Protein AF-A0A0B8Q4E0-F1 (afdb_monomer_lite)

Organism: NCBI:txid1481914

Secondary structure (DSSP, 8-state):
--SEEE-SBS-EEES-EEES---S-----TTSPPP---SEEE-SBS-EEES-EEE---SSS-SEEE---SS----EEES-EEE----TTHHHHHTS-TTTHHHHH----SEEEE-TTSTTSB---EEES-EEE-----EETTEE---EEEEEESBS-EEES-EEES-S-EEEEEE-SS-EEES-EEE-TT-TT---EEE-SBS-EEES-EEE-----SSS-SSEEE--BSS-GGGT----TT-SSS--TTS-PPPBS-EEES-EEES-SS-EEE-----BS-SS--PBPS--B--BS-EEES-EEE--STT--SEE--SSTTTS-BS-EEESEEEES-EES--SSPPTTEE-SPPPEEE-TTS-EEESSS-S--S-----TTTSS-SPPPP-

Foldseek 3Di:
DAPEEAAEEAAEDAQEEDEQPDPDDWAADPVQATDAHEHYEYHYAHYEYFQAEYEAAAAHAEPYEDADDLDAHQYEYAQAEYYNQHHPCLVVLVPIDPLCSLVRLDRSANYEYHDLVALAAAHLYEHEHYEYEAAASDQDPVGGGYQANYHRRHENYEYYQYEHELHLHEHEPFGYEHYEHEQYEYYNDPRANHAYYEDFDEDYEDEQYEAEDAHRDAQTGKHYEQHKFQFDVVVPDAADCPDPPLSHSNGTHHYENYEHFQAEAYQMLAAAEQGPDWDASDSSGRHTRPGIATHEQYEAEQAEFYNPDPNHFSHEWDDDRRTDYYNYHAAQYETEDHYYDADPVHHPNYHHDDADWDADPQRGIDGPDRGHHDDHDNDDPVRGHRPDDDDD

pLDDT: mean 93.37, std 8.08, range [49.59, 98.94]

Structure (mmCIF, N/CA/C/O backbone):
data_AF-A0A0B8Q4E0-F1
#
_entry.id   AF-A0A0B8Q4E0-F1
#
loop_
_atom_site.group_PDB
_atom_site.id
_atom_site.type_symbol
_atom_site.label_atom_id
_atom_site.label_alt_id
_atom_site.label_comp_id
_atom_site.label_asym_id
_atom_site.label_entity_id
_atom_site.label_seq_id
_atom_site.pdbx_PDB_ins_code
_atom_site.Cartn_x
_atom_site.Cartn_y
_atom_site.Cartn_z
_atom_site.occupancy
_atom_site.B_iso_or_equiv
_atom_site.auth_seq_id
_atom_site.auth_comp_id
_atom_site.auth_asym_id
_atom_site.auth_atom_id
_atom_site.pdbx_PDB_model_num
ATOM 1 N N . MET A 1 1 ? 17.052 2.375 -15.686 1.00 49.59 1 MET A N 1
ATOM 2 C CA . MET A 1 1 ? 15.977 2.076 -16.658 1.00 49.59 1 MET A CA 1
ATOM 3 C C . MET A 1 1 ? 15.504 0.656 -16.403 1.00 49.59 1 MET A C 1
ATOM 5 O O . MET A 1 1 ? 16.294 -0.124 -15.886 1.00 49.59 1 MET A O 1
ATOM 9 N N . GLY A 1 2 ? 14.228 0.352 -16.652 1.00 61.53 2 GLY A N 1
ATOM 10 C CA . GLY A 1 2 ? 13.767 -1.039 -16.661 1.00 61.53 2 GLY A CA 1
ATOM 11 C C . GLY A 1 2 ? 14.269 -1.787 -17.895 1.00 61.53 2 GLY A C 1
ATOM 12 O O . GLY A 1 2 ? 14.821 -1.162 -18.798 1.00 61.53 2 GLY A O 1
ATOM 13 N N . VAL A 1 3 ? 14.065 -3.102 -17.925 1.00 82.00 3 VAL A N 1
ATOM 14 C CA . VAL A 1 3 ? 14.322 -3.938 -19.105 1.00 82.00 3 VAL A CA 1
ATOM 15 C C . VAL A 1 3 ? 13.455 -3.467 -20.276 1.00 82.00 3 VAL A C 1
ATOM 17 O O . VAL A 1 3 ? 13.952 -3.298 -21.385 1.00 82.00 3 VAL A O 1
ATOM 20 N N . PHE A 1 4 ? 12.176 -3.191 -20.009 1.00 89.00 4 PHE A N 1
ATOM 21 C CA . PHE A 1 4 ? 11.214 -2.695 -20.988 1.00 89.00 4 PHE A CA 1
ATOM 22 C C . PHE A 1 4 ? 10.721 -1.297 -20.609 1.00 89.00 4 PHE A C 1
ATOM 24 O O . PHE A 1 4 ? 10.383 -1.030 -19.452 1.00 89.00 4 PHE A O 1
ATOM 31 N N . GLY A 1 5 ? 10.678 -0.397 -21.594 1.00 93.56 5 GLY A N 1
ATOM 32 C CA . GLY A 1 5 ? 10.243 0.988 -21.434 1.00 93.56 5 GLY A CA 1
ATOM 33 C C . GLY A 1 5 ? 9.091 1.336 -22.372 1.00 93.56 5 GLY A C 1
ATOM 34 O O . GLY A 1 5 ? 9.203 1.147 -23.579 1.00 93.56 5 GLY A O 1
ATOM 35 N N . ILE A 1 6 ? 8.006 1.878 -21.824 1.00 95.19 6 ILE A N 1
ATOM 36 C CA . ILE A 1 6 ? 6.840 2.371 -22.564 1.00 95.19 6 ILE A CA 1
ATOM 37 C C . ILE A 1 6 ? 6.717 3.855 -22.230 1.00 95.19 6 ILE A C 1
ATOM 39 O O . ILE A 1 6 ? 6.365 4.170 -21.106 1.00 95.19 6 ILE A O 1
ATOM 43 N N . PHE A 1 7 ? 7.041 4.765 -23.154 1.00 93.62 7 PHE A N 1
ATOM 44 C CA . PHE A 1 7 ? 7.129 6.210 -22.850 1.00 93.62 7 PHE A CA 1
ATOM 45 C C . PHE A 1 7 ? 6.242 7.108 -23.723 1.00 93.62 7 PHE A C 1
ATOM 47 O O . PHE A 1 7 ? 6.225 8.325 -23.549 1.00 93.62 7 PHE A O 1
ATOM 54 N N . GLY A 1 8 ? 5.533 6.528 -24.693 1.00 93.81 8 GLY A N 1
ATOM 55 C CA . GLY A 1 8 ? 4.627 7.274 -25.562 1.00 93.81 8 GLY A CA 1
ATOM 56 C C . GLY A 1 8 ? 3.260 7.512 -24.919 1.00 93.81 8 GLY A C 1
ATOM 57 O O . GLY A 1 8 ? 3.071 7.353 -23.713 1.00 93.81 8 GLY A O 1
ATOM 58 N N . LYS A 1 9 ? 2.280 7.841 -25.762 1.00 96.81 9 LYS A N 1
ATOM 59 C CA . LYS A 1 9 ? 0.875 7.952 -25.362 1.00 96.81 9 LYS A CA 1
ATOM 60 C C . LYS A 1 9 ? 0.048 6.815 -25.944 1.00 96.81 9 LYS A C 1
ATOM 62 O O . LYS A 1 9 ? 0.326 6.397 -27.066 1.00 96.81 9 LYS A O 1
ATOM 67 N N . ASN A 1 10 ? -0.990 6.383 -25.232 1.00 98.06 10 ASN A N 1
ATOM 68 C CA . ASN A 1 10 ? -1.950 5.370 -25.692 1.00 98.06 10 ASN A CA 1
ATOM 69 C C . ASN A 1 10 ? -1.312 4.022 -26.088 1.00 98.06 10 ASN A C 1
ATOM 71 O O . ASN A 1 10 ? -1.841 3.303 -26.935 1.00 98.06 10 ASN A O 1
ATOM 75 N N . ASN A 1 11 ? -0.169 3.670 -25.500 1.00 98.31 11 ASN A N 1
ATOM 76 C CA . ASN A 1 11 ? 0.443 2.361 -25.709 1.00 98.31 11 ASN A CA 1
ATOM 77 C C . ASN A 1 11 ? -0.290 1.305 -24.890 1.00 98.31 11 ASN A C 1
ATOM 79 O O . ASN A 1 11 ? -0.892 1.602 -23.859 1.00 98.31 11 ASN A O 1
ATOM 83 N N . THR A 1 12 ? -0.202 0.055 -25.328 1.00 98.25 12 THR A N 1
ATOM 84 C CA . THR A 1 12 ? -0.768 -1.078 -24.601 1.00 98.25 12 THR A CA 1
ATOM 85 C C . THR A 1 12 ? 0.237 -2.225 -24.553 1.00 98.25 12 THR A C 1
ATOM 87 O O . THR A 1 12 ? 0.723 -2.653 -25.597 1.00 98.25 12 THR A O 1
ATOM 90 N N . LEU A 1 13 ? 0.527 -2.725 -23.351 1.00 98.12 13 LEU A N 1
ATOM 91 C CA . LEU A 1 13 ? 1.136 -4.037 -23.131 1.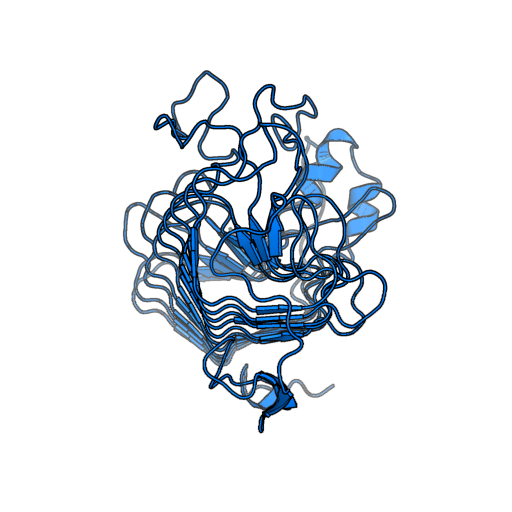00 98.12 13 LEU A CA 1
ATOM 92 C C . LEU A 1 13 ? 0.025 -4.983 -22.684 1.00 98.12 13 LEU A C 1
ATOM 94 O O . LEU A 1 13 ? -0.537 -4.798 -21.603 1.00 98.12 13 LEU A O 1
ATOM 98 N N . ASN A 1 14 ? -0.311 -5.957 -23.526 1.00 98.25 14 ASN A N 1
ATOM 99 C CA . ASN A 1 14 ? -1.437 -6.850 -23.288 1.00 98.25 14 ASN A CA 1
ATOM 100 C C . ASN A 1 14 ? -1.078 -8.316 -23.504 1.00 98.25 14 ASN A C 1
ATOM 102 O O . ASN A 1 14 ? -0.312 -8.626 -24.418 1.00 98.25 14 ASN A O 1
ATOM 106 N N . ASN A 1 15 ? -1.691 -9.203 -22.715 1.00 98.00 15 ASN A N 1
ATOM 107 C CA . ASN A 1 15 ? -1.614 -10.654 -22.893 1.00 98.00 15 ASN A CA 1
ATOM 108 C C . ASN A 1 15 ? -0.177 -11.179 -23.022 1.00 98.00 15 ASN A C 1
ATOM 110 O O . ASN A 1 15 ? 0.106 -12.010 -23.879 1.00 98.00 15 ASN A O 1
ATOM 114 N N . SER A 1 16 ? 0.739 -10.642 -22.219 1.00 97.50 16 SER A N 1
ATOM 115 C CA . SER A 1 16 ? 2.157 -11.002 -22.239 1.00 97.50 16 SER A CA 1
ATOM 116 C C . SER A 1 16 ? 2.569 -11.694 -20.944 1.00 97.50 16 SER A C 1
ATOM 118 O O . SER A 1 16 ? 1.984 -11.451 -19.889 1.00 97.50 16 SER A O 1
ATOM 120 N N . VAL A 1 17 ? 3.624 -12.509 -21.007 1.00 97.25 17 VAL A N 1
ATOM 121 C CA . VAL A 1 17 ? 4.219 -13.136 -19.820 1.00 97.25 17 VAL A CA 1
ATOM 122 C C . VAL A 1 17 ? 5.682 -12.727 -19.681 1.00 97.25 17 VAL A C 1
ATOM 124 O O . VAL A 1 17 ? 6.473 -12.906 -20.605 1.00 97.25 17 VAL A O 1
ATOM 127 N N . ILE A 1 18 ? 6.049 -12.198 -18.513 1.00 96.19 18 ILE A N 1
ATOM 128 C CA . ILE A 1 18 ? 7.442 -12.009 -18.096 1.00 96.19 18 ILE A CA 1
ATOM 129 C C . ILE A 1 18 ? 7.726 -13.032 -17.000 1.00 96.19 18 ILE A C 1
ATOM 131 O O . ILE A 1 18 ? 7.302 -12.857 -15.859 1.00 96.19 18 ILE A O 1
ATOM 135 N N . TYR A 1 19 ? 8.440 -14.098 -17.357 1.00 95.44 19 TYR A N 1
ATOM 136 C CA . TYR A 1 19 ? 8.718 -15.229 -16.473 1.00 95.44 19 TYR A CA 1
ATOM 137 C C . TYR A 1 19 ? 10.212 -15.335 -16.170 1.00 95.44 19 TYR A C 1
ATOM 139 O O . TYR A 1 19 ? 11.032 -15.454 -17.080 1.00 95.44 19 TYR A O 1
ATOM 147 N N . LYS A 1 20 ? 10.569 -15.275 -14.882 1.00 94.25 20 LYS A N 1
ATOM 148 C CA . LYS A 1 20 ? 11.933 -15.460 -14.352 1.00 94.25 20 LYS A CA 1
ATOM 149 C C . LYS A 1 20 ? 13.022 -14.661 -15.085 1.00 94.25 20 LYS A C 1
ATOM 151 O O . LYS A 1 20 ? 14.179 -15.076 -15.133 1.00 94.25 20 LYS A O 1
ATOM 156 N N . PHE A 1 21 ? 12.683 -13.469 -15.579 1.00 94.38 21 PHE A N 1
ATOM 157 C CA . PHE A 1 21 ? 13.582 -12.603 -16.345 1.00 94.38 21 PHE A CA 1
ATOM 158 C C . PHE A 1 21 ? 14.610 -11.890 -15.441 1.00 94.38 21 PHE A C 1
ATOM 160 O O . PHE A 1 21 ? 14.484 -10.707 -15.120 1.00 94.38 21 PHE A O 1
ATOM 167 N N . ASN A 1 22 ? 15.608 -12.635 -14.961 1.00 92.56 22 ASN A N 1
ATOM 168 C CA . ASN A 1 22 ? 16.588 -12.168 -13.971 1.00 92.56 22 ASN A CA 1
ATOM 169 C C . ASN A 1 22 ? 18.052 -12.353 -14.422 1.00 92.56 22 ASN A C 1
ATOM 171 O O . ASN A 1 22 ? 18.962 -12.128 -13.619 1.00 92.56 22 ASN A O 1
ATOM 175 N N . ASP A 1 23 ? 18.292 -12.781 -15.664 1.00 91.38 23 ASP A N 1
ATOM 176 C CA . ASP A 1 23 ? 19.635 -13.058 -16.185 1.00 91.38 23 ASP A CA 1
ATOM 177 C C . ASP A 1 23 ? 20.304 -11.778 -16.708 1.00 91.38 23 ASP A C 1
ATOM 179 O O . ASP A 1 23 ? 20.154 -11.374 -17.858 1.00 91.38 23 ASP A O 1
ATOM 183 N N . TYR A 1 24 ? 20.951 -11.069 -15.790 1.00 89.88 24 TYR A N 1
ATOM 184 C CA . TYR A 1 24 ? 21.713 -9.849 -16.028 1.00 89.88 24 TYR A CA 1
ATOM 185 C C . TYR A 1 24 ? 22.794 -9.708 -14.955 1.00 89.88 24 TYR A C 1
ATOM 187 O O . TYR A 1 24 ? 22.619 -10.208 -13.830 1.00 89.88 24 TYR A O 1
ATOM 195 N N . ASP A 1 25 ? 23.866 -8.985 -15.293 1.00 90.94 25 ASP A N 1
ATOM 196 C CA . ASP A 1 25 ? 24.971 -8.669 -14.384 1.00 90.94 25 ASP A CA 1
ATOM 197 C C . ASP A 1 25 ? 24.445 -8.079 -13.073 1.00 90.94 25 ASP A C 1
ATOM 199 O O . ASP A 1 25 ? 23.626 -7.152 -13.056 1.00 90.94 25 ASP A O 1
ATOM 203 N N . TYR A 1 26 ? 24.891 -8.648 -11.954 1.00 91.06 26 TYR A N 1
ATOM 204 C CA . TYR A 1 26 ? 24.340 -8.340 -10.638 1.00 91.06 26 TYR A CA 1
ATOM 205 C C . TYR A 1 26 ? 25.421 -8.208 -9.571 1.00 91.06 26 TYR A C 1
ATOM 207 O O . TYR A 1 26 ? 25.394 -8.875 -8.542 1.00 91.06 26 TYR A O 1
ATOM 215 N N . GLU A 1 27 ? 26.350 -7.298 -9.829 1.00 91.56 27 GLU A N 1
ATOM 216 C CA . GLU A 1 27 ? 27.436 -6.952 -8.918 1.00 91.56 27 GLU A CA 1
ATOM 217 C C . GLU A 1 27 ? 27.181 -5.586 -8.267 1.00 91.56 27 GLU A C 1
ATOM 219 O O . GLU A 1 27 ? 26.607 -4.697 -8.911 1.00 91.56 27 GLU A O 1
ATOM 224 N N . PRO A 1 28 ? 27.577 -5.384 -6.999 1.00 92.00 28 PRO A N 1
ATOM 225 C CA . PRO A 1 28 ? 27.441 -4.091 -6.350 1.00 92.00 28 PRO A CA 1
ATOM 226 C C . PRO A 1 28 ? 28.356 -3.044 -7.003 1.00 92.00 28 PRO A C 1
ATOM 228 O O . PRO A 1 28 ? 29.470 -3.341 -7.431 1.00 92.00 28 PRO A O 1
ATOM 231 N N . ASP A 1 29 ? 27.903 -1.790 -7.044 1.00 91.75 29 ASP A N 1
ATOM 232 C CA . ASP A 1 29 ? 28.750 -0.672 -7.463 1.00 91.75 29 ASP A CA 1
ATOM 233 C C . ASP A 1 29 ? 29.884 -0.390 -6.452 1.00 91.75 29 ASP A C 1
ATOM 235 O O . ASP A 1 29 ? 29.960 -0.984 -5.375 1.00 91.75 29 ASP A O 1
ATOM 239 N N . ALA A 1 30 ? 30.759 0.577 -6.758 1.00 91.50 30 ALA A N 1
ATOM 240 C CA . ALA A 1 30 ? 31.869 0.964 -5.877 1.00 91.50 30 ALA A CA 1
ATOM 241 C C . ALA A 1 30 ? 31.434 1.457 -4.478 1.00 91.50 30 ALA A C 1
ATOM 243 O O . ALA A 1 30 ? 32.273 1.601 -3.591 1.00 91.50 30 ALA A O 1
ATOM 244 N N . LYS A 1 31 ? 30.140 1.744 -4.274 1.00 88.44 31 LYS A N 1
ATOM 245 C CA . LYS A 1 31 ? 29.547 2.129 -2.987 1.00 88.44 31 LYS A CA 1
ATOM 246 C C . LYS A 1 31 ? 28.820 0.964 -2.309 1.00 88.44 31 LYS A C 1
ATOM 248 O O . LYS A 1 31 ? 28.167 1.196 -1.298 1.00 88.44 31 LYS A O 1
ATOM 253 N N . GLY A 1 32 ? 28.879 -0.253 -2.853 1.00 89.69 32 GLY A N 1
ATOM 254 C CA . GLY A 1 32 ? 28.194 -1.428 -2.315 1.00 89.69 32 GLY A CA 1
ATOM 255 C C . GLY A 1 32 ? 26.706 -1.520 -2.685 1.00 89.69 32 GLY A C 1
ATOM 256 O O . GLY A 1 32 ? 25.972 -2.302 -2.075 1.00 89.69 32 GLY A O 1
ATOM 257 N N . LYS A 1 33 ? 26.207 -0.713 -3.635 1.00 90.88 33 LYS A N 1
ATOM 258 C CA . LYS A 1 33 ? 24.790 -0.719 -4.033 1.00 90.88 33 LYS A CA 1
ATOM 259 C C . LYS A 1 33 ? 24.545 -1.730 -5.150 1.00 90.88 33 LYS A C 1
ATOM 261 O O . LYS A 1 33 ? 25.105 -1.594 -6.232 1.00 90.88 33 LYS A O 1
ATOM 266 N N . TYR A 1 34 ? 23.640 -2.683 -4.928 1.00 92.12 34 TYR A N 1
ATOM 267 C CA . TYR A 1 34 ? 23.235 -3.619 -5.981 1.00 92.12 34 TYR A CA 1
ATOM 268 C C . TYR A 1 34 ? 22.345 -2.944 -7.037 1.00 92.12 34 TYR A C 1
ATOM 270 O O . TYR A 1 34 ? 21.558 -2.048 -6.685 1.00 92.12 34 TYR A O 1
ATOM 278 N N . PRO A 1 35 ? 22.402 -3.389 -8.307 1.00 92.00 35 PRO A N 1
ATOM 279 C CA . PRO A 1 35 ? 21.569 -2.864 -9.380 1.00 92.00 35 PRO A CA 1
ATOM 280 C C . PRO A 1 35 ? 20.077 -2.896 -9.029 1.00 92.00 35 PRO A C 1
ATOM 282 O O . PRO A 1 35 ? 19.556 -3.876 -8.508 1.00 92.00 35 PRO A O 1
ATOM 285 N N . ASN A 1 36 ? 19.368 -1.808 -9.329 1.00 92.12 36 ASN A N 1
ATOM 286 C CA . ASN A 1 36 ? 17.909 -1.738 -9.232 1.00 92.12 36 ASN A CA 1
ATOM 287 C C . ASN A 1 36 ? 17.337 -1.870 -10.649 1.00 92.12 36 ASN A C 1
ATOM 289 O O . ASN A 1 36 ? 17.203 -0.872 -11.364 1.00 92.12 36 ASN A O 1
ATOM 293 N N . ILE A 1 37 ? 17.053 -3.110 -11.056 1.00 93.38 37 ILE A N 1
ATOM 294 C CA . ILE A 1 37 ? 16.554 -3.426 -12.396 1.00 93.38 37 ILE A CA 1
ATOM 295 C C . ILE A 1 37 ? 15.059 -3.706 -12.319 1.00 93.38 37 ILE A C 1
ATOM 297 O O . ILE A 1 37 ? 14.606 -4.639 -11.651 1.00 93.38 37 ILE A O 1
ATOM 301 N N . ARG A 1 38 ? 14.291 -2.864 -13.009 1.00 94.31 38 ARG A N 1
ATOM 302 C CA . ARG A 1 38 ? 12.832 -2.978 -13.122 1.00 94.31 38 ARG A CA 1
ATOM 303 C C . ARG A 1 38 ? 12.489 -3.850 -14.325 1.00 94.31 38 ARG A C 1
ATOM 305 O O . ARG A 1 38 ? 13.216 -3.771 -15.312 1.00 94.31 38 ARG A O 1
ATOM 312 N N . TRP A 1 39 ? 11.398 -4.612 -14.311 1.00 96.75 39 TRP A N 1
ATOM 313 C CA . TRP A 1 39 ? 10.979 -5.296 -15.545 1.00 96.75 39 TRP A CA 1
ATOM 314 C C . TRP A 1 39 ? 10.330 -4.325 -16.524 1.00 96.75 39 TRP A C 1
ATOM 316 O O . TRP A 1 39 ? 10.822 -4.177 -17.639 1.00 96.75 39 TRP A O 1
ATOM 326 N N . VAL A 1 40 ? 9.307 -3.591 -16.089 1.00 97.50 40 VAL A N 1
ATOM 327 C CA . VAL A 1 40 ? 8.588 -2.626 -16.928 1.00 97.50 40 VAL A CA 1
ATOM 328 C C . VAL A 1 40 ? 8.656 -1.235 -16.309 1.00 97.50 40 VAL A C 1
ATOM 330 O O . VAL A 1 40 ? 8.427 -1.050 -15.115 1.00 97.50 40 VAL A O 1
ATOM 333 N N . THR A 1 41 ? 8.991 -0.232 -17.115 1.00 97.38 41 THR A N 1
ATOM 334 C CA . THR A 1 41 ? 8.815 1.184 -16.776 1.00 97.38 41 THR A CA 1
ATOM 335 C C . THR A 1 41 ? 7.843 1.813 -17.764 1.00 97.38 41 THR A C 1
ATOM 337 O O . THR A 1 41 ? 8.107 1.825 -18.963 1.00 97.38 41 THR A O 1
ATOM 340 N N . VAL A 1 42 ? 6.738 2.339 -17.252 1.00 96.94 42 VAL A N 1
ATOM 341 C CA . VAL A 1 42 ? 5.718 3.061 -18.011 1.00 96.94 42 VAL A CA 1
ATOM 342 C C . VAL A 1 42 ? 5.851 4.542 -17.685 1.00 96.94 42 VAL A C 1
ATOM 344 O O . VAL A 1 42 ? 5.869 4.917 -16.523 1.00 96.94 42 VAL A O 1
ATOM 347 N N . GLY A 1 43 ? 5.966 5.384 -18.693 1.00 94.25 43 GLY A N 1
ATOM 348 C CA . GLY A 1 43 ? 5.825 6.831 -18.605 1.00 94.25 43 GLY A CA 1
ATOM 349 C C . GLY A 1 43 ? 5.003 7.322 -19.793 1.00 94.25 43 GLY A C 1
ATOM 350 O O . GLY A 1 43 ? 4.584 6.527 -20.630 1.00 94.25 43 GLY A O 1
ATOM 351 N N . GLY A 1 44 ? 4.783 8.628 -19.894 1.00 94.62 44 GLY A N 1
ATOM 352 C CA . GLY A 1 44 ? 3.845 9.167 -20.879 1.00 94.62 44 GLY A CA 1
ATOM 353 C C . GLY A 1 44 ? 2.393 9.022 -20.411 1.00 94.62 44 GLY A C 1
ATOM 354 O O . GLY A 1 44 ? 2.147 8.928 -19.216 1.00 94.62 44 GLY A O 1
ATOM 355 N N . GLU A 1 45 ? 1.432 9.045 -21.336 1.00 96.81 45 GLU A N 1
ATOM 356 C CA . GLU A 1 45 ? 0.021 9.327 -21.015 1.00 96.81 45 GLU A CA 1
ATOM 357 C C . GLU A 1 45 ? -0.943 8.250 -21.547 1.00 96.81 45 GLU A C 1
ATOM 359 O O . GLU A 1 45 ? -0.803 7.791 -22.681 1.00 96.81 45 GLU A O 1
ATOM 364 N N . ASN A 1 46 ? -1.972 7.902 -20.773 1.00 97.94 46 ASN A N 1
ATOM 365 C CA . ASN A 1 46 ? -3.070 7.000 -21.145 1.00 97.94 46 ASN A CA 1
ATOM 366 C C . ASN A 1 46 ? -2.597 5.607 -21.606 1.00 97.94 46 ASN A C 1
ATOM 368 O O . ASN A 1 46 ? -3.191 4.993 -22.496 1.00 97.94 46 ASN A O 1
ATOM 372 N N . ASN A 1 47 ? -1.494 5.114 -21.043 1.00 98.38 47 ASN A N 1
ATOM 373 C CA . ASN A 1 47 ? -0.979 3.786 -21.364 1.00 98.38 47 ASN A CA 1
ATOM 374 C C . ASN A 1 47 ? -1.746 2.698 -20.600 1.00 98.38 47 ASN A C 1
ATOM 376 O O . ASN A 1 47 ? -2.263 2.933 -19.509 1.00 98.38 47 ASN A O 1
ATOM 380 N N . LYS A 1 48 ? -1.801 1.492 -21.167 1.00 98.75 48 LYS A N 1
ATOM 381 C CA . LYS A 1 48 ? -2.529 0.349 -20.606 1.00 98.75 48 LYS A CA 1
ATOM 382 C C . LYS A 1 48 ? -1.615 -0.854 -20.435 1.00 98.75 48 LYS A C 1
ATOM 384 O O . LYS A 1 48 ? -0.904 -1.228 -21.363 1.00 98.75 48 LYS A O 1
ATOM 389 N N . ILE A 1 49 ? -1.655 -1.468 -19.263 1.00 98.69 49 ILE A N 1
ATOM 390 C CA . ILE A 1 49 ? -0.947 -2.701 -18.935 1.00 98.69 49 ILE A CA 1
ATOM 391 C C . ILE A 1 49 ? -2.009 -3.699 -18.491 1.00 98.69 49 ILE A C 1
ATOM 393 O O . ILE A 1 49 ? -2.477 -3.635 -17.354 1.00 98.69 49 ILE A O 1
ATOM 397 N N . THR A 1 50 ? -2.457 -4.551 -19.411 1.00 98.75 50 THR A N 1
ATOM 398 C CA . THR A 1 50 ? -3.658 -5.371 -19.210 1.00 98.75 50 THR A CA 1
ATOM 399 C C . THR A 1 50 ? -3.422 -6.853 -19.434 1.00 98.75 50 THR A C 1
ATOM 401 O O . THR A 1 50 ? -2.720 -7.230 -20.366 1.00 98.75 50 THR A O 1
ATOM 404 N N . ASN A 1 51 ? -4.027 -7.714 -18.615 1.00 98.56 51 ASN A N 1
ATOM 405 C CA . ASN A 1 51 ? -4.025 -9.163 -18.857 1.00 98.56 51 ASN A CA 1
ATOM 406 C C . ASN A 1 51 ? -2.618 -9.761 -19.024 1.00 98.56 51 ASN A C 1
ATOM 408 O O . ASN A 1 51 ? -2.407 -10.632 -19.858 1.00 98.56 51 ASN A O 1
ATOM 412 N N . ASN A 1 52 ? -1.625 -9.272 -18.282 1.00 98.62 52 ASN A N 1
ATOM 413 C CA . ASN A 1 52 ? -0.265 -9.811 -18.314 1.00 98.62 52 ASN A CA 1
ATOM 414 C C . ASN A 1 52 ? 0.009 -10.686 -17.090 1.00 98.62 52 ASN A C 1
ATOM 416 O O . ASN A 1 52 ? -0.629 -10.522 -16.053 1.00 98.62 52 ASN A O 1
ATOM 420 N N . THR A 1 53 ? 1.016 -11.550 -17.186 1.00 98.31 53 THR A N 1
ATOM 421 C CA . THR A 1 53 ? 1.538 -12.323 -16.053 1.00 98.31 53 THR A CA 1
ATOM 422 C C . THR A 1 53 ? 2.999 -11.945 -15.804 1.00 98.31 53 THR A C 1
ATOM 424 O O . THR A 1 53 ? 3.852 -12.095 -16.678 1.00 98.31 53 THR A O 1
ATOM 427 N N . PHE A 1 54 ? 3.296 -11.436 -14.609 1.00 98.00 54 PHE A N 1
ATOM 428 C CA . PHE A 1 54 ? 4.640 -11.105 -14.135 1.00 98.00 54 PHE A CA 1
ATOM 429 C C . PHE A 1 54 ? 5.025 -12.093 -13.034 1.00 98.00 54 PHE A C 1
ATOM 431 O O . PHE A 1 54 ? 4.511 -11.992 -11.922 1.00 98.00 54 PHE A O 1
ATOM 438 N N . GLU A 1 55 ? 5.932 -13.030 -13.316 1.00 96.81 55 GLU A N 1
ATOM 439 C CA . GLU A 1 55 ? 6.196 -14.148 -12.407 1.00 96.81 55 GLU A CA 1
ATOM 440 C C . GLU A 1 55 ? 7.683 -14.430 -12.176 1.00 96.81 55 GLU A C 1
ATOM 442 O O . GLU A 1 55 ? 8.464 -14.614 -13.113 1.00 96.81 55 GLU A O 1
ATOM 447 N N . GLY A 1 56 ? 8.080 -14.529 -10.905 1.00 94.94 56 GLY A N 1
ATOM 448 C CA . GLY A 1 56 ? 9.390 -15.062 -10.527 1.00 94.94 56 GLY A CA 1
ATOM 449 C C . GLY A 1 56 ? 10.527 -14.041 -10.575 1.00 94.94 56 GLY A C 1
ATOM 450 O O . GLY A 1 56 ? 11.664 -14.385 -10.920 1.00 94.94 56 GLY A O 1
ATOM 451 N N . LYS A 1 57 ? 10.257 -12.771 -10.258 1.00 94.44 57 LYS A N 1
ATOM 452 C CA . LYS A 1 57 ? 11.327 -11.784 -10.045 1.00 94.44 57 LYS A CA 1
ATOM 453 C C . LYS A 1 57 ? 11.959 -12.033 -8.679 1.00 94.44 57 LYS A C 1
ATOM 455 O O . LYS A 1 57 ? 11.242 -12.127 -7.692 1.00 94.44 57 LYS A O 1
ATOM 460 N N . TYR A 1 58 ? 13.286 -12.112 -8.602 1.00 91.19 58 TYR A N 1
ATOM 461 C CA . TYR A 1 58 ? 13.961 -12.387 -7.321 1.00 91.19 58 TYR A CA 1
ATOM 462 C C . TYR A 1 58 ? 15.175 -11.504 -7.019 1.00 91.19 58 TYR A C 1
ATOM 464 O O . TYR A 1 58 ? 15.716 -11.566 -5.916 1.00 91.19 58 TYR A O 1
ATOM 472 N N . LYS A 1 59 ? 15.606 -10.680 -7.982 1.00 90.88 59 LYS A N 1
ATOM 473 C CA . LYS A 1 59 ? 16.651 -9.659 -7.811 1.00 90.88 59 LYS A CA 1
ATOM 474 C C . LYS A 1 59 ? 16.034 -8.285 -7.533 1.00 90.88 59 LYS A C 1
ATOM 476 O O . LYS A 1 59 ? 14.906 -8.016 -7.956 1.00 90.88 59 LYS A O 1
ATOM 481 N N . ARG A 1 60 ? 16.787 -7.385 -6.893 1.00 91.50 60 ARG A N 1
ATOM 482 C CA . ARG A 1 60 ? 16.357 -6.011 -6.567 1.00 91.50 60 ARG A CA 1
ATOM 483 C C . ARG A 1 60 ? 15.792 -5.232 -7.769 1.00 91.50 60 ARG A C 1
ATOM 485 O O . ARG A 1 60 ? 16.283 -5.318 -8.895 1.00 91.50 60 ARG A O 1
ATOM 492 N N . GLY A 1 61 ? 14.766 -4.426 -7.499 1.00 92.81 61 GLY A N 1
ATOM 493 C CA . GLY A 1 61 ? 14.020 -3.592 -8.441 1.00 92.81 61 GLY A CA 1
ATOM 494 C C . GLY A 1 61 ? 12.559 -4.028 -8.548 1.00 92.81 61 GLY A C 1
ATOM 495 O O . GLY A 1 61 ? 12.258 -5.215 -8.431 1.00 92.81 61 GLY A O 1
ATOM 496 N N . ALA A 1 62 ? 11.651 -3.079 -8.773 1.00 94.81 62 ALA A N 1
ATOM 497 C CA . ALA A 1 62 ? 10.223 -3.377 -8.876 1.00 94.81 62 ALA A CA 1
ATOM 498 C C . ALA A 1 62 ? 9.879 -4.178 -10.147 1.00 94.81 62 ALA A C 1
ATOM 500 O O . ALA A 1 62 ? 10.583 -4.065 -11.154 1.00 94.81 62 ALA A O 1
ATOM 501 N N . MET A 1 63 ? 8.792 -4.955 -10.148 1.00 96.88 63 MET A N 1
ATOM 502 C CA . MET A 1 63 ? 8.304 -5.569 -11.396 1.00 96.88 63 MET A CA 1
ATOM 503 C C . MET A 1 63 ? 7.828 -4.478 -12.363 1.00 96.88 63 MET A C 1
ATOM 505 O O . MET A 1 63 ? 8.325 -4.392 -13.486 1.00 96.88 63 MET A O 1
ATOM 509 N N . LEU A 1 64 ? 6.956 -3.579 -11.907 1.00 97.88 64 LEU A N 1
ATOM 510 C CA . LEU A 1 64 ? 6.418 -2.491 -12.717 1.00 97.88 64 LEU A CA 1
ATOM 511 C C . LEU A 1 64 ? 6.594 -1.140 -12.022 1.00 97.88 64 LEU A C 1
ATOM 513 O O . LEU A 1 64 ? 6.321 -0.990 -10.833 1.00 97.88 64 LEU A O 1
ATOM 517 N N . VAL A 1 65 ? 7.031 -0.133 -12.778 1.00 97.69 65 VAL A N 1
ATOM 518 C CA . VAL A 1 65 ? 7.065 1.261 -12.323 1.00 97.69 65 VAL A CA 1
ATOM 519 C C . VAL A 1 65 ? 6.305 2.155 -13.289 1.00 97.69 65 VAL A C 1
ATOM 521 O O . VAL A 1 65 ? 6.642 2.182 -14.467 1.00 97.69 65 VAL A O 1
ATOM 524 N N . VAL A 1 66 ? 5.357 2.940 -12.783 1.00 97.50 66 VAL A N 1
ATOM 525 C CA . VAL A 1 66 ? 4.853 4.135 -13.471 1.00 97.50 66 VAL A CA 1
ATOM 526 C C . VAL A 1 66 ? 5.761 5.297 -13.071 1.00 97.50 66 VAL A C 1
ATOM 528 O O . VAL A 1 66 ? 5.886 5.610 -11.891 1.00 97.50 66 VAL A O 1
ATOM 531 N N . ALA A 1 67 ? 6.483 5.878 -14.020 1.00 94.12 67 ALA A N 1
ATOM 532 C CA . ALA A 1 67 ? 7.336 7.035 -13.800 1.00 94.12 67 ALA A CA 1
ATOM 533 C C . ALA A 1 67 ? 6.479 8.300 -13.875 1.00 94.12 67 ALA A C 1
ATOM 535 O O . ALA A 1 67 ? 5.934 8.588 -14.939 1.00 94.12 67 ALA A O 1
ATOM 536 N N . THR A 1 68 ? 6.376 9.027 -12.761 1.00 87.00 68 THR A N 1
ATOM 537 C CA . THR A 1 68 ? 5.599 10.267 -12.707 1.00 87.00 68 THR A CA 1
ATOM 538 C C . THR A 1 68 ? 6.400 11.475 -13.163 1.00 87.00 68 THR A C 1
ATOM 540 O O . THR A 1 68 ? 7.629 11.525 -13.026 1.00 87.00 68 THR A O 1
ATOM 543 N N . SER A 1 69 ? 5.687 12.457 -13.692 1.00 84.94 69 SER A N 1
ATOM 544 C CA . SER A 1 69 ? 6.195 13.733 -14.182 1.00 84.94 69 SER A CA 1
ATOM 545 C C . SER A 1 69 ? 5.284 14.885 -13.746 1.00 84.94 69 SER A C 1
ATOM 547 O O . SER A 1 69 ? 4.351 14.693 -12.977 1.00 84.94 69 SER A O 1
ATOM 549 N N . ASP A 1 70 ? 5.549 16.092 -14.242 1.00 85.31 70 ASP A N 1
ATOM 550 C CA . ASP A 1 70 ? 4.660 17.253 -14.111 1.00 85.31 70 ASP A CA 1
ATOM 551 C C . ASP A 1 70 ? 3.419 17.175 -15.028 1.00 85.31 70 ASP A C 1
ATOM 553 O O . ASP A 1 70 ? 2.629 18.117 -15.104 1.00 85.31 70 ASP A O 1
ATOM 557 N N . LYS A 1 71 ? 3.242 16.061 -15.749 1.00 89.69 71 LYS A N 1
ATOM 558 C CA . LYS A 1 71 ? 2.102 15.773 -16.625 1.00 89.69 71 LYS A CA 1
ATOM 559 C C . LYS A 1 71 ? 1.348 14.560 -16.098 1.00 89.69 71 LYS A C 1
ATOM 561 O O . LYS A 1 71 ? 1.970 13.627 -15.618 1.00 89.69 71 LYS A O 1
ATOM 566 N N . LEU A 1 72 ? 0.030 14.540 -16.287 1.00 93.56 72 LEU A N 1
ATOM 567 C CA . LEU A 1 72 ? -0.814 13.400 -15.917 1.00 93.56 72 LEU A CA 1
ATOM 568 C C . LEU A 1 72 ? -0.428 12.141 -16.705 1.00 93.56 72 LEU A C 1
ATOM 570 O O . LEU A 1 72 ? -0.377 12.187 -17.935 1.00 93.56 72 LEU A O 1
ATOM 574 N N . GLU A 1 73 ? -0.228 11.008 -16.026 1.00 95.75 73 GLU A N 1
ATOM 575 C CA . GLU A 1 73 ? 0.049 9.732 -16.700 1.00 95.75 73 GLU A CA 1
ATOM 576 C C . GLU A 1 73 ? -1.214 8.951 -17.065 1.00 95.75 73 GLU A C 1
ATOM 578 O O . GLU A 1 73 ? -1.268 8.373 -18.147 1.00 95.75 73 GLU A O 1
ATOM 583 N N . LYS A 1 74 ? -2.224 8.890 -16.188 1.00 97.56 74 LYS A N 1
ATOM 584 C CA . LYS A 1 74 ? -3.474 8.132 -16.404 1.00 97.56 74 LYS A CA 1
ATOM 585 C C . LYS A 1 74 ? -3.233 6.687 -16.861 1.00 97.56 74 LYS A C 1
ATOM 587 O O . LYS A 1 74 ? -3.904 6.180 -17.763 1.00 97.56 74 LYS A O 1
ATOM 592 N N . THR A 1 75 ? -2.223 6.028 -16.290 1.00 98.50 75 THR A N 1
ATOM 593 C CA . THR A 1 75 ? -1.895 4.649 -16.666 1.00 98.50 75 THR A CA 1
ATOM 594 C C . THR A 1 75 ? -2.925 3.698 -16.064 1.00 98.50 75 THR A C 1
ATOM 596 O O . THR A 1 75 ? -3.179 3.743 -14.863 1.00 98.50 75 THR A O 1
ATOM 599 N N . LEU A 1 76 ? -3.490 2.814 -16.885 1.00 98.88 76 LEU A N 1
ATOM 600 C CA . LEU A 1 76 ? -4.377 1.740 -16.441 1.00 98.88 76 LEU A CA 1
ATOM 601 C C . LEU A 1 76 ? -3.585 0.437 -16.305 1.00 98.88 76 LEU A C 1
ATOM 603 O O . LEU A 1 76 ? -3.011 -0.040 -17.282 1.00 98.88 76 LEU A O 1
ATOM 607 N N . ILE A 1 77 ? -3.578 -0.151 -15.111 1.00 98.88 77 ILE A N 1
ATOM 608 C CA . ILE A 1 77 ? -2.982 -1.456 -14.812 1.00 98.88 77 ILE A CA 1
ATOM 609 C C . ILE A 1 77 ? -4.117 -2.374 -14.362 1.00 98.88 77 ILE A C 1
ATOM 611 O O . ILE A 1 77 ? -4.583 -2.270 -13.226 1.00 98.88 77 ILE A O 1
ATOM 615 N N . GLU A 1 78 ? -4.594 -3.236 -15.261 1.00 98.88 78 GLU A N 1
ATOM 616 C CA . GLU A 1 78 ? -5.822 -4.004 -15.035 1.00 98.88 78 GLU A CA 1
ATOM 617 C C . GLU A 1 78 ? -5.723 -5.481 -15.404 1.00 98.88 78 GLU A C 1
ATOM 619 O O . GLU A 1 78 ? -5.176 -5.841 -16.443 1.00 98.88 78 GLU A O 1
ATOM 624 N N . GLY A 1 79 ? -6.298 -6.354 -14.575 1.00 98.75 79 GLY A N 1
ATOM 625 C CA . GLY A 1 79 ? -6.435 -7.765 -14.927 1.00 98.75 79 GLY A CA 1
ATOM 626 C C . GLY A 1 79 ? -5.101 -8.493 -15.049 1.00 98.75 79 GLY A C 1
ATOM 627 O O . GLY A 1 79 ? -5.024 -9.448 -15.809 1.00 98.75 79 GLY A O 1
ATOM 628 N N . ASN A 1 80 ? -4.034 -8.043 -14.385 1.00 98.88 80 ASN A N 1
ATOM 629 C CA . ASN A 1 80 ? -2.729 -8.704 -14.428 1.00 98.88 80 ASN A CA 1
ATOM 630 C C . ASN A 1 80 ? -2.551 -9.676 -13.252 1.00 98.88 80 ASN A C 1
ATOM 632 O O . ASN A 1 80 ? -3.152 -9.498 -12.192 1.00 98.88 80 ASN A O 1
ATOM 636 N N . ILE A 1 81 ? -1.653 -10.645 -13.426 1.00 98.69 81 ILE A N 1
ATOM 637 C CA . ILE A 1 81 ? -1.091 -11.468 -12.352 1.00 98.69 81 ILE A CA 1
ATOM 638 C C . ILE A 1 81 ? 0.308 -10.950 -12.013 1.00 98.69 81 ILE A C 1
ATOM 640 O O . ILE A 1 81 ? 1.151 -10.795 -12.898 1.00 98.69 81 ILE A O 1
ATOM 644 N N . PHE A 1 82 ? 0.572 -10.731 -10.727 1.00 98.44 82 PHE A N 1
ATOM 645 C CA . PHE A 1 82 ? 1.910 -10.531 -10.173 1.00 98.44 82 PHE A CA 1
ATOM 646 C C . PHE A 1 82 ? 2.184 -11.655 -9.179 1.00 98.44 82 PHE A C 1
ATOM 648 O O . PHE A 1 82 ? 1.487 -11.771 -8.171 1.00 98.44 82 PHE A O 1
ATOM 655 N N . LYS A 1 83 ? 3.189 -12.483 -9.453 1.00 95.81 83 LYS A N 1
ATOM 656 C CA . LYS A 1 83 ? 3.403 -13.724 -8.712 1.00 95.81 83 LYS A CA 1
ATOM 657 C C . LYS A 1 83 ? 4.871 -13.989 -8.416 1.00 95.81 83 LYS A C 1
ATOM 659 O O . LYS A 1 83 ? 5.754 -13.653 -9.206 1.00 95.81 83 LYS A O 1
ATOM 664 N N . ASP A 1 84 ? 5.140 -14.594 -7.265 1.00 93.94 84 ASP A N 1
ATOM 665 C CA . ASP A 1 84 ? 6.472 -15.076 -6.884 1.00 93.94 84 ASP A CA 1
ATOM 666 C C . ASP A 1 84 ? 7.561 -13.990 -6.978 1.00 93.94 84 ASP A C 1
ATOM 668 O O . ASP A 1 84 ? 8.696 -14.232 -7.407 1.00 93.94 84 ASP A O 1
ATOM 672 N N . LEU A 1 85 ? 7.218 -12.763 -6.567 1.00 92.94 85 LEU A N 1
ATOM 673 C CA . LEU A 1 85 ? 8.210 -11.723 -6.308 1.00 92.94 85 LEU A CA 1
ATOM 674 C C . LEU A 1 85 ? 8.913 -12.070 -5.000 1.00 92.94 85 LEU A C 1
ATOM 676 O O . LEU A 1 85 ? 8.370 -11.858 -3.923 1.00 92.94 85 LEU A O 1
ATOM 680 N N . THR A 1 86 ? 10.119 -12.606 -5.088 1.00 87.06 86 THR A N 1
ATOM 681 C CA . THR A 1 86 ? 10.885 -13.070 -3.928 1.00 87.06 86 THR A CA 1
ATOM 682 C C . THR A 1 86 ? 12.157 -12.240 -3.746 1.00 87.06 86 THR A C 1
ATOM 684 O O . THR A 1 86 ? 12.431 -11.285 -4.478 1.00 87.06 86 THR A O 1
ATOM 687 N N . ALA A 1 87 ? 12.969 -12.593 -2.752 1.00 82.94 87 ALA A N 1
ATOM 688 C CA . ALA A 1 87 ? 14.302 -12.031 -2.573 1.00 82.94 87 ALA A CA 1
ATOM 689 C C . ALA A 1 87 ? 15.336 -13.155 -2.440 1.00 82.94 87 ALA A C 1
ATOM 691 O O . ALA A 1 87 ? 15.929 -13.349 -1.387 1.00 82.94 87 ALA A O 1
ATOM 692 N N . LEU A 1 88 ? 15.531 -13.951 -3.494 1.00 80.69 88 LEU A N 1
ATOM 693 C CA . LEU A 1 88 ? 16.531 -15.032 -3.465 1.00 80.69 88 LEU A CA 1
ATOM 694 C C . LEU A 1 88 ? 17.973 -14.503 -3.423 1.00 80.69 88 LEU A C 1
ATOM 696 O O . LEU A 1 88 ? 18.874 -15.191 -2.964 1.00 80.69 88 LEU A O 1
ATOM 700 N N . ASP A 1 89 ? 18.195 -13.262 -3.849 1.00 80.44 89 ASP A N 1
ATOM 701 C CA . ASP A 1 89 ? 19.476 -12.556 -3.746 1.00 80.44 89 ASP A CA 1
ATOM 702 C C . ASP A 1 89 ? 19.738 -11.955 -2.351 1.00 80.44 89 ASP A C 1
ATOM 704 O O . ASP A 1 89 ? 20.684 -11.189 -2.158 1.00 80.44 89 ASP A O 1
ATOM 708 N N . ILE A 1 90 ? 18.880 -12.229 -1.371 1.00 79.69 90 ILE A N 1
ATOM 709 C CA . ILE A 1 90 ? 18.925 -11.501 -0.109 1.00 79.69 90 ILE A CA 1
ATOM 710 C C . ILE A 1 90 ? 20.086 -11.912 0.777 1.00 79.69 90 ILE A C 1
ATOM 712 O O . ILE A 1 90 ? 20.643 -11.050 1.441 1.00 79.69 90 ILE A O 1
ATOM 716 N N . GLU A 1 91 ? 20.498 -13.180 0.750 1.00 83.12 91 GLU A N 1
ATOM 717 C CA . GLU A 1 91 ? 21.677 -13.646 1.486 1.00 83.12 91 GLU A CA 1
ATOM 718 C C . GLU A 1 91 ? 22.938 -12.925 0.996 1.00 83.12 91 GLU A C 1
ATOM 720 O O . GLU A 1 91 ? 23.738 -12.442 1.797 1.00 83.12 91 GLU A O 1
ATOM 725 N N . LEU A 1 92 ? 23.056 -12.748 -0.323 1.00 85.69 92 LEU A N 1
ATOM 726 C CA . LEU A 1 92 ? 24.109 -11.949 -0.944 1.00 85.69 92 LEU A CA 1
ATOM 727 C C . LEU A 1 92 ? 24.087 -10.495 -0.435 1.00 85.69 92 LEU A C 1
ATOM 729 O O . LEU A 1 92 ? 25.133 -9.909 -0.164 1.00 85.69 92 LEU A O 1
ATOM 733 N N . ILE A 1 93 ? 22.898 -9.920 -0.249 1.00 86.06 93 ILE A N 1
ATOM 734 C CA . ILE A 1 93 ? 22.738 -8.571 0.305 1.00 86.06 93 ILE A CA 1
ATOM 735 C C . ILE A 1 93 ? 23.048 -8.520 1.802 1.00 86.06 93 ILE A C 1
ATOM 737 O O . ILE A 1 93 ? 23.691 -7.569 2.240 1.00 86.06 93 ILE A O 1
ATOM 741 N N . GLU A 1 94 ? 22.608 -9.493 2.603 1.00 82.88 94 GLU A N 1
ATOM 742 C CA . GLU A 1 94 ? 22.876 -9.524 4.048 1.00 82.88 94 GLU A CA 1
ATOM 743 C C . GLU A 1 94 ? 24.374 -9.651 4.348 1.00 82.88 94 GLU A C 1
ATOM 745 O O . GLU A 1 94 ? 24.833 -9.088 5.339 1.00 82.88 94 GLU A O 1
ATOM 750 N N . ASN A 1 95 ? 25.122 -10.321 3.468 1.00 83.75 95 ASN A N 1
ATOM 751 C CA . ASN A 1 95 ? 26.572 -10.489 3.560 1.00 83.75 95 ASN A CA 1
ATOM 752 C C . ASN A 1 95 ? 27.372 -9.374 2.848 1.00 83.75 95 ASN A C 1
ATOM 754 O O . ASN A 1 95 ? 28.598 -9.453 2.779 1.00 83.75 95 ASN A O 1
ATOM 758 N N . SER A 1 96 ? 26.701 -8.347 2.307 1.00 83.12 96 SER A N 1
ATOM 759 C CA . SER A 1 96 ? 27.342 -7.187 1.662 1.00 83.12 96 SER A CA 1
ATOM 760 C C . SER A 1 96 ? 27.713 -6.082 2.665 1.00 83.12 96 SER A C 1
ATOM 762 O O . SER A 1 96 ? 27.560 -6.263 3.872 1.00 83.12 96 SER A O 1
ATOM 764 N N . ASP A 1 97 ? 28.209 -4.931 2.182 1.00 84.38 97 ASP A N 1
ATOM 765 C CA . ASP A 1 97 ? 28.555 -3.778 3.031 1.00 84.38 97 ASP A CA 1
ATOM 766 C C . ASP A 1 97 ? 27.400 -3.446 4.005 1.00 84.38 97 ASP A C 1
ATOM 768 O O . ASP A 1 97 ? 26.311 -3.058 3.553 1.00 84.38 97 ASP A O 1
ATOM 772 N N . PRO A 1 98 ? 27.621 -3.539 5.335 1.00 84.00 98 PRO A N 1
ATOM 773 C CA . PRO A 1 98 ? 26.602 -3.270 6.347 1.00 84.00 98 PRO A CA 1
ATOM 774 C C . PRO A 1 98 ? 25.897 -1.917 6.182 1.00 84.00 98 PRO A C 1
ATOM 776 O O . PRO A 1 98 ? 24.705 -1.809 6.477 1.00 84.00 98 PRO A O 1
ATOM 779 N N . LYS A 1 99 ? 26.590 -0.892 5.663 1.00 84.19 99 LYS A N 1
ATOM 780 C CA . LYS A 1 99 ? 26.019 0.446 5.424 1.00 84.19 99 LYS A CA 1
ATOM 781 C C . LYS A 1 99 ? 24.957 0.455 4.323 1.00 84.19 99 LYS A C 1
ATOM 783 O O . LYS A 1 99 ? 24.108 1.344 4.295 1.00 84.19 99 LYS A O 1
ATOM 788 N N . MET A 1 100 ? 24.984 -0.527 3.422 1.00 86.50 100 MET A N 1
ATOM 789 C CA . MET A 1 100 ? 24.109 -0.596 2.251 1.00 86.50 100 MET A CA 1
ATOM 790 C C . MET A 1 100 ? 23.010 -1.645 2.355 1.00 86.50 100 MET A C 1
ATOM 792 O O . MET A 1 100 ? 22.069 -1.601 1.560 1.00 86.50 100 MET A O 1
ATOM 796 N N . VAL A 1 101 ? 23.049 -2.522 3.361 1.00 86.31 101 VAL A N 1
ATOM 797 C CA . VAL A 1 101 ? 22.045 -3.577 3.573 1.00 86.31 101 VAL A CA 1
ATOM 798 C C . VAL A 1 101 ? 20.618 -3.015 3.546 1.00 86.31 101 VAL A C 1
ATOM 800 O O . VAL A 1 101 ? 19.782 -3.498 2.783 1.00 86.31 101 VAL A O 1
ATOM 803 N N . ARG A 1 102 ? 20.327 -1.941 4.297 1.00 84.06 102 ARG A N 1
ATOM 804 C CA . ARG A 1 102 ? 18.986 -1.312 4.319 1.00 84.06 102 ARG A CA 1
ATOM 805 C C . ARG A 1 102 ? 18.555 -0.792 2.945 1.00 84.06 102 ARG A C 1
ATOM 807 O O . ARG A 1 102 ? 17.398 -0.942 2.561 1.00 84.06 102 ARG A O 1
ATOM 814 N N . THR A 1 103 ? 19.486 -0.207 2.199 1.00 87.44 103 THR A N 1
ATOM 815 C CA . THR A 1 103 ? 19.242 0.318 0.849 1.00 87.44 103 THR A CA 1
ATOM 816 C C . THR A 1 103 ? 19.006 -0.802 -0.166 1.00 87.44 103 THR A C 1
ATOM 818 O O . THR A 1 103 ? 18.146 -0.672 -1.037 1.00 87.44 103 THR A O 1
ATOM 821 N N . ASN A 1 104 ? 19.758 -1.897 -0.066 1.00 88.62 104 ASN A N 1
ATOM 822 C CA . ASN A 1 104 ? 19.709 -3.024 -0.998 1.00 88.62 104 ASN A CA 1
ATOM 823 C C . ASN A 1 104 ? 18.507 -3.957 -0.748 1.00 88.62 104 ASN A C 1
ATOM 825 O O . ASN A 1 104 ? 18.035 -4.618 -1.673 1.00 88.62 104 ASN A O 1
ATOM 829 N N . ARG A 1 105 ? 17.964 -3.978 0.476 1.00 86.56 105 ARG A N 1
ATOM 830 C CA . ARG A 1 105 ? 16.709 -4.680 0.808 1.00 86.56 105 ARG A CA 1
ATOM 831 C C . ARG A 1 105 ? 15.452 -3.996 0.267 1.00 86.56 105 ARG A C 1
ATOM 833 O O . ARG A 1 105 ? 14.438 -4.662 0.102 1.00 86.56 105 ARG A O 1
ATOM 840 N N . ASN A 1 106 ? 15.526 -2.692 0.009 1.00 86.50 106 ASN A N 1
ATOM 841 C CA . ASN A 1 106 ? 14.431 -1.873 -0.511 1.00 86.50 106 ASN A CA 1
ATOM 842 C C . ASN A 1 106 ? 14.388 -1.908 -2.055 1.00 86.50 106 ASN A C 1
ATOM 844 O O . ASN A 1 106 ? 15.325 -2.383 -2.706 1.00 86.50 106 ASN A O 1
ATOM 848 N N . ASP A 1 107 ? 13.342 -1.321 -2.630 1.00 89.38 107 ASP A N 1
ATOM 849 C CA . ASP A 1 107 ? 13.019 -1.270 -4.056 1.00 89.38 107 ASP A CA 1
ATOM 850 C C . ASP A 1 107 ? 12.630 -2.642 -4.630 1.00 89.38 107 ASP A C 1
ATOM 852 O O . ASP A 1 107 ? 13.141 -3.038 -5.677 1.00 89.38 107 ASP A O 1
ATOM 856 N N . ARG A 1 108 ? 11.754 -3.395 -3.954 1.00 91.75 108 ARG A N 1
ATOM 857 C CA . ARG A 1 108 ? 11.280 -4.718 -4.426 1.00 91.75 108 ARG A CA 1
ATOM 858 C C . ARG A 1 108 ? 9.759 -4.803 -4.512 1.00 91.75 108 ARG A C 1
ATOM 860 O O . ARG A 1 108 ? 9.165 -5.796 -4.113 1.00 91.75 108 ARG A O 1
ATOM 867 N N . GLN A 1 109 ? 9.127 -3.738 -4.989 1.00 94.50 109 GLN A N 1
ATOM 868 C CA . GLN A 1 109 ? 7.674 -3.679 -5.118 1.00 94.50 109 GLN A CA 1
ATOM 869 C C . GLN A 1 109 ? 7.179 -4.515 -6.307 1.00 94.50 109 GLN A C 1
ATOM 871 O O . GLN A 1 109 ? 7.855 -4.601 -7.335 1.00 94.50 109 GLN A O 1
ATOM 876 N N . ALA A 1 110 ? 5.960 -5.045 -6.232 1.00 96.75 110 ALA A N 1
ATOM 877 C CA . ALA A 1 110 ? 5.270 -5.496 -7.439 1.00 96.75 110 ALA A CA 1
ATOM 878 C C . ALA A 1 110 ? 5.004 -4.282 -8.342 1.00 96.75 110 ALA A C 1
ATOM 880 O O . ALA A 1 110 ? 5.386 -4.263 -9.512 1.00 96.75 110 ALA A O 1
ATOM 881 N N . ILE A 1 111 ? 4.448 -3.216 -7.761 1.00 98.12 111 ILE A N 1
ATOM 882 C CA . ILE A 1 111 ? 4.152 -1.972 -8.472 1.00 98.12 111 ILE A CA 1
ATOM 883 C C . ILE A 1 111 ? 4.686 -0.775 -7.688 1.00 98.12 111 ILE A C 1
ATOM 885 O O . ILE A 1 111 ? 4.489 -0.658 -6.479 1.00 98.12 111 ILE A O 1
ATOM 889 N N . ARG A 1 112 ? 5.308 0.171 -8.389 1.00 97.88 112 ARG A N 1
ATOM 890 C CA . ARG A 1 112 ? 5.545 1.519 -7.867 1.00 97.88 112 ARG A CA 1
ATOM 891 C C . ARG A 1 112 ? 4.934 2.561 -8.789 1.00 97.88 112 ARG A C 1
ATOM 893 O O . ARG A 1 112 ? 5.204 2.535 -9.985 1.00 97.88 112 ARG A O 1
ATOM 900 N N . ILE A 1 113 ? 4.173 3.500 -8.240 1.00 98.19 113 ILE A N 1
ATOM 901 C CA . ILE A 1 113 ? 3.633 4.632 -9.002 1.00 98.19 113 ILE A CA 1
ATOM 902 C C . ILE A 1 113 ? 4.315 5.896 -8.509 1.00 98.19 113 ILE A C 1
ATOM 904 O O . ILE A 1 113 ? 4.107 6.309 -7.378 1.00 98.19 113 ILE A O 1
ATOM 908 N N . GLY A 1 114 ? 5.177 6.452 -9.349 1.00 96.69 114 GLY A N 1
ATOM 909 C CA . GLY A 1 114 ? 5.973 7.637 -9.080 1.00 96.69 114 GLY A CA 1
ATOM 910 C C . GLY A 1 114 ? 7.238 7.408 -8.257 1.00 96.69 114 GLY A C 1
ATOM 911 O O . GLY A 1 114 ? 7.790 6.299 -8.151 1.00 96.69 114 GLY A O 1
ATOM 912 N N . ASP A 1 115 ? 7.737 8.510 -7.708 1.00 95.31 115 ASP A N 1
ATOM 913 C CA . ASP A 1 115 ? 8.845 8.568 -6.767 1.00 95.31 115 ASP A CA 1
ATOM 914 C C . ASP A 1 115 ? 8.719 9.791 -5.847 1.00 95.31 115 ASP A C 1
ATOM 916 O O . ASP A 1 115 ? 7.835 10.623 -5.998 1.00 95.31 115 ASP A O 1
ATOM 920 N N . SER A 1 116 ? 9.600 9.886 -4.855 1.00 92.44 116 SER A N 1
ATOM 921 C CA . SER A 1 116 ? 9.533 10.934 -3.836 1.00 92.44 116 SER A CA 1
ATOM 922 C C . SER A 1 116 ? 9.727 12.361 -4.357 1.00 92.44 116 SER A C 1
ATOM 924 O O . SER A 1 116 ? 9.340 13.287 -3.667 1.00 92.44 116 SER A O 1
ATOM 926 N N . HIS A 1 117 ? 10.380 12.587 -5.502 1.00 91.94 117 HIS A N 1
ATOM 927 C CA . HIS A 1 117 ? 10.605 13.955 -5.999 1.00 91.94 117 HIS A CA 1
ATOM 928 C C . HIS A 1 117 ? 9.371 14.516 -6.700 1.00 91.94 117 HIS A C 1
ATOM 930 O O . HIS A 1 117 ? 9.144 15.722 -6.664 1.00 91.94 117 HIS A O 1
ATOM 936 N N . ASN A 1 118 ? 8.581 13.627 -7.298 1.00 92.19 118 ASN A N 1
ATOM 937 C CA . ASN A 1 118 ? 7.399 13.952 -8.089 1.00 92.19 118 ASN A CA 1
ATOM 938 C C . ASN A 1 118 ? 6.105 13.532 -7.378 1.00 92.19 118 ASN A C 1
ATOM 940 O O . ASN A 1 118 ? 5.062 13.426 -8.013 1.00 92.19 118 ASN A O 1
ATOM 944 N N . SER A 1 119 ? 6.162 13.262 -6.071 1.00 94.00 119 SER A N 1
ATOM 945 C CA . SER A 1 119 ? 5.057 12.632 -5.348 1.00 94.00 119 SER A CA 1
ATOM 946 C C . SER A 1 119 ? 3.825 13.508 -5.188 1.00 94.00 119 SER A C 1
ATOM 948 O O . SER A 1 119 ? 2.743 12.976 -4.988 1.00 94.00 119 SER A O 1
ATOM 950 N N . LEU A 1 120 ? 3.990 14.829 -5.256 1.00 94.56 120 LEU A N 1
ATOM 951 C CA . LEU A 1 120 ? 2.881 15.776 -5.148 1.00 94.56 120 LEU A CA 1
ATOM 952 C C . LEU A 1 120 ? 2.134 15.963 -6.473 1.00 94.56 120 LEU A C 1
ATOM 954 O O . LEU A 1 120 ? 1.041 16.522 -6.466 1.00 94.56 120 LEU A O 1
ATOM 958 N N . PHE A 1 121 ? 2.701 15.511 -7.596 1.00 95.69 121 PHE A N 1
ATOM 959 C CA . PHE A 1 121 ? 2.005 15.554 -8.875 1.00 95.69 121 PHE A CA 1
ATOM 960 C C . PHE A 1 121 ? 0.930 14.473 -8.942 1.00 95.69 121 PHE A C 1
ATOM 962 O O . PHE A 1 121 ? 1.116 13.340 -8.484 1.00 95.69 121 PHE A O 1
ATOM 969 N N . GLU A 1 122 ? -0.201 14.844 -9.532 1.00 96.62 122 GLU A N 1
ATOM 970 C CA . GLU A 1 122 ? -1.290 13.922 -9.814 1.00 96.62 122 GLU A CA 1
ATOM 971 C C . GLU A 1 122 ? -0.866 12.934 -10.898 1.00 96.62 122 GLU A C 1
ATOM 973 O O . GLU A 1 122 ? -0.341 13.329 -11.940 1.00 96.62 122 GLU A O 1
ATOM 978 N N . SER A 1 123 ? -1.145 11.650 -10.683 1.00 97.31 123 SER A N 1
ATOM 979 C CA . SER A 1 123 ? -0.959 10.639 -11.721 1.00 97.31 123 SER A CA 1
ATOM 980 C C . SER A 1 123 ? -2.274 10.219 -12.363 1.00 97.31 123 SER A C 1
ATOM 982 O O . SER A 1 123 ? -2.292 9.896 -13.552 1.00 97.31 123 SER A O 1
ATOM 984 N N . GLN A 1 124 ? -3.377 10.195 -11.601 1.00 97.75 124 GLN A N 1
ATOM 985 C CA . GLN A 1 124 ? -4.675 9.655 -12.047 1.00 97.75 124 GLN A CA 1
ATOM 986 C C . GLN A 1 124 ? -4.572 8.227 -12.616 1.00 97.75 124 GLN A C 1
ATOM 988 O O . GLN A 1 124 ? -5.405 7.782 -13.406 1.00 97.75 124 GLN A O 1
ATOM 993 N N . SER A 1 125 ? -3.509 7.509 -12.242 1.00 98.56 125 SER A N 1
ATOM 994 C CA . SER A 1 125 ? -3.290 6.124 -12.636 1.00 98.56 125 SER A CA 1
ATOM 995 C C . SER A 1 125 ? -4.195 5.209 -11.816 1.00 98.56 125 SER A C 1
ATOM 997 O O . SER A 1 125 ? -4.473 5.463 -10.643 1.00 98.56 125 SER A O 1
ATOM 999 N N . VAL A 1 126 ? -4.647 4.125 -12.438 1.00 98.88 126 VAL A N 1
ATOM 1000 C CA . VAL A 1 126 ? -5.600 3.184 -11.850 1.00 98.88 126 VAL A CA 1
ATOM 1001 C C . VAL A 1 126 ? -4.996 1.789 -11.868 1.00 98.88 126 VAL A C 1
ATOM 1003 O O . VAL A 1 126 ? -4.616 1.285 -12.923 1.00 98.88 126 VAL A O 1
ATOM 1006 N N . VAL A 1 127 ? -4.933 1.156 -10.702 1.00 98.88 127 VAL A N 1
ATOM 1007 C CA . VAL A 1 127 ? -4.526 -0.238 -10.522 1.00 98.88 127 VAL A CA 1
ATOM 1008 C C . VAL A 1 127 ? -5.741 -1.013 -10.055 1.00 98.88 127 VAL A C 1
ATOM 1010 O O . VAL A 1 127 ? -6.122 -0.937 -8.885 1.00 98.88 127 VAL A O 1
ATOM 1013 N N . LYS A 1 128 ? -6.377 -1.737 -10.973 1.00 98.75 128 LYS A N 1
ATOM 1014 C CA . LYS A 1 128 ? -7.645 -2.397 -10.676 1.00 98.75 128 LYS A CA 1
ATOM 1015 C C . LYS A 1 128 ? -7.712 -3.845 -11.105 1.00 98.75 128 LYS A C 1
ATOM 1017 O O . LYS A 1 128 ? -7.131 -4.223 -12.113 1.00 98.75 128 LYS A O 1
ATOM 1022 N N . ASN A 1 129 ? -8.464 -4.646 -10.368 1.00 98.81 129 ASN A N 1
ATOM 1023 C CA . ASN A 1 129 ? -8.732 -6.038 -10.710 1.00 98.81 129 ASN A CA 1
ATOM 1024 C C . ASN A 1 129 ? -7.461 -6.867 -11.001 1.00 98.81 129 ASN A C 1
ATOM 1026 O O . ASN A 1 129 ? -7.448 -7.668 -11.931 1.00 98.81 129 ASN A O 1
ATOM 1030 N N . ASN A 1 130 ? -6.362 -6.644 -10.273 1.00 98.94 130 ASN A N 1
ATOM 1031 C CA . ASN A 1 130 ? -5.144 -7.449 -10.402 1.00 98.94 130 ASN A CA 1
ATOM 1032 C C . ASN A 1 130 ? -5.080 -8.507 -9.294 1.00 98.94 130 ASN A C 1
ATOM 1034 O O . ASN A 1 130 ? -5.556 -8.284 -8.176 1.00 98.94 130 ASN A O 1
ATOM 1038 N N . TYR A 1 131 ? -4.447 -9.636 -9.600 1.00 98.81 131 TYR A N 1
ATOM 1039 C CA . TYR A 1 131 ? -4.177 -10.711 -8.651 1.00 98.81 131 TYR A CA 1
ATOM 1040 C C . TYR A 1 131 ? -2.696 -10.702 -8.256 1.00 98.81 131 TYR A C 1
ATOM 1042 O O . TYR A 1 131 ? -1.812 -10.732 -9.114 1.00 98.81 131 TYR A O 1
ATOM 1050 N N . PHE A 1 132 ? -2.427 -10.645 -6.953 1.00 98.56 132 PHE A N 1
ATOM 1051 C CA . PHE A 1 132 ? -1.085 -10.686 -6.380 1.00 98.56 132 PHE A CA 1
ATOM 1052 C C . PHE A 1 132 ? -0.945 -11.925 -5.504 1.00 98.56 132 PHE A C 1
ATOM 1054 O O . PHE A 1 132 ? -1.732 -12.102 -4.574 1.00 98.56 132 PHE A O 1
ATOM 1061 N N . ASP A 1 133 ? 0.077 -12.740 -5.745 1.00 97.12 133 ASP A N 1
ATOM 1062 C CA . ASP A 1 133 ? 0.348 -13.926 -4.933 1.00 97.12 133 ASP A CA 1
ATOM 1063 C C . ASP A 1 133 ? 1.836 -14.093 -4.644 1.00 97.12 133 ASP A C 1
ATOM 1065 O O . ASP A 1 133 ? 2.691 -13.827 -5.489 1.00 97.12 133 ASP A O 1
ATOM 1069 N N . ASN A 1 134 ? 2.148 -14.519 -3.422 1.00 93.50 134 ASN A N 1
ATOM 1070 C CA . ASN A 1 134 ? 3.513 -14.718 -2.948 1.00 93.50 134 ASN A CA 1
ATOM 1071 C C . ASN A 1 134 ? 4.440 -13.524 -3.253 1.00 93.50 134 ASN A C 1
ATOM 1073 O O . ASN A 1 134 ? 5.562 -13.670 -3.751 1.00 93.50 134 ASN A O 1
ATOM 1077 N N . ILE A 1 135 ? 3.964 -12.311 -2.957 1.00 92.88 135 ILE A N 1
ATOM 1078 C CA . ILE A 1 135 ? 4.790 -11.109 -3.015 1.00 92.88 135 ILE A CA 1
ATOM 1079 C C . ILE A 1 135 ? 5.545 -10.986 -1.692 1.00 92.88 135 ILE A C 1
ATOM 1081 O O . ILE A 1 135 ? 5.036 -10.514 -0.669 1.00 92.88 135 ILE A O 1
ATOM 1085 N N . SER A 1 136 ? 6.778 -11.474 -1.729 1.00 79.94 136 SER A N 1
ATOM 1086 C CA . SER A 1 136 ? 7.639 -11.722 -0.587 1.00 79.94 136 SER A CA 1
ATOM 1087 C C . SER A 1 136 ? 8.862 -10.806 -0.616 1.00 79.94 136 SER A C 1
ATOM 1089 O O . SER A 1 136 ? 9.903 -11.119 -1.193 1.00 79.94 136 SER A O 1
ATOM 1091 N N . GLY A 1 137 ? 8.780 -9.689 0.107 1.00 61.19 137 GLY A N 1
ATOM 1092 C CA . GLY A 1 137 ? 9.911 -8.790 0.353 1.00 61.19 137 GLY A CA 1
ATOM 1093 C C . GLY A 1 137 ? 11.007 -9.340 1.277 1.00 61.19 137 GLY A C 1
ATOM 1094 O O . GLY A 1 137 ? 11.939 -8.602 1.581 1.00 61.19 137 GLY A O 1
ATOM 1095 N N . TYR A 1 138 ? 10.931 -10.614 1.682 1.00 64.81 138 TYR A N 1
ATOM 1096 C CA . TYR A 1 138 ? 11.786 -11.320 2.651 1.00 64.81 138 TYR A CA 1
ATOM 1097 C C . TYR A 1 138 ? 11.692 -10.847 4.106 1.00 64.81 138 TYR A C 1
ATOM 1099 O O . TYR A 1 138 ? 11.439 -9.686 4.416 1.00 64.81 138 TYR A O 1
ATOM 1107 N N . VAL A 1 139 ? 11.931 -11.784 5.026 1.00 56.72 139 VAL A N 1
ATOM 1108 C CA . VAL A 1 139 ? 12.127 -11.547 6.458 1.00 56.72 139 VAL A CA 1
ATOM 1109 C C . VAL A 1 139 ? 13.389 -12.297 6.852 1.00 56.72 139 VAL A C 1
ATOM 1111 O O . VAL A 1 139 ? 13.394 -13.524 6.904 1.00 56.72 139 VAL A O 1
ATOM 1114 N N . GLY A 1 140 ? 14.471 -11.559 7.070 1.00 58.22 140 GLY A N 1
ATOM 1115 C CA . GLY A 1 140 ? 15.774 -12.140 7.360 1.00 58.22 140 GLY A CA 1
ATOM 1116 C C . GLY A 1 140 ? 16.174 -12.128 8.800 1.00 58.22 140 GLY A C 1
ATOM 1117 O O . GLY A 1 140 ? 15.485 -11.569 9.655 1.00 58.22 140 GLY A O 1
ATOM 1118 N N . LYS A 1 141 ? 17.371 -12.673 9.037 1.00 56.56 141 LYS A N 1
ATOM 1119 C CA . LYS A 1 141 ? 18.009 -12.695 10.358 1.00 56.56 141 LYS A CA 1
ATOM 1120 C C . LYS A 1 141 ? 18.114 -11.291 10.959 1.00 56.56 141 LYS A C 1
ATOM 1122 O O . LYS A 1 141 ? 17.974 -11.138 12.166 1.00 56.56 141 LYS A O 1
ATOM 1127 N N . ASN A 1 142 ? 18.286 -10.269 10.113 1.00 53.41 142 ASN A N 1
ATOM 1128 C CA . ASN A 1 142 ? 18.446 -8.874 10.531 1.00 53.41 142 ASN A CA 1
ATOM 1129 C C . ASN A 1 142 ? 17.231 -7.984 10.186 1.00 53.41 142 ASN A C 1
ATOM 1131 O O . ASN A 1 142 ? 17.398 -6.783 9.965 1.00 53.41 142 ASN A O 1
ATOM 1135 N N . GLY A 1 143 ? 16.023 -8.548 10.076 1.00 53.00 143 GLY A N 1
ATOM 1136 C CA . GLY A 1 143 ? 14.769 -7.793 9.953 1.00 53.00 143 GLY A CA 1
ATOM 1137 C C . GLY A 1 143 ? 13.991 -7.998 8.650 1.00 53.00 143 GLY A C 1
ATOM 1138 O O . GLY A 1 143 ? 14.409 -8.709 7.738 1.00 53.00 143 GLY A O 1
ATOM 1139 N N . SER A 1 144 ? 12.825 -7.356 8.576 1.00 57.09 144 SER A N 1
ATOM 1140 C CA . SER A 1 144 ? 11.942 -7.357 7.406 1.00 57.09 144 SER A CA 1
ATOM 1141 C C . SER A 1 144 ? 12.595 -6.643 6.220 1.00 57.09 144 SER A C 1
ATOM 1143 O O . SER A 1 144 ? 13.098 -5.529 6.377 1.00 57.09 144 SER A O 1
ATOM 1145 N N . GLY A 1 145 ? 12.592 -7.275 5.048 1.00 65.69 145 GLY A N 1
ATOM 1146 C CA . GLY A 1 145 ? 12.931 -6.642 3.779 1.00 65.69 145 GLY A CA 1
ATOM 1147 C C . GLY A 1 145 ? 11.783 -5.764 3.269 1.00 65.69 145 GLY A C 1
ATOM 1148 O O . GLY A 1 145 ? 11.184 -5.029 4.054 1.00 65.69 145 GLY A O 1
ATOM 1149 N N . GLU A 1 146 ? 11.501 -5.783 1.967 1.00 85.31 146 GLU A N 1
ATOM 1150 C CA . GLU A 1 146 ? 10.529 -4.876 1.345 1.00 85.31 146 GLU A CA 1
ATOM 1151 C C . GLU A 1 146 ? 9.123 -5.029 1.947 1.00 85.31 146 GLU A C 1
ATOM 1153 O O . GLU A 1 146 ? 8.480 -6.079 1.887 1.00 85.31 146 GLU A O 1
ATOM 1158 N N . ILE A 1 147 ? 8.634 -3.948 2.542 1.00 89.06 147 ILE A N 1
ATOM 1159 C CA . ILE A 1 147 ? 7.328 -3.909 3.198 1.00 89.06 147 ILE A CA 1
ATOM 1160 C C . ILE A 1 147 ? 6.224 -3.473 2.232 1.00 89.06 147 ILE A C 1
ATOM 1162 O O . ILE A 1 147 ? 5.052 -3.706 2.510 1.00 89.06 147 ILE A O 1
ATOM 1166 N N . GLU A 1 148 ? 6.584 -2.863 1.104 1.00 91.81 148 GLU A N 1
ATOM 1167 C CA . GLU A 1 148 ? 5.660 -2.278 0.138 1.00 91.81 148 GLU A CA 1
ATOM 1168 C C . GLU A 1 148 ? 5.416 -3.258 -1.023 1.00 91.81 148 GLU A C 1
ATOM 1170 O O . GLU A 1 148 ? 6.288 -3.481 -1.858 1.00 91.81 148 GLU A O 1
ATOM 1175 N N . LEU A 1 149 ? 4.219 -3.851 -1.083 1.00 93.25 149 LEU A N 1
ATOM 1176 C CA . LEU A 1 149 ? 3.752 -4.642 -2.231 1.00 93.25 149 LEU A CA 1
ATOM 1177 C C . LEU A 1 149 ? 3.494 -3.701 -3.404 1.00 93.25 149 LEU A C 1
ATOM 1179 O O . LEU A 1 149 ? 4.021 -3.881 -4.502 1.00 93.25 149 LEU A O 1
ATOM 1183 N N . ILE A 1 150 ? 2.732 -2.649 -3.109 1.00 94.88 150 ILE A N 1
ATOM 1184 C CA . ILE A 1 150 ? 2.557 -1.475 -3.950 1.00 94.88 150 ILE A CA 1
ATOM 1185 C C . ILE A 1 150 ? 3.119 -0.285 -3.186 1.00 94.88 150 ILE A C 1
ATOM 1187 O O . ILE A 1 150 ? 2.770 -0.084 -2.024 1.00 94.88 150 ILE A O 1
ATOM 1191 N N . SER A 1 151 ? 3.960 0.515 -3.835 1.00 97.31 151 SER A N 1
ATOM 1192 C CA . SER A 1 151 ? 4.432 1.788 -3.289 1.00 97.31 151 SER A CA 1
ATOM 1193 C C . SER A 1 151 ? 3.881 2.944 -4.116 1.00 97.31 151 SER A C 1
ATOM 1195 O O . SER A 1 151 ? 4.308 3.179 -5.251 1.00 97.31 151 SER A O 1
ATOM 1197 N N . VAL A 1 152 ? 2.900 3.642 -3.551 1.00 98.25 152 VAL A N 1
ATOM 1198 C CA . VAL A 1 152 ? 2.280 4.829 -4.145 1.00 98.25 152 VAL A CA 1
ATOM 1199 C C . VAL A 1 152 ? 3.091 6.039 -3.728 1.00 98.25 152 VAL A C 1
ATOM 1201 O O . VAL A 1 152 ? 3.244 6.316 -2.540 1.00 98.25 152 VAL A O 1
ATOM 1204 N N . LYS A 1 153 ? 3.675 6.709 -4.710 1.00 97.88 153 LYS A N 1
ATOM 1205 C CA . LYS A 1 153 ? 4.533 7.882 -4.563 1.00 97.88 153 LYS A CA 1
ATOM 1206 C C . LYS A 1 153 ? 4.092 8.954 -5.561 1.00 97.88 153 LYS A C 1
ATOM 1208 O O . LYS A 1 153 ? 4.900 9.429 -6.356 1.00 97.88 153 LYS A O 1
ATOM 1213 N N . ALA A 1 154 ? 2.795 9.234 -5.555 1.00 97.81 154 ALA A N 1
ATOM 1214 C CA . ALA A 1 154 ? 2.077 10.127 -6.454 1.00 97.81 154 ALA A CA 1
ATOM 1215 C C . ALA A 1 154 ? 0.714 10.477 -5.835 1.00 97.81 154 ALA A C 1
ATOM 1217 O O . ALA A 1 154 ? 0.248 9.754 -4.946 1.00 97.81 154 ALA A O 1
ATOM 1218 N N . SER A 1 155 ? 0.070 11.530 -6.335 1.00 98.19 155 SER A N 1
ATOM 1219 C CA . SER A 1 155 ? -1.292 11.901 -5.937 1.00 98.19 155 SER A CA 1
ATOM 1220 C C . SER A 1 155 ? -2.355 11.326 -6.884 1.00 98.19 155 SER A C 1
ATOM 1222 O O . SER A 1 155 ? -2.066 10.995 -8.042 1.00 98.19 155 SER A O 1
ATOM 1224 N N . ASP A 1 156 ? -3.593 11.230 -6.398 1.00 98.56 156 ASP A N 1
ATOM 1225 C CA . ASP A 1 156 ? -4.792 10.859 -7.170 1.00 98.56 156 ASP A CA 1
ATOM 1226 C C . ASP A 1 156 ? -4.714 9.482 -7.852 1.00 98.56 156 ASP A C 1
ATOM 1228 O O . ASP A 1 156 ? -5.251 9.258 -8.935 1.00 98.56 156 ASP A O 1
ATOM 1232 N N . VAL A 1 157 ? -4.035 8.523 -7.227 1.00 98.75 157 VAL A N 1
ATOM 1233 C CA . VAL A 1 157 ? -3.971 7.134 -7.689 1.00 98.75 157 VAL A CA 1
ATOM 1234 C C . VAL A 1 157 ? -5.123 6.327 -7.096 1.00 98.75 157 VAL A C 1
ATOM 1236 O O . VAL A 1 157 ? -5.429 6.433 -5.907 1.00 98.75 157 VAL A O 1
ATOM 1239 N N . THR A 1 158 ? -5.742 5.474 -7.913 1.00 98.88 158 THR A N 1
ATOM 1240 C CA . THR A 1 158 ? -6.815 4.567 -7.476 1.00 98.88 158 THR A CA 1
ATOM 1241 C C . THR A 1 158 ? -6.351 3.112 -7.468 1.00 98.88 158 THR A C 1
ATOM 1243 O O . THR A 1 158 ? -5.831 2.621 -8.469 1.00 98.88 158 THR A O 1
ATOM 1246 N N . PHE A 1 159 ? -6.595 2.412 -6.360 1.00 98.38 159 PHE A N 1
ATOM 1247 C CA . PHE A 1 159 ? -6.406 0.971 -6.188 1.00 98.38 159 PHE A CA 1
ATOM 1248 C C . PHE A 1 159 ? -7.748 0.309 -5.918 1.00 98.38 159 PHE A C 1
ATOM 1250 O O . PHE A 1 159 ? -8.286 0.470 -4.826 1.00 98.38 159 PHE A O 1
ATOM 1257 N N . ASP A 1 160 ? -8.279 -0.424 -6.892 1.00 98.81 160 ASP A N 1
ATOM 1258 C CA . ASP A 1 160 ? -9.671 -0.884 -6.868 1.00 98.81 160 ASP A CA 1
ATOM 1259 C C . ASP A 1 160 ? -9.817 -2.383 -7.168 1.00 98.81 160 ASP A C 1
ATOM 1261 O O . ASP A 1 160 ? -9.356 -2.861 -8.201 1.00 98.81 160 ASP A O 1
ATOM 1265 N N . GLY A 1 161 ? -10.464 -3.145 -6.288 1.00 98.75 161 GLY A N 1
ATOM 1266 C CA . GLY A 1 161 ? -10.882 -4.516 -6.616 1.00 98.75 161 GLY A CA 1
ATOM 1267 C C . GLY A 1 161 ? -9.740 -5.525 -6.789 1.00 98.75 161 GLY A C 1
ATOM 1268 O O . GLY A 1 161 ? -9.904 -6.535 -7.469 1.00 98.75 161 GLY A O 1
ATOM 1269 N N . ASN A 1 162 ? -8.551 -5.264 -6.236 1.00 98.88 162 ASN A N 1
ATOM 1270 C CA . ASN A 1 162 ? -7.427 -6.197 -6.338 1.00 98.88 162 ASN A CA 1
ATOM 1271 C C . ASN A 1 162 ? -7.537 -7.308 -5.282 1.00 98.88 162 ASN A C 1
ATOM 1273 O O . ASN A 1 162 ? -8.023 -7.078 -4.174 1.00 98.88 162 ASN A O 1
ATOM 1277 N N . THR A 1 163 ? -7.022 -8.499 -5.593 1.00 98.88 163 THR A N 1
ATOM 1278 C CA . THR A 1 163 ? -6.890 -9.597 -4.620 1.00 98.88 163 THR A CA 1
ATOM 1279 C C . THR A 1 163 ? -5.424 -9.858 -4.314 1.00 98.88 163 THR A C 1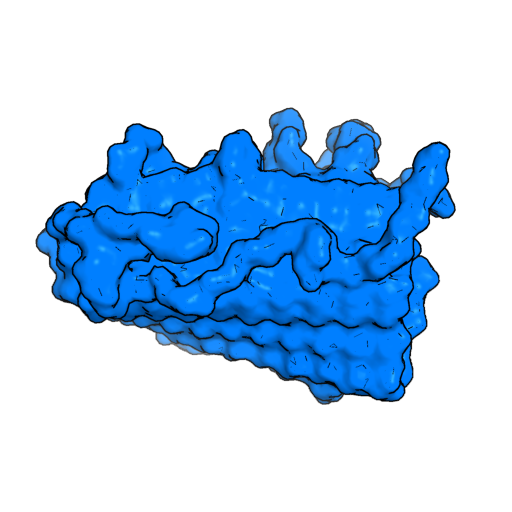
ATOM 1281 O O . THR A 1 163 ? -4.619 -10.046 -5.223 1.00 98.88 163 THR A O 1
ATOM 1284 N N . ILE A 1 164 ? -5.075 -9.870 -3.028 1.00 98.69 164 ILE A N 1
ATOM 1285 C CA . ILE A 1 164 ? -3.715 -10.097 -2.534 1.00 98.69 164 ILE A CA 1
ATOM 1286 C C . ILE A 1 164 ? -3.714 -11.350 -1.662 1.00 98.69 164 ILE A C 1
ATOM 1288 O O . ILE A 1 164 ? -4.395 -11.397 -0.636 1.00 98.69 164 ILE A O 1
ATOM 1292 N N . ARG A 1 165 ? -2.916 -12.352 -2.036 1.00 97.56 165 ARG A N 1
ATOM 1293 C CA . ARG A 1 165 ? -2.759 -13.609 -1.297 1.00 97.56 165 ARG A CA 1
ATOM 1294 C C . ARG A 1 165 ? -1.306 -13.877 -0.951 1.00 97.56 165 ARG A C 1
ATOM 1296 O O . ARG A 1 165 ? -0.390 -13.344 -1.574 1.00 97.56 165 ARG A O 1
ATOM 1303 N N . ASN A 1 166 ? -1.121 -14.656 0.111 1.00 94.12 166 ASN A N 1
ATOM 1304 C CA . ASN A 1 166 ? 0.159 -15.208 0.568 1.00 94.12 166 ASN A CA 1
ATOM 1305 C C . ASN A 1 166 ? 1.355 -14.233 0.555 1.00 94.12 166 ASN A C 1
ATOM 1307 O O . ASN A 1 166 ? 2.487 -14.623 0.288 1.00 94.12 166 ASN A O 1
ATOM 1311 N N . SER A 1 167 ? 1.111 -12.946 0.806 1.00 93.25 167 SER A N 1
ATOM 1312 C CA . SER A 1 167 ? 2.107 -11.891 0.606 1.00 93.25 167 SER A CA 1
ATOM 1313 C C . SER A 1 167 ? 2.576 -11.310 1.938 1.00 93.25 167 SER A C 1
ATOM 1315 O O . SER A 1 167 ? 1.784 -11.053 2.847 1.00 93.25 167 SER A O 1
ATOM 1317 N N . THR A 1 168 ? 3.884 -11.066 2.054 1.00 90.94 168 THR A N 1
ATOM 1318 C CA . THR A 1 168 ? 4.500 -10.458 3.249 1.00 90.94 168 THR A CA 1
ATOM 1319 C C . THR A 1 168 ? 4.526 -8.932 3.182 1.00 90.94 168 THR A C 1
ATOM 1321 O O . THR A 1 168 ? 5.146 -8.284 4.022 1.00 90.94 168 THR A O 1
ATOM 1324 N N . SER A 1 169 ? 3.950 -8.331 2.149 1.00 90.31 169 SER A N 1
ATOM 1325 C CA . SER A 1 169 ? 4.083 -6.909 1.826 1.00 90.31 169 SER A CA 1
ATOM 1326 C C . SER A 1 169 ? 2.693 -6.267 1.712 1.00 90.31 169 SER A C 1
ATOM 1328 O O . SER A 1 169 ? 1.701 -6.969 1.554 1.00 90.31 169 SER A O 1
ATOM 1330 N N . MET A 1 170 ? 2.609 -4.943 1.847 1.00 95.94 170 MET A N 1
ATOM 1331 C CA . MET A 1 170 ? 1.356 -4.194 2.026 1.00 95.94 170 MET A CA 1
ATOM 1332 C C . MET A 1 170 ? 1.123 -3.170 0.918 1.00 95.94 170 MET A C 1
ATOM 1334 O O . MET A 1 170 ? 2.075 -2.707 0.285 1.00 95.94 170 MET A O 1
ATOM 1338 N N . ILE A 1 171 ? -0.127 -2.744 0.737 1.00 98.31 171 ILE A N 1
ATOM 1339 C CA . ILE A 1 171 ? -0.431 -1.529 -0.027 1.00 98.31 171 ILE A CA 1
ATOM 1340 C C . ILE A 1 171 ? 0.108 -0.340 0.776 1.00 98.31 171 ILE A C 1
ATOM 1342 O O . ILE A 1 171 ? -0.308 -0.118 1.912 1.00 98.31 171 ILE A O 1
ATOM 1346 N N . SER A 1 172 ? 1.063 0.399 0.213 1.00 98.38 172 SER A N 1
ATOM 1347 C CA . SER A 1 172 ? 1.738 1.515 0.881 1.00 98.38 172 SER A CA 1
ATOM 1348 C C . SER A 1 172 ? 1.408 2.827 0.186 1.00 98.38 172 SER A C 1
ATOM 1350 O O . SER A 1 172 ? 1.950 3.120 -0.884 1.00 98.38 172 SER A O 1
ATOM 1352 N N . LEU A 1 173 ? 0.547 3.634 0.811 1.00 98.75 173 LEU A N 1
ATOM 1353 C CA . LEU A 1 173 ? 0.386 5.043 0.454 1.00 98.75 173 LEU A CA 1
ATOM 1354 C C . LEU A 1 173 ? 1.582 5.783 1.041 1.00 98.75 173 LEU A C 1
ATOM 1356 O O . LEU A 1 173 ? 1.591 6.152 2.214 1.00 98.75 173 LEU A O 1
ATOM 1360 N N . ARG A 1 174 ? 2.672 5.821 0.270 1.00 98.19 174 ARG A N 1
ATOM 1361 C CA . ARG A 1 174 ? 3.991 6.182 0.784 1.00 98.19 174 ARG A CA 1
ATOM 1362 C C . ARG A 1 174 ? 4.276 7.667 0.636 1.00 98.19 174 ARG A C 1
ATOM 1364 O O . ARG A 1 174 ? 4.873 8.221 1.556 1.00 98.19 174 ARG A O 1
ATOM 1371 N N . HIS A 1 175 ? 3.928 8.254 -0.505 1.00 98.19 175 HIS A N 1
ATOM 1372 C CA . HIS A 1 175 ? 4.006 9.689 -0.751 1.00 98.19 175 HIS A CA 1
ATOM 1373 C C . HIS A 1 175 ? 2.874 10.158 -1.679 1.00 98.19 175 HIS A C 1
ATOM 1375 O O . HIS A 1 175 ? 2.510 9.416 -2.595 1.00 98.19 175 HIS A O 1
ATOM 1381 N N . GLY A 1 176 ? 2.433 11.406 -1.522 1.00 97.88 176 GLY A N 1
ATOM 1382 C CA . GLY A 1 176 ? 1.401 12.035 -2.359 1.00 97.88 176 GLY A CA 1
ATOM 1383 C C . GLY A 1 176 ? 0.002 11.919 -1.761 1.00 97.88 176 GLY A C 1
ATOM 1384 O O . GLY A 1 176 ? -0.225 11.080 -0.898 1.00 97.88 176 GLY A O 1
ATOM 1385 N N . HIS A 1 177 ? -0.930 12.757 -2.216 1.00 98.56 177 HIS A N 1
ATOM 1386 C CA . HIS A 1 177 ? -2.233 12.989 -1.575 1.00 98.56 177 HIS A CA 1
ATOM 1387 C C . HIS A 1 177 ? -3.402 12.378 -2.361 1.00 98.56 177 HIS A C 1
ATOM 1389 O O . HIS A 1 177 ? -3.237 11.910 -3.485 1.00 98.56 177 HIS A O 1
ATOM 1395 N N . ASN A 1 178 ? -4.607 12.389 -1.786 1.00 98.81 178 ASN A N 1
ATOM 1396 C CA . ASN A 1 178 ? -5.868 12.094 -2.498 1.00 98.81 178 ASN A CA 1
ATOM 1397 C C . ASN A 1 178 ? -5.980 10.677 -3.100 1.00 98.81 178 ASN A C 1
ATOM 1399 O O . ASN A 1 178 ? -6.863 10.390 -3.906 1.00 98.81 178 ASN A O 1
ATOM 1403 N N . ASN A 1 179 ? -5.090 9.759 -2.721 1.00 98.88 179 ASN A N 1
ATOM 1404 C CA . ASN A 1 179 ? -5.146 8.377 -3.190 1.00 98.88 179 ASN A CA 1
ATOM 1405 C C . ASN A 1 179 ? -6.372 7.634 -2.633 1.00 98.88 179 ASN A C 1
ATOM 1407 O O . ASN A 1 179 ? -6.750 7.812 -1.472 1.00 98.88 179 ASN A O 1
ATOM 1411 N N . THR A 1 180 ? -6.953 6.759 -3.453 1.00 98.94 180 THR A N 1
ATOM 1412 C CA . THR A 1 180 ? -8.116 5.934 -3.098 1.00 98.94 180 THR A CA 1
ATOM 1413 C C . THR A 1 180 ? -7.738 4.456 -3.126 1.00 98.94 180 THR A C 1
ATOM 1415 O O . THR A 1 180 ? -7.208 3.968 -4.121 1.00 98.94 180 THR A O 1
ATOM 1418 N N . VAL A 1 181 ? -8.021 3.731 -2.045 1.00 98.94 181 VAL A N 1
ATOM 1419 C CA . VAL A 1 181 ? -7.835 2.279 -1.923 1.00 98.94 181 VAL A CA 1
ATOM 1420 C C . VAL A 1 181 ? -9.186 1.670 -1.584 1.00 98.94 181 VAL A C 1
ATOM 1422 O O . VAL A 1 181 ? -9.679 1.840 -0.469 1.00 98.94 181 VAL A O 1
ATOM 1425 N N . THR A 1 182 ? -9.801 1.000 -2.555 1.00 98.88 182 THR A N 1
ATOM 1426 C CA . THR A 1 182 ? -11.177 0.523 -2.444 1.00 98.88 182 THR A CA 1
ATOM 1427 C C . THR A 1 182 ? -11.401 -0.892 -2.962 1.00 98.88 182 THR A C 1
ATOM 1429 O O . THR A 1 182 ? -10.680 -1.371 -3.832 1.00 98.88 182 THR A O 1
ATOM 1432 N N . ASN A 1 183 ? -12.383 -1.590 -2.394 1.00 98.88 183 ASN A N 1
ATOM 1433 C CA . ASN A 1 183 ? -12.840 -2.914 -2.832 1.00 98.88 183 ASN A CA 1
ATOM 1434 C C . ASN A 1 183 ? -11.765 -4.021 -2.861 1.00 98.88 183 ASN A C 1
ATOM 1436 O O . ASN A 1 183 ? -11.962 -5.057 -3.495 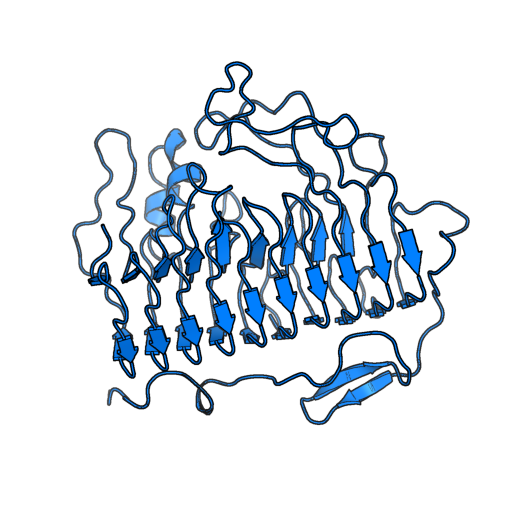1.00 98.88 183 ASN A O 1
ATOM 1440 N N . ASN A 1 184 ? -10.610 -3.833 -2.214 1.00 98.94 184 ASN A N 1
ATOM 1441 C CA . ASN A 1 184 ? -9.531 -4.820 -2.260 1.00 98.94 184 ASN A CA 1
ATOM 1442 C C . ASN A 1 184 ? -9.789 -5.956 -1.261 1.00 98.94 184 ASN A C 1
ATOM 1444 O O . ASN A 1 184 ? -10.267 -5.718 -0.150 1.00 98.94 184 ASN A O 1
ATOM 1448 N N . VAL A 1 185 ? -9.405 -7.180 -1.632 1.00 98.88 185 VAL A N 1
ATOM 1449 C CA . VAL A 1 185 ? -9.475 -8.375 -0.777 1.00 98.88 185 VAL A CA 1
ATOM 1450 C C . VAL A 1 185 ? -8.057 -8.842 -0.445 1.00 98.88 185 VAL A C 1
ATOM 1452 O O . VAL A 1 185 ? -7.276 -9.178 -1.333 1.00 98.88 185 VAL A O 1
ATOM 1455 N N . ILE A 1 186 ? -7.711 -8.880 0.841 1.00 98.81 186 ILE A N 1
ATOM 1456 C CA . ILE A 1 186 ? -6.375 -9.239 1.329 1.00 98.81 186 ILE A CA 1
ATOM 1457 C C . ILE A 1 186 ? -6.474 -10.484 2.217 1.00 98.81 186 ILE A C 1
ATOM 1459 O O . ILE A 1 186 ? -6.978 -10.424 3.339 1.00 98.81 186 ILE A O 1
ATOM 1463 N N . LEU A 1 187 ? -5.977 -11.611 1.697 1.00 98.19 187 LEU A N 1
ATOM 1464 C CA . LEU A 1 187 ? -6.077 -12.957 2.276 1.00 98.19 187 LEU A CA 1
ATOM 1465 C C . LEU A 1 187 ? -4.684 -13.614 2.378 1.00 98.19 187 LEU A C 1
ATOM 1467 O O . LEU A 1 187 ? -4.338 -14.493 1.582 1.00 98.19 187 LEU A O 1
ATOM 1471 N N . PRO A 1 188 ? -3.841 -13.204 3.339 1.00 94.56 188 PRO A N 1
ATOM 1472 C CA . PRO A 1 188 ? -2.487 -13.727 3.507 1.00 94.56 188 PRO A CA 1
ATOM 1473 C C . PRO A 1 188 ? -2.407 -15.195 3.949 1.00 94.56 188 PRO A C 1
ATOM 1475 O O . PRO A 1 188 ? -1.319 -15.774 3.894 1.00 94.56 188 PRO A O 1
ATOM 1478 N N . GLY A 1 189 ? -3.504 -15.795 4.423 1.00 92.81 189 GLY A N 1
ATOM 1479 C CA . GLY A 1 189 ? -3.486 -17.137 5.006 1.00 92.81 189 GLY A CA 1
ATOM 1480 C C . GLY A 1 189 ? -2.504 -17.215 6.179 1.00 92.81 189 GLY A C 1
ATOM 1481 O O . GLY A 1 189 ? -2.488 -16.348 7.045 1.00 92.81 189 GLY A O 1
ATOM 1482 N N . ASN A 1 190 ? -1.620 -18.212 6.174 1.00 92.19 190 ASN A N 1
ATOM 1483 C CA . ASN A 1 190 ? -0.621 -18.406 7.235 1.00 92.19 190 ASN A CA 1
ATOM 1484 C C . ASN A 1 190 ? 0.689 -17.627 7.008 1.00 92.19 190 ASN A C 1
ATOM 1486 O O . ASN A 1 190 ? 1.722 -17.947 7.601 1.00 92.19 190 ASN A O 1
ATOM 1490 N N . THR A 1 191 ? 0.685 -16.623 6.128 1.00 92.00 191 THR A N 1
ATOM 1491 C CA . THR A 1 191 ? 1.904 -15.889 5.770 1.00 92.00 191 THR A CA 1
ATOM 1492 C C . THR A 1 191 ? 2.363 -15.008 6.925 1.00 92.00 191 THR A C 1
ATOM 1494 O O . THR A 1 191 ? 1.742 -13.992 7.249 1.00 92.00 191 THR A O 1
ATOM 1497 N N . ALA A 1 192 ? 3.483 -15.384 7.542 1.00 89.81 192 ALA A N 1
ATOM 1498 C CA . ALA A 1 192 ? 4.117 -14.603 8.595 1.00 89.81 192 ALA A CA 1
ATOM 1499 C C . ALA A 1 192 ? 4.495 -13.204 8.091 1.00 89.81 192 ALA A C 1
ATOM 1501 O O . ALA A 1 192 ? 4.906 -13.025 6.947 1.00 89.81 192 ALA A O 1
ATOM 1502 N N . ASN A 1 193 ? 4.408 -12.203 8.968 1.00 89.38 193 ASN A N 1
ATOM 1503 C CA . ASN A 1 193 ? 4.709 -10.808 8.632 1.00 89.38 193 ASN A CA 1
ATOM 1504 C C . ASN A 1 193 ? 3.816 -10.185 7.546 1.00 89.38 193 ASN A C 1
ATOM 1506 O O . ASN A 1 193 ? 4.111 -9.081 7.095 1.00 89.38 193 ASN A O 1
ATOM 1510 N N . SER A 1 194 ? 2.719 -10.833 7.157 1.00 93.94 194 SER A N 1
ATOM 1511 C CA . SER A 1 194 ? 1.697 -10.240 6.290 1.00 93.94 194 SER A CA 1
ATOM 1512 C C . SER A 1 194 ? 1.071 -8.979 6.891 1.00 93.94 194 SER A C 1
ATOM 1514 O O . SER A 1 194 ? 1.136 -8.731 8.094 1.00 93.94 194 SER A O 1
ATOM 1516 N N . GLY A 1 195 ? 0.460 -8.162 6.044 1.00 95.38 195 GLY A N 1
ATOM 1517 C CA . GLY A 1 195 ? -0.302 -6.987 6.451 1.00 95.38 195 GLY A CA 1
ATOM 1518 C C . GLY A 1 195 ? -1.255 -6.570 5.339 1.00 95.38 195 GLY A C 1
ATOM 1519 O O . GLY A 1 195 ? -1.269 -7.196 4.281 1.00 95.38 195 GLY A O 1
ATOM 1520 N N . GLY A 1 196 ? -2.034 -5.521 5.577 1.00 97.75 196 GLY A N 1
ATOM 1521 C CA . GLY A 1 196 ? -2.979 -4.986 4.605 1.00 97.75 196 GLY A CA 1
ATOM 1522 C C . GLY A 1 196 ? -2.508 -3.671 3.999 1.00 97.75 196 GLY A C 1
ATOM 1523 O O . GLY A 1 196 ? -1.784 -3.662 3.002 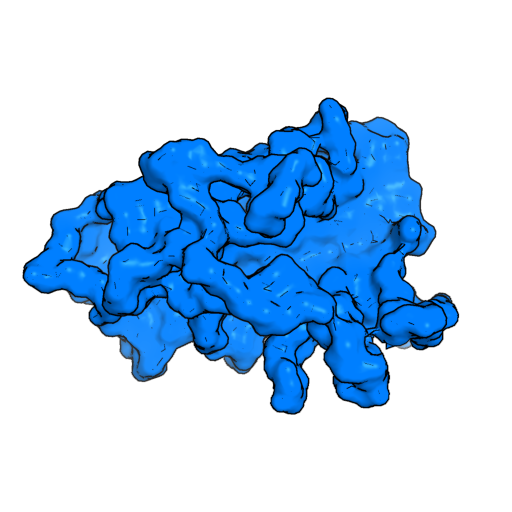1.00 97.75 196 GLY A O 1
ATOM 1524 N N . ILE A 1 197 ? -2.934 -2.559 4.593 1.00 98.75 197 ILE A N 1
ATOM 1525 C CA . ILE A 1 197 ? -2.756 -1.204 4.056 1.00 98.75 197 ILE A CA 1
ATOM 1526 C C . ILE A 1 197 ? -1.977 -0.358 5.063 1.00 98.75 197 ILE A C 1
ATOM 1528 O O . ILE A 1 197 ? -2.277 -0.385 6.254 1.00 98.75 197 ILE A O 1
ATOM 1532 N N . ARG A 1 198 ? -0.994 0.422 4.603 1.00 98.38 198 ARG A N 1
ATOM 1533 C CA . ARG A 1 198 ? -0.279 1.409 5.423 1.00 98.38 198 ARG A CA 1
ATOM 1534 C C . ARG A 1 198 ? -0.314 2.792 4.786 1.00 98.38 198 ARG A C 1
ATOM 1536 O O . ARG A 1 198 ? -0.197 2.919 3.568 1.00 98.38 198 ARG A O 1
ATOM 1543 N N . ILE A 1 199 ? -0.439 3.811 5.627 1.00 98.81 199 ILE A N 1
ATOM 1544 C CA . ILE A 1 199 ? -0.826 5.153 5.198 1.00 98.81 199 ILE A CA 1
ATOM 1545 C C . ILE A 1 199 ? 0.155 6.185 5.762 1.00 98.81 199 ILE A C 1
ATOM 1547 O O . ILE A 1 199 ? 0.443 6.188 6.960 1.00 98.81 199 ILE A O 1
ATOM 1551 N N . TYR A 1 200 ? 0.707 7.001 4.874 1.00 98.88 200 TYR A N 1
ATOM 1552 C CA . TYR A 1 200 ? 1.292 8.323 5.119 1.00 98.88 200 TYR A CA 1
ATOM 1553 C C . TYR A 1 200 ? 0.431 9.360 4.391 1.00 98.88 200 TYR A C 1
ATOM 1555 O O . TYR A 1 200 ? -0.500 8.957 3.705 1.00 98.88 200 TYR A O 1
ATOM 1563 N N . ASP A 1 201 ? 0.793 10.641 4.478 1.00 98.81 201 ASP A N 1
ATOM 1564 C CA . ASP A 1 201 ? 0.222 11.704 3.636 1.00 98.81 201 ASP A CA 1
ATOM 1565 C C . ASP A 1 201 ? -1.299 11.930 3.813 1.00 98.81 201 ASP A C 1
ATOM 1567 O O . ASP A 1 201 ? -1.945 11.392 4.713 1.00 98.81 201 ASP A O 1
ATOM 1571 N N . GLU A 1 202 ? -1.852 12.842 3.017 1.00 98.81 202 GLU A N 1
ATOM 1572 C CA . GLU A 1 202 ? -3.144 13.486 3.291 1.00 98.81 202 GLU A CA 1
ATOM 1573 C C . GLU A 1 202 ? -4.288 13.074 2.352 1.00 98.81 202 GLU A C 1
ATOM 1575 O O . GLU A 1 202 ? -4.073 12.729 1.184 1.00 98.81 202 GLU A O 1
ATOM 1580 N N . ASN A 1 203 ? -5.524 13.222 2.844 1.00 98.88 203 ASN A N 1
ATOM 1581 C CA . ASN A 1 203 ? -6.769 13.167 2.062 1.00 98.88 203 ASN A CA 1
ATOM 1582 C C . ASN A 1 203 ? -7.065 11.805 1.411 1.00 98.88 203 ASN A C 1
ATOM 1584 O O . ASN A 1 203 ? -7.733 11.711 0.377 1.00 98.88 203 ASN A O 1
ATOM 1588 N N . HIS A 1 204 ? -6.544 10.727 1.990 1.00 98.94 204 HIS A N 1
ATOM 1589 C CA . HIS A 1 204 ? -6.736 9.380 1.463 1.00 98.94 204 HIS A CA 1
ATOM 1590 C C . HIS A 1 204 ? -8.119 8.816 1.766 1.00 98.94 204 HIS A C 1
ATOM 1592 O O . HIS A 1 204 ? -8.669 9.027 2.844 1.00 98.94 204 HIS A O 1
ATOM 1598 N N . ARG A 1 205 ? -8.648 8.024 0.830 1.00 98.94 205 ARG A N 1
ATOM 1599 C CA . ARG A 1 205 ? -9.911 7.291 0.984 1.00 98.94 205 ARG A CA 1
ATOM 1600 C C . ARG A 1 205 ? -9.637 5.799 1.010 1.00 98.94 205 ARG A C 1
ATOM 1602 O O . ARG A 1 205 ? -9.202 5.231 0.012 1.00 98.94 205 ARG A O 1
ATOM 1609 N N . ILE A 1 206 ? -9.878 5.169 2.151 1.00 98.94 206 ILE A N 1
ATOM 1610 C CA . ILE A 1 206 ? -9.695 3.738 2.379 1.00 98.94 206 ILE A CA 1
ATOM 1611 C C . ILE A 1 206 ? -11.075 3.142 2.612 1.00 98.94 206 ILE A C 1
ATOM 1613 O O . ILE A 1 206 ? -11.614 3.215 3.719 1.00 98.94 206 ILE A O 1
ATOM 1617 N N . GLU A 1 207 ? -11.682 2.618 1.552 1.00 98.88 207 GLU A N 1
ATOM 1618 C CA . GLU A 1 207 ? -13.116 2.333 1.541 1.00 98.88 207 GLU A CA 1
ATOM 1619 C C . GLU A 1 207 ? -13.427 0.893 1.133 1.00 98.88 207 GLU A C 1
ATOM 1621 O O . GLU A 1 207 ? -12.849 0.375 0.192 1.00 98.88 207 GLU A O 1
ATOM 1626 N N . ASN A 1 208 ? -14.366 0.229 1.805 1.00 98.81 208 ASN A N 1
ATOM 1627 C CA . ASN A 1 208 ? -14.896 -1.068 1.360 1.00 98.81 208 ASN A CA 1
ATOM 1628 C C . ASN A 1 208 ? -13.828 -2.168 1.136 1.00 98.81 208 ASN A C 1
ATOM 1630 O O . ASN A 1 208 ? -14.001 -3.025 0.281 1.00 98.81 208 ASN A O 1
ATOM 1634 N N . ASN A 1 209 ? -12.708 -2.167 1.869 1.00 98.94 209 ASN A N 1
ATOM 1635 C CA . ASN A 1 209 ? -11.689 -3.220 1.754 1.00 98.94 209 ASN A CA 1
ATOM 1636 C C . ASN A 1 209 ? -11.951 -4.361 2.748 1.00 98.94 209 ASN A C 1
ATOM 1638 O O . ASN A 1 209 ? -12.428 -4.125 3.860 1.00 98.94 209 ASN A O 1
ATOM 1642 N N . TYR A 1 210 ? -11.575 -5.585 2.374 1.00 98.88 210 TYR A N 1
ATOM 1643 C CA . TYR A 1 210 ? -11.639 -6.775 3.223 1.00 98.88 210 TYR A CA 1
ATOM 1644 C C . TYR A 1 210 ? -10.243 -7.311 3.539 1.00 98.88 210 TYR A C 1
ATOM 1646 O O . TYR A 1 210 ? -9.460 -7.590 2.631 1.00 98.88 210 TYR A O 1
ATOM 1654 N N . ILE A 1 211 ? -9.927 -7.472 4.825 1.00 98.88 211 ILE A N 1
ATOM 1655 C CA . ILE A 1 211 ? -8.596 -7.871 5.299 1.00 98.88 211 ILE A CA 1
ATOM 1656 C C . ILE A 1 211 ? -8.736 -8.919 6.406 1.00 98.88 211 ILE A C 1
ATOM 1658 O O . ILE A 1 211 ? -9.170 -8.600 7.515 1.00 98.88 211 ILE A O 1
ATOM 1662 N N . GLU A 1 212 ? -8.335 -10.161 6.139 1.00 98.38 212 GLU A N 1
ATOM 1663 C CA . GLU A 1 212 ? -8.514 -11.281 7.076 1.00 98.38 212 GLU A CA 1
ATOM 1664 C C . GLU A 1 212 ? -7.194 -11.982 7.405 1.00 98.38 212 GLU A C 1
ATOM 1666 O O . GLU A 1 212 ? -6.466 -12.412 6.515 1.00 98.38 212 GLU A O 1
ATOM 1671 N N . GLY A 1 213 ? -6.904 -12.148 8.697 1.00 97.94 213 GLY A N 1
ATOM 1672 C CA . GLY A 1 213 ? -5.849 -13.048 9.164 1.00 97.94 213 GLY A CA 1
ATOM 1673 C C . GLY A 1 213 ? -4.417 -12.545 8.975 1.00 97.94 213 GLY A C 1
ATOM 1674 O O . GLY A 1 213 ? -3.501 -13.353 8.839 1.00 97.94 213 GLY A O 1
ATOM 1675 N N . THR A 1 214 ? -4.170 -11.229 8.953 1.00 97.75 214 THR A N 1
ATOM 1676 C CA . THR A 1 214 ? -2.783 -10.730 8.894 1.00 97.75 214 THR A CA 1
ATOM 1677 C C . THR A 1 214 ? -2.003 -11.072 10.168 1.00 97.75 214 THR A C 1
ATOM 1679 O O . THR A 1 214 ? -2.483 -10.916 11.296 1.00 97.75 214 THR A O 1
ATOM 1682 N N . LEU A 1 215 ? -0.760 -11.526 9.986 1.00 95.69 215 LEU A N 1
ATOM 1683 C CA . LEU A 1 215 ? 0.113 -12.023 11.059 1.00 95.69 215 LEU A CA 1
ATOM 1684 C C . LEU A 1 215 ? 1.284 -11.084 11.380 1.00 95.69 215 LEU A C 1
ATOM 1686 O O . LEU A 1 215 ? 2.112 -11.378 12.246 1.00 95.69 215 LEU A O 1
ATOM 1690 N N . GLY A 1 216 ? 1.409 -9.969 10.660 1.00 91.00 216 GLY A N 1
ATOM 1691 C CA . GLY A 1 216 ? 2.477 -9.005 10.873 1.00 91.00 216 GLY A CA 1
ATOM 1692 C C . GLY A 1 216 ? 2.346 -8.251 12.181 1.00 91.00 216 GLY A C 1
ATOM 1693 O O . GLY A 1 216 ? 1.285 -7.742 12.532 1.00 91.00 216 GLY A O 1
ATOM 1694 N N . LYS A 1 217 ? 3.480 -8.166 12.880 1.00 87.62 217 LYS A N 1
ATOM 1695 C CA . LYS A 1 217 ? 3.652 -7.375 14.095 1.00 87.62 217 LYS A CA 1
ATOM 1696 C C . LYS A 1 217 ? 4.685 -6.274 13.887 1.00 87.62 217 LYS A C 1
ATOM 1698 O O . LYS A 1 217 ? 5.500 -6.324 12.963 1.00 87.62 217 LYS A O 1
ATOM 1703 N N . GLY A 1 218 ? 4.687 -5.311 14.797 1.00 88.44 218 GLY A N 1
ATOM 1704 C CA . GLY A 1 218 ? 5.686 -4.252 14.879 1.00 88.44 218 GLY A CA 1
ATOM 1705 C C . GLY A 1 218 ? 5.093 -2.885 14.575 1.00 88.44 218 GLY A C 1
ATOM 1706 O O . GLY A 1 218 ? 3.886 -2.678 14.645 1.00 88.44 218 GLY A O 1
ATOM 1707 N N . THR A 1 219 ? 5.959 -1.934 14.244 1.00 89.81 219 THR A N 1
ATOM 1708 C CA . THR A 1 219 ? 5.567 -0.522 14.154 1.00 89.81 219 THR A CA 1
ATOM 1709 C C . THR A 1 219 ? 4.980 -0.130 12.803 1.00 89.81 219 THR A C 1
ATOM 1711 O O . THR A 1 219 ? 4.551 0.999 12.642 1.00 89.81 219 THR A O 1
ATOM 1714 N N . TYR A 1 220 ? 5.008 -1.018 11.808 1.00 91.00 220 TYR A N 1
ATOM 1715 C CA . TYR A 1 220 ? 4.615 -0.684 10.435 1.00 91.00 220 TYR A CA 1
ATOM 1716 C C . TYR A 1 220 ? 3.620 -1.666 9.820 1.00 91.00 220 TYR A C 1
ATOM 1718 O O . TYR A 1 220 ? 3.206 -1.431 8.694 1.00 91.00 220 TYR A O 1
ATOM 1726 N N . ARG A 1 221 ? 3.277 -2.768 10.503 1.00 93.88 221 ARG A N 1
ATOM 1727 C CA . ARG A 1 221 ? 2.463 -3.868 9.962 1.00 93.88 221 ARG A CA 1
ATOM 1728 C C . ARG A 1 221 ? 1.179 -4.037 10.766 1.00 93.88 221 ARG A C 1
ATOM 1730 O O . ARG A 1 221 ? 1.199 -3.894 11.982 1.00 93.88 221 ARG A O 1
ATOM 1737 N N . GLY A 1 222 ? 0.102 -4.358 10.065 1.00 95.75 222 GLY A N 1
ATOM 1738 C CA . GLY A 1 222 ? -1.233 -4.611 10.597 1.00 95.75 222 GLY A CA 1
ATOM 1739 C C . GLY A 1 222 ? -2.227 -4.741 9.447 1.00 95.75 222 GLY A C 1
ATOM 1740 O O . GLY A 1 222 ? -1.821 -4.703 8.282 1.00 95.75 222 GLY A O 1
ATOM 1741 N N . GLY A 1 223 ? -3.512 -4.881 9.759 1.00 98.12 223 GLY A N 1
ATOM 1742 C CA . GLY A 1 223 ? -4.579 -4.879 8.768 1.00 98.12 223 GLY A CA 1
ATOM 1743 C C . GLY A 1 223 ? -4.691 -3.509 8.104 1.00 98.12 223 GLY A C 1
ATOM 1744 O O . GLY A 1 223 ? -4.553 -3.401 6.889 1.00 98.12 223 GLY A O 1
ATOM 1745 N N . LEU A 1 224 ? -4.834 -2.448 8.901 1.00 98.75 224 LEU A N 1
ATOM 1746 C CA . LEU A 1 224 ? -4.847 -1.064 8.423 1.00 98.75 224 LEU A CA 1
ATOM 1747 C C . LEU A 1 224 ? -4.006 -0.193 9.355 1.00 98.75 224 LEU A C 1
ATOM 1749 O O . LEU A 1 224 ? -4.309 -0.081 10.538 1.00 98.75 224 LEU A O 1
ATOM 1753 N N . VAL A 1 225 ? -2.947 0.417 8.827 1.00 98.75 225 VAL A N 1
ATOM 1754 C CA . VAL A 1 225 ? -1.935 1.137 9.606 1.00 98.75 225 VAL A CA 1
ATOM 1755 C C . VAL A 1 225 ? -1.906 2.615 9.243 1.00 98.75 225 VAL A C 1
ATOM 1757 O O . VAL A 1 225 ? -1.527 2.979 8.128 1.00 98.75 225 VAL A O 1
ATOM 1760 N N . LEU A 1 226 ? -2.199 3.469 10.217 1.00 98.62 226 LEU A N 1
ATOM 1761 C CA . LEU A 1 226 ? -1.912 4.898 10.157 1.00 98.62 226 LEU A CA 1
ATOM 1762 C C . LEU A 1 226 ? -0.516 5.117 10.736 1.00 98.62 226 LEU A C 1
ATOM 1764 O O . LEU A 1 226 ? -0.298 4.958 11.940 1.00 98.62 226 LEU A O 1
ATOM 1768 N N . ASN A 1 227 ? 0.463 5.385 9.867 1.00 98.44 227 ASN A N 1
ATOM 1769 C CA . ASN A 1 227 ? 1.838 5.589 10.314 1.00 98.44 227 ASN A CA 1
ATOM 1770 C C . ASN A 1 227 ? 1.958 6.894 11.115 1.00 98.44 227 ASN A C 1
ATOM 1772 O O . ASN A 1 227 ? 1.201 7.836 10.922 1.00 98.44 227 ASN A O 1
ATOM 1776 N N . THR A 1 228 ? 2.971 6.975 11.969 1.00 98.19 228 THR A N 1
ATOM 1777 C CA . THR A 1 228 ? 3.475 8.277 12.430 1.00 98.19 228 THR A CA 1
ATOM 1778 C C . THR A 1 228 ? 4.221 8.966 11.296 1.00 98.19 228 THR A C 1
ATOM 1780 O O . THR A 1 228 ? 4.728 8.274 10.418 1.00 98.19 228 THR A O 1
ATOM 1783 N N . GLY A 1 229 ? 4.364 10.288 11.333 1.00 97.81 229 GLY A N 1
ATOM 1784 C CA . GLY A 1 229 ? 5.281 11.038 10.470 1.00 97.81 229 GLY A CA 1
ATOM 1785 C C . GLY A 1 229 ? 6.276 11.880 11.266 1.00 97.81 229 GLY A C 1
ATOM 1786 O O . GLY A 1 229 ? 6.435 11.696 12.473 1.00 97.81 229 GLY A O 1
ATOM 1787 N N . ILE A 1 230 ? 6.984 12.779 10.577 1.00 96.81 230 ILE A N 1
ATOM 1788 C CA . ILE A 1 230 ? 8.000 13.666 11.182 1.00 96.81 230 ILE A CA 1
ATOM 1789 C C . ILE A 1 230 ? 7.618 15.154 11.161 1.00 96.81 230 ILE A C 1
ATOM 1791 O O . ILE A 1 230 ? 8.421 15.986 11.586 1.00 96.81 230 ILE A O 1
ATOM 1795 N N . ILE A 1 231 ? 6.424 15.485 10.659 1.00 97.00 231 ILE A N 1
ATOM 1796 C CA . ILE A 1 231 ? 5.933 16.863 10.506 1.00 97.00 231 ILE A CA 1
ATOM 1797 C C . ILE A 1 231 ? 4.624 17.100 11.257 1.00 97.00 231 ILE A C 1
ATOM 1799 O O . ILE A 1 231 ? 3.770 16.214 11.332 1.00 97.00 231 ILE A O 1
ATOM 1803 N N . ASP A 1 232 ? 4.472 18.306 11.790 1.00 96.75 232 ASP A N 1
ATOM 1804 C CA . ASP A 1 232 ? 3.290 18.744 12.529 1.00 96.75 232 ASP A CA 1
ATOM 1805 C C . ASP A 1 232 ? 2.178 19.227 11.584 1.00 96.75 232 ASP A C 1
ATOM 1807 O O . ASP A 1 232 ? 1.959 20.424 11.374 1.00 96.75 232 ASP A O 1
ATOM 1811 N N . VAL A 1 233 ? 1.483 18.274 10.964 1.00 98.12 233 VAL A N 1
ATOM 1812 C CA . VAL A 1 233 ? 0.418 18.564 9.988 1.00 98.12 233 VAL A CA 1
ATOM 1813 C C . VAL A 1 233 ? -0.807 19.236 10.613 1.00 98.12 233 VAL A C 1
ATOM 1815 O O . VAL A 1 233 ? -1.529 19.931 9.901 1.00 98.12 233 VAL A O 1
ATOM 1818 N N . ALA A 1 234 ? -1.010 19.097 11.930 1.00 97.00 234 ALA A N 1
ATOM 1819 C CA . ALA A 1 234 ? -2.062 19.805 12.663 1.00 97.00 234 ALA A CA 1
ATOM 1820 C C . ALA A 1 234 ? -1.813 21.323 12.686 1.00 97.00 234 ALA A C 1
ATOM 1822 O O . ALA A 1 234 ? -2.756 22.111 12.672 1.00 97.00 234 ALA A O 1
ATOM 1823 N N . ASN A 1 235 ? -0.541 21.732 12.654 1.00 96.75 235 ASN A N 1
ATOM 1824 C CA . ASN A 1 235 ? -0.116 23.130 12.569 1.00 96.75 235 ASN A CA 1
ATOM 1825 C C . ASN A 1 235 ? 0.325 23.544 11.151 1.00 96.75 235 ASN A C 1
ATOM 1827 O O . ASN A 1 235 ? 0.944 24.593 10.970 1.00 96.75 235 ASN A O 1
ATOM 1831 N N . GLY A 1 236 ? -0.015 22.746 10.132 1.00 96.19 236 GLY A N 1
ATOM 1832 C CA . GLY A 1 236 ? 0.211 23.078 8.724 1.00 96.19 236 GLY A CA 1
ATOM 1833 C C . GLY A 1 236 ? 1.643 22.875 8.221 1.00 96.19 236 GLY A C 1
ATOM 1834 O O . GLY A 1 236 ? 1.990 23.418 7.171 1.00 96.19 236 GLY A O 1
ATOM 1835 N N . GLU A 1 237 ? 2.488 22.116 8.928 1.00 97.19 237 GLU A N 1
ATOM 1836 C CA . GLU A 1 237 ? 3.800 21.751 8.390 1.00 97.19 237 GLU A CA 1
ATOM 1837 C C . GLU A 1 237 ? 3.680 20.836 7.165 1.00 97.19 237 GLU A C 1
ATOM 1839 O O . GLU A 1 237 ? 2.821 19.959 7.090 1.00 97.19 237 GLU A O 1
ATOM 1844 N N . VAL A 1 238 ? 4.610 21.003 6.224 1.00 96.75 238 VAL A N 1
ATOM 1845 C CA . VAL A 1 238 ? 4.681 20.234 4.977 1.00 96.75 238 VAL A CA 1
ATOM 1846 C C . VAL A 1 238 ? 6.096 19.720 4.737 1.00 96.75 238 VAL A C 1
ATOM 1848 O O . VAL A 1 238 ? 7.077 20.312 5.199 1.00 96.75 238 VAL A O 1
ATOM 1851 N N . LEU A 1 239 ? 6.228 18.639 3.966 1.00 96.50 239 LEU A N 1
ATOM 1852 C CA . LEU A 1 239 ? 7.521 18.277 3.385 1.00 96.50 239 LEU A CA 1
ATOM 1853 C C . LEU A 1 239 ? 7.763 19.099 2.116 1.00 96.50 239 LEU A C 1
ATOM 1855 O O . LEU A 1 239 ? 6.853 19.324 1.323 1.00 96.50 239 LEU A O 1
ATOM 1859 N N . SER A 1 240 ? 9.010 19.505 1.881 1.00 93.31 240 SER A N 1
ATOM 1860 C CA . SER A 1 240 ? 9.382 20.275 0.687 1.00 93.31 240 SER A CA 1
ATOM 1861 C C . SER A 1 240 ? 10.679 19.772 0.078 1.00 93.31 240 SER A C 1
ATOM 1863 O O . SER A 1 240 ? 11.618 19.417 0.788 1.00 93.31 240 SER A O 1
ATOM 1865 N N . LYS A 1 241 ? 10.773 19.770 -1.256 1.00 89.81 241 LYS A N 1
ATOM 1866 C CA . LYS A 1 241 ? 12.005 19.389 -1.965 1.00 89.81 241 LYS A CA 1
ATOM 1867 C C . LYS A 1 241 ? 13.191 20.286 -1.581 1.00 89.81 241 LYS A C 1
ATOM 1869 O O . LYS A 1 241 ? 14.322 19.814 -1.596 1.00 89.81 241 LYS A O 1
ATOM 1874 N N . ASP A 1 242 ? 12.906 21.529 -1.191 1.00 90.56 242 ASP A N 1
ATOM 1875 C CA . ASP A 1 242 ? 13.888 22.572 -0.889 1.00 90.56 242 ASP A CA 1
ATOM 1876 C C . ASP A 1 242 ? 14.178 22.690 0.624 1.00 90.56 242 ASP A C 1
ATOM 1878 O O . ASP A 1 242 ? 14.857 23.617 1.060 1.00 90.56 242 ASP A O 1
ATOM 1882 N N . SER A 1 243 ? 13.667 21.765 1.450 1.00 89.62 243 SER A N 1
ATOM 1883 C CA . SER A 1 243 ? 13.882 21.797 2.903 1.00 89.62 243 SER A CA 1
ATOM 1884 C C . SER A 1 243 ? 15.356 21.584 3.274 1.00 89.62 243 SER A C 1
ATOM 1886 O O . SER A 1 243 ? 15.953 20.557 2.942 1.00 89.62 243 SER A O 1
ATOM 1888 N N . THR A 1 244 ? 15.917 22.519 4.045 1.00 83.88 244 THR A N 1
ATOM 1889 C CA . THR A 1 244 ? 17.272 22.436 4.620 1.00 83.88 244 THR A CA 1
ATOM 1890 C C . THR A 1 244 ? 17.306 21.816 6.020 1.00 83.88 244 THR A C 1
ATOM 1892 O O . THR A 1 244 ? 18.377 21.498 6.523 1.00 83.88 244 THR A O 1
ATOM 1895 N N . GLU A 1 245 ? 16.145 21.601 6.639 1.00 83.94 245 GLU A N 1
ATOM 1896 C CA . GLU A 1 245 ? 15.986 21.082 8.010 1.00 83.94 245 GLU A CA 1
ATOM 1897 C C . GLU A 1 245 ? 15.761 19.561 8.042 1.00 83.94 245 GLU A C 1
ATOM 1899 O O . GLU A 1 245 ? 15.318 18.986 9.031 1.00 83.94 245 GLU A O 1
ATOM 1904 N N . GLY A 1 246 ? 16.015 18.880 6.922 1.00 84.56 246 GLY A N 1
ATOM 1905 C CA . GLY A 1 246 ? 15.829 17.436 6.809 1.00 84.56 246 GLY A CA 1
ATOM 1906 C C . GLY A 1 246 ? 14.385 16.989 6.561 1.00 84.56 246 GLY A C 1
ATOM 1907 O O . GLY A 1 246 ? 14.176 15.787 6.419 1.00 84.56 246 GLY A O 1
ATOM 1908 N N . LYS A 1 247 ? 13.418 17.908 6.411 1.00 92.12 247 LYS A N 1
ATOM 1909 C CA . LYS A 1 247 ? 11.997 17.650 6.087 1.00 92.12 247 LYS A CA 1
ATOM 1910 C C . LYS A 1 247 ? 11.746 17.614 4.568 1.00 92.12 247 LYS A C 1
ATOM 1912 O O . LYS A 1 247 ? 10.887 18.310 4.028 1.00 92.12 247 LYS A O 1
ATOM 1917 N N . THR A 1 248 ? 12.536 16.812 3.852 1.00 94.81 248 THR A N 1
ATOM 1918 C CA . THR A 1 248 ? 12.424 16.685 2.388 1.00 94.81 248 THR A CA 1
ATOM 1919 C C . THR A 1 248 ? 11.300 15.747 1.948 1.00 94.81 248 THR A C 1
ATOM 1921 O O . THR A 1 248 ? 10.872 14.894 2.721 1.00 94.81 248 THR A O 1
ATOM 1924 N N . LEU A 1 249 ? 10.854 15.822 0.686 1.00 94.44 249 LEU A N 1
ATOM 1925 C CA . LEU A 1 249 ? 9.769 14.965 0.157 1.00 94.44 249 LEU A CA 1
ATOM 1926 C C . LEU A 1 249 ? 10.030 13.452 0.281 1.00 94.44 249 LEU A C 1
ATOM 1928 O O . LEU A 1 249 ? 9.107 12.648 0.249 1.00 94.44 249 LEU A O 1
ATOM 1932 N N . GLN A 1 250 ? 11.284 13.033 0.472 1.00 93.12 250 GLN A N 1
ATOM 1933 C CA . GLN A 1 250 ? 11.625 11.622 0.691 1.00 93.12 250 GLN A CA 1
ATOM 1934 C C . GLN A 1 250 ? 11.283 11.122 2.107 1.00 93.12 250 GLN A C 1
ATOM 1936 O O . GLN A 1 250 ? 11.386 9.920 2.379 1.00 93.12 250 GLN A O 1
ATOM 1941 N N . LYS A 1 251 ? 10.912 12.016 3.031 1.00 95.12 251 LYS A N 1
ATOM 1942 C CA . LYS A 1 251 ? 10.640 11.686 4.435 1.00 95.12 251 LYS A CA 1
ATOM 1943 C C . LYS A 1 251 ? 9.200 11.228 4.662 1.00 95.12 251 LYS A C 1
ATOM 1945 O O . LYS A 1 251 ? 8.536 10.749 3.745 1.00 95.12 251 LYS A O 1
ATOM 1950 N N . GLN A 1 252 ? 8.784 11.192 5.920 1.00 96.94 252 GLN A N 1
ATOM 1951 C CA . GLN A 1 252 ? 7.530 10.603 6.369 1.00 96.94 252 GLN A CA 1
ATOM 1952 C C . GLN A 1 252 ? 6.521 11.716 6.643 1.00 96.94 252 GLN A C 1
ATOM 1954 O O . GLN A 1 252 ? 6.614 12.386 7.671 1.00 96.94 252 GLN A O 1
ATOM 1959 N N . TRP A 1 253 ? 5.594 11.922 5.707 1.00 98.38 253 TRP A N 1
ATOM 1960 C CA . TRP A 1 253 ? 4.508 12.884 5.866 1.00 98.38 253 TRP A CA 1
ATOM 1961 C C . TRP A 1 253 ? 3.458 12.302 6.806 1.00 98.38 253 TRP A C 1
ATOM 1963 O O . TRP A 1 253 ? 2.961 11.202 6.565 1.00 98.38 253 TRP A O 1
ATOM 1973 N N . THR A 1 254 ? 3.154 13.002 7.891 1.00 98.69 254 THR A N 1
ATOM 1974 C CA . THR A 1 254 ? 2.195 12.541 8.904 1.00 98.69 254 THR A CA 1
ATOM 1975 C C . THR A 1 254 ? 0.788 12.437 8.303 1.00 98.69 254 THR A C 1
ATOM 1977 O O . THR A 1 254 ? 0.362 13.397 7.670 1.00 98.69 254 THR A O 1
ATOM 1980 N N . PRO A 1 255 ? 0.053 11.320 8.463 1.00 98.81 255 PRO A N 1
ATOM 1981 C CA . PRO A 1 255 ? -1.278 11.209 7.881 1.00 98.81 255 PRO A CA 1
ATOM 1982 C C . PRO A 1 255 ? -2.233 12.288 8.395 1.00 98.81 255 PRO A C 1
ATOM 1984 O O . PRO A 1 255 ? -2.286 12.511 9.606 1.00 98.81 255 PRO A O 1
ATOM 1987 N N . LYS A 1 256 ? -3.003 12.906 7.495 1.00 98.88 256 LYS A N 1
ATOM 1988 C CA . LYS A 1 256 ? -4.055 13.880 7.833 1.00 98.88 256 LYS A CA 1
ATOM 1989 C C . LYS A 1 256 ? -5.288 13.698 6.948 1.00 98.88 256 LYS A C 1
ATOM 1991 O O . LYS A 1 256 ? -5.141 13.324 5.786 1.00 98.88 256 LYS A O 1
ATOM 1996 N N . ASP A 1 257 ? -6.481 13.968 7.471 1.00 98.81 257 ASP A N 1
ATOM 1997 C CA . ASP A 1 257 ? -7.731 13.982 6.694 1.00 98.81 257 ASP A CA 1
ATOM 1998 C C . ASP A 1 257 ? -8.011 12.647 5.976 1.00 98.81 257 ASP A C 1
ATOM 2000 O O . ASP A 1 257 ? -8.463 12.590 4.831 1.00 98.81 257 ASP A O 1
ATOM 2004 N N . VAL A 1 258 ? -7.694 11.531 6.637 1.00 98.94 258 VAL A N 1
ATOM 2005 C CA . VAL A 1 258 ? -7.895 10.190 6.075 1.00 98.94 258 VAL A CA 1
ATOM 2006 C C . VAL A 1 258 ? -9.323 9.722 6.351 1.00 98.94 258 VAL A C 1
ATOM 2008 O O . VAL A 1 258 ? -9.802 9.762 7.482 1.00 98.94 258 VAL A O 1
ATOM 2011 N N . ILE A 1 259 ? -10.000 9.207 5.328 1.00 98.94 259 ILE A N 1
ATOM 2012 C CA . ILE A 1 259 ? -11.310 8.566 5.454 1.00 98.94 259 ILE A CA 1
ATOM 2013 C C . ILE A 1 259 ? -11.114 7.053 5.455 1.00 98.94 259 ILE A C 1
ATOM 2015 O O . ILE A 1 259 ? -10.618 6.480 4.488 1.00 98.94 259 ILE A O 1
ATOM 2019 N N . VAL A 1 260 ? -11.542 6.397 6.529 1.00 98.94 260 VAL A N 1
ATOM 2020 C CA . VAL A 1 260 ? -11.566 4.940 6.680 1.00 98.94 260 VAL A CA 1
ATOM 2021 C C . VAL A 1 260 ? -13.022 4.515 6.812 1.00 98.94 260 VAL A C 1
ATOM 2023 O O . VAL A 1 260 ? -13.626 4.670 7.877 1.00 98.94 260 VAL A O 1
ATOM 2026 N N . LYS A 1 261 ? -13.610 4.007 5.724 1.00 98.88 261 LYS A N 1
ATOM 2027 C CA . LYS A 1 261 ? -15.056 3.772 5.647 1.00 98.88 261 LYS A CA 1
ATOM 2028 C C . LYS A 1 261 ? -15.443 2.386 5.141 1.00 98.88 261 LYS A C 1
ATOM 2030 O O . LYS A 1 261 ? -14.897 1.905 4.158 1.00 98.88 261 LYS A O 1
ATOM 2035 N N . ASN A 1 262 ? -16.447 1.766 5.759 1.00 98.75 262 ASN A N 1
ATOM 2036 C CA . ASN A 1 262 ? -17.015 0.484 5.320 1.00 98.75 262 ASN A CA 1
ATOM 2037 C C . ASN A 1 262 ? -15.969 -0.647 5.175 1.00 98.75 262 ASN A C 1
ATOM 2039 O O . ASN A 1 262 ? -16.159 -1.542 4.365 1.00 98.75 262 ASN A O 1
ATOM 2043 N N . ASN A 1 263 ? -14.838 -0.631 5.885 1.00 98.94 263 ASN A N 1
ATOM 2044 C CA . ASN A 1 263 ? -13.855 -1.717 5.772 1.00 98.94 263 ASN A CA 1
ATOM 2045 C C . ASN A 1 263 ? -14.231 -2.883 6.696 1.00 98.94 263 ASN A C 1
ATOM 2047 O O . ASN A 1 263 ? -14.737 -2.656 7.797 1.00 98.94 263 ASN A O 1
ATOM 2051 N N . THR A 1 264 ? -13.931 -4.114 6.279 1.00 98.81 264 THR A N 1
ATOM 2052 C CA . THR A 1 264 ? -14.009 -5.315 7.123 1.00 98.81 264 THR A CA 1
ATOM 2053 C C . THR A 1 264 ? -12.607 -5.832 7.429 1.00 98.81 264 THR A C 1
ATOM 2055 O O . THR A 1 264 ? -11.850 -6.188 6.529 1.00 98.81 264 THR A O 1
ATOM 2058 N N . LEU A 1 265 ? -12.265 -5.904 8.712 1.00 98.81 265 LEU A N 1
ATOM 2059 C CA . LEU A 1 265 ? -11.026 -6.469 9.226 1.00 98.81 265 LEU A CA 1
ATOM 2060 C C . LEU A 1 265 ? -11.366 -7.653 10.135 1.00 98.81 265 LEU A C 1
ATOM 2062 O O . LEU A 1 265 ? -12.099 -7.489 11.105 1.00 98.81 265 LEU A O 1
ATOM 2066 N N . VAL A 1 266 ? -10.824 -8.838 9.858 1.00 98.50 266 VAL A N 1
ATOM 2067 C CA . VAL A 1 266 ? -11.130 -10.057 10.624 1.00 98.50 266 VAL A CA 1
ATOM 2068 C C . VAL A 1 266 ? -9.860 -10.727 11.130 1.00 98.50 266 VAL A C 1
ATOM 2070 O O . VAL A 1 266 ? -8.974 -11.062 10.352 1.00 98.50 266 VAL A O 1
ATOM 2073 N N . ASN A 1 267 ? -9.782 -10.937 12.443 1.00 98.06 267 ASN A N 1
ATOM 2074 C CA . ASN A 1 267 ? -8.746 -11.698 13.144 1.00 98.06 267 ASN A CA 1
ATOM 2075 C C . ASN A 1 267 ? -7.320 -11.310 12.729 1.00 98.06 267 ASN A C 1
ATOM 2077 O O . ASN A 1 267 ? -6.442 -12.143 12.519 1.00 98.06 267 ASN A O 1
ATOM 2081 N N . ASN A 1 268 ? -7.089 -10.005 12.615 1.00 98.50 268 ASN A N 1
ATOM 2082 C CA . ASN A 1 268 ? -5.772 -9.457 12.341 1.00 98.50 268 ASN A CA 1
ATOM 2083 C C . ASN A 1 268 ? -4.987 -9.329 13.649 1.00 98.50 268 ASN A C 1
ATOM 2085 O O . ASN A 1 268 ? -5.489 -8.820 14.651 1.00 98.50 268 ASN A O 1
ATOM 2089 N N . THR A 1 269 ? -3.721 -9.740 13.630 1.00 97.31 269 THR A N 1
ATOM 2090 C CA . THR A 1 269 ? -2.829 -9.630 14.795 1.00 97.31 269 THR A CA 1
ATOM 2091 C C . THR A 1 269 ? -2.703 -8.182 15.285 1.00 97.31 269 THR A C 1
ATOM 2093 O O . THR A 1 269 ? -2.589 -7.910 16.479 1.00 97.31 269 THR A O 1
ATOM 2096 N N . GLN A 1 270 ? -2.736 -7.236 14.350 1.00 96.88 270 GLN A N 1
ATOM 2097 C CA . GLN A 1 270 ? -2.938 -5.813 14.597 1.00 96.88 270 GLN A CA 1
ATOM 2098 C C . GLN A 1 270 ? -4.045 -5.368 13.640 1.00 96.88 270 GLN A C 1
ATOM 2100 O O . GLN A 1 270 ? -3.826 -5.434 12.435 1.00 96.88 270 GLN A O 1
ATOM 2105 N N . GLY A 1 271 ? -5.226 -5.007 14.149 1.00 97.94 271 GLY A N 1
ATOM 2106 C CA . GLY A 1 271 ? -6.393 -4.627 13.345 1.00 97.94 271 GLY A CA 1
ATOM 2107 C C . GLY A 1 271 ? -6.238 -3.252 12.705 1.00 97.94 271 GLY A C 1
ATOM 2108 O O . GLY A 1 271 ? -5.365 -3.043 11.858 1.00 97.94 271 GLY A O 1
ATOM 2109 N N . ILE A 1 272 ? -7.087 -2.308 13.114 1.00 98.50 272 ILE A N 1
ATOM 2110 C CA . ILE A 1 272 ? -6.850 -0.884 12.856 1.00 98.50 272 ILE A CA 1
ATOM 2111 C C . ILE A 1 272 ? -5.753 -0.417 13.814 1.00 98.50 272 ILE A C 1
ATOM 2113 O O . ILE A 1 272 ? -5.852 -0.629 15.021 1.00 98.50 272 ILE A O 1
ATOM 2117 N N . PHE A 1 273 ? -4.693 0.183 13.281 1.00 97.94 273 PHE A N 1
ATOM 2118 C CA . PHE A 1 273 ? -3.453 0.396 14.012 1.00 97.94 273 PHE A CA 1
ATOM 2119 C C . PHE A 1 273 ? -2.907 1.819 13.854 1.00 97.94 273 PHE A C 1
ATOM 2121 O O . PHE A 1 273 ? -2.404 2.188 12.792 1.00 97.94 273 PHE A O 1
ATOM 2128 N N . GLY A 1 274 ? -2.939 2.592 14.942 1.00 97.69 274 GLY A N 1
ATOM 2129 C CA . GLY A 1 274 ? -2.125 3.794 15.108 1.00 97.69 274 GLY A CA 1
ATOM 2130 C C . GLY A 1 274 ? -0.691 3.389 15.443 1.00 97.69 274 GLY A C 1
ATOM 2131 O O . GLY A 1 274 ? -0.417 2.860 16.522 1.00 97.69 274 GLY A O 1
ATOM 2132 N N . SER A 1 275 ? 0.227 3.579 14.498 1.00 95.56 275 SER A N 1
ATOM 2133 C CA . SER A 1 275 ? 1.605 3.104 14.635 1.00 95.56 275 SER A CA 1
ATOM 2134 C C . SER A 1 275 ? 2.386 3.867 15.714 1.00 95.56 275 SER A C 1
ATOM 2136 O O . SER A 1 275 ? 2.147 5.042 15.955 1.00 95.56 275 SER A O 1
ATOM 2138 N N . ASN A 1 276 ? 3.410 3.232 16.287 1.00 94.81 276 ASN A N 1
ATOM 2139 C CA . ASN A 1 276 ? 4.432 3.872 17.130 1.00 94.81 276 ASN A CA 1
ATOM 2140 C C . ASN A 1 276 ? 5.818 3.908 16.470 1.00 94.81 276 ASN A C 1
ATOM 2142 O O . ASN A 1 276 ? 6.854 3.791 17.135 1.00 94.81 276 ASN A O 1
ATOM 2146 N N . ALA A 1 277 ? 5.855 3.986 15.145 1.00 93.06 277 ALA A N 1
ATOM 2147 C CA . ALA A 1 277 ? 7.099 4.032 14.409 1.00 93.06 277 ALA A CA 1
ATOM 2148 C C . ALA A 1 277 ? 7.985 5.211 14.835 1.00 93.06 277 ALA A C 1
ATOM 2150 O O . ALA A 1 277 ? 7.556 6.346 15.001 1.00 93.06 277 ALA A O 1
ATOM 2151 N N . VAL A 1 278 ? 9.275 4.920 14.979 1.00 91.44 278 VAL A N 1
ATOM 2152 C CA . VAL A 1 278 ? 10.313 5.940 15.116 1.00 91.44 278 VAL A CA 1
ATOM 2153 C C . VAL A 1 278 ? 11.125 5.933 13.835 1.00 91.44 278 VAL A C 1
ATOM 2155 O O . VAL A 1 278 ? 11.618 4.888 13.393 1.00 91.44 278 VAL A O 1
ATOM 2158 N N . HIS A 1 279 ? 11.241 7.104 13.221 1.00 91.31 279 HIS A N 1
ATOM 2159 C CA . HIS A 1 279 ? 11.886 7.255 11.927 1.00 91.31 279 HIS A CA 1
ATOM 2160 C C . HIS A 1 279 ? 13.383 7.500 12.072 1.00 91.31 279 HIS A C 1
ATOM 2162 O O . HIS A 1 279 ? 13.872 7.943 13.110 1.00 91.31 279 HIS A O 1
ATOM 2168 N N . ARG A 1 280 ? 14.118 7.168 11.013 1.00 87.75 280 ARG A N 1
ATOM 2169 C CA . ARG A 1 280 ? 15.548 7.449 10.882 1.00 87.75 280 ARG A CA 1
ATOM 2170 C C . ARG A 1 280 ? 15.742 8.565 9.870 1.00 87.75 280 ARG A C 1
ATOM 2172 O O . ARG A 1 280 ? 14.925 8.691 8.955 1.00 87.75 280 ARG A O 1
ATOM 2179 N N . VAL A 1 281 ? 16.838 9.310 9.991 1.00 82.25 281 VAL A N 1
ATOM 2180 C CA . VAL A 1 281 ? 17.180 10.395 9.067 1.00 82.25 281 VAL A CA 1
ATOM 2181 C C . VAL A 1 281 ? 17.184 9.881 7.633 1.00 82.25 281 VAL A C 1
ATOM 2183 O O . VAL A 1 281 ? 16.587 10.516 6.771 1.00 82.25 281 VAL A O 1
ATOM 2186 N N . SER A 1 282 ? 17.774 8.720 7.326 1.00 81.44 282 SER A N 1
ATOM 2187 C CA . SER A 1 282 ? 17.662 8.138 5.980 1.00 81.44 282 SER A CA 1
ATOM 2188 C C . SER A 1 282 ? 17.839 6.612 5.960 1.00 81.44 282 SER A C 1
ATOM 2190 O O . SER A 1 282 ? 17.793 5.938 6.992 1.00 81.44 282 SER A O 1
ATOM 2192 N N . LEU A 1 283 ? 17.991 6.033 4.764 1.00 77.31 283 LEU A N 1
ATOM 2193 C CA . LEU A 1 283 ? 18.361 4.621 4.605 1.00 77.31 283 LEU A CA 1
ATOM 2194 C C . LEU A 1 283 ? 19.845 4.359 4.908 1.00 77.31 283 LEU A C 1
ATOM 2196 O O . LEU A 1 283 ? 20.186 3.223 5.216 1.00 77.31 283 LEU A O 1
ATOM 2200 N N . THR A 1 284 ? 20.693 5.389 4.843 1.00 77.50 284 THR A N 1
ATOM 2201 C CA . THR A 1 284 ? 22.148 5.312 5.078 1.00 77.50 284 THR A CA 1
ATOM 2202 C C . THR A 1 284 ? 22.596 6.053 6.342 1.00 77.50 284 THR A C 1
ATOM 2204 O O . THR A 1 284 ? 23.773 6.018 6.679 1.00 77.50 284 THR A O 1
ATOM 2207 N N . ASP A 1 285 ? 21.672 6.732 7.025 1.00 82.19 285 ASP A N 1
ATOM 2208 C CA . ASP A 1 285 ? 21.884 7.410 8.304 1.00 82.19 285 ASP A CA 1
ATOM 2209 C C . ASP A 1 285 ? 20.863 6.881 9.313 1.00 82.19 285 ASP A C 1
ATOM 2211 O O . ASP A 1 285 ? 19.649 7.032 9.131 1.00 82.19 285 ASP A O 1
ATOM 2215 N N . ASP A 1 286 ? 21.378 6.222 10.347 1.00 82.00 286 ASP A N 1
ATOM 2216 C CA . ASP A 1 286 ? 20.599 5.519 11.359 1.00 82.00 286 ASP A CA 1
ATOM 2217 C C . ASP A 1 286 ? 20.189 6.394 12.551 1.00 82.00 286 ASP A C 1
ATOM 2219 O O . ASP A 1 286 ? 19.482 5.913 13.444 1.00 82.00 286 ASP A O 1
ATOM 2223 N N . THR A 1 287 ? 20.569 7.675 12.545 1.00 87.19 287 THR A N 1
ATOM 2224 C CA . THR A 1 287 ? 20.142 8.660 13.544 1.00 87.19 287 THR A CA 1
ATOM 2225 C C . THR A 1 287 ? 18.618 8.752 13.567 1.00 87.19 287 THR A C 1
ATOM 2227 O O . THR A 1 287 ? 17.970 8.752 12.518 1.00 87.19 287 THR A O 1
ATOM 2230 N N . ARG A 1 288 ? 18.018 8.783 14.762 1.00 87.00 288 ARG A N 1
ATOM 2231 C CA . ARG A 1 288 ? 16.560 8.885 14.920 1.00 87.00 288 ARG A CA 1
ATOM 2232 C C . ARG A 1 288 ? 16.100 10.308 14.612 1.00 87.00 288 ARG A C 1
ATOM 2234 O O . ARG A 1 288 ? 16.767 11.255 15.009 1.00 87.00 288 ARG A O 1
ATOM 2241 N N . ALA A 1 289 ? 14.961 10.437 13.938 1.00 84.12 289 ALA A N 1
ATOM 2242 C CA . ALA A 1 289 ? 14.284 11.721 13.812 1.00 84.12 289 ALA A CA 1
ATOM 2243 C C . ALA A 1 289 ? 13.907 12.237 15.209 1.00 84.12 289 ALA A C 1
ATOM 2245 O O . ALA A 1 289 ? 13.460 11.460 16.059 1.00 84.12 289 ALA A O 1
ATOM 2246 N N . GLU A 1 290 ? 14.119 13.530 15.439 1.00 80.44 290 GLU A N 1
ATOM 2247 C CA . GLU A 1 290 ? 13.887 14.167 16.740 1.00 80.44 290 GLU A CA 1
ATOM 2248 C C . GLU A 1 290 ? 12.392 14.329 17.035 1.00 80.44 290 GLU A C 1
ATOM 2250 O O . GLU A 1 290 ? 11.959 14.158 18.175 1.00 80.44 290 GLU A O 1
ATOM 2255 N N . THR A 1 291 ? 11.599 14.585 15.994 1.00 88.69 291 THR A N 1
ATOM 2256 C CA . THR A 1 291 ? 10.154 14.792 16.071 1.00 88.69 291 THR A CA 1
ATOM 2257 C C . THR A 1 291 ? 9.396 13.630 15.443 1.00 88.69 291 THR A C 1
ATOM 2259 O O . THR A 1 291 ? 9.756 13.128 14.376 1.00 88.69 291 THR A O 1
ATOM 2262 N N . ILE A 1 292 ? 8.335 13.197 16.123 1.00 95.31 292 ILE A N 1
ATOM 2263 C CA . ILE A 1 292 ? 7.415 12.154 15.671 1.00 95.31 292 ILE A CA 1
ATOM 2264 C C . ILE A 1 292 ? 6.000 12.645 15.953 1.00 95.31 292 ILE A C 1
ATOM 2266 O O . ILE A 1 292 ? 5.736 13.098 17.066 1.00 95.31 292 ILE A O 1
ATOM 2270 N N . PHE A 1 293 ? 5.118 12.532 14.964 1.00 97.50 293 PHE A N 1
ATOM 2271 C CA . PHE A 1 293 ? 3.726 12.960 15.068 1.00 97.50 293 PHE A CA 1
ATOM 2272 C C . PHE A 1 293 ? 2.776 11.815 14.700 1.00 97.50 293 PHE A C 1
ATOM 2274 O O . PHE A 1 293 ? 3.074 11.062 13.765 1.00 97.50 293 PHE A O 1
ATOM 2281 N N . PRO A 1 294 ? 1.653 11.657 15.419 1.00 97.56 294 PRO A N 1
ATOM 2282 C CA . PRO A 1 294 ? 0.628 10.668 15.112 1.00 97.56 294 PRO A CA 1
ATOM 2283 C C . PRO A 1 294 ? -0.289 11.166 13.989 1.00 97.56 294 PRO A C 1
ATOM 2285 O O . PRO A 1 294 ? -0.261 12.340 13.633 1.00 97.56 294 PRO A O 1
ATOM 2288 N N . ALA A 1 295 ? -1.118 10.278 13.442 1.00 98.25 295 ALA A N 1
ATOM 2289 C CA . ALA A 1 295 ? -2.123 10.669 12.458 1.00 98.25 295 ALA A CA 1
ATOM 2290 C C . ALA A 1 295 ? -3.132 11.681 13.032 1.00 98.25 295 ALA A C 1
ATOM 2292 O O . ALA A 1 295 ? -3.472 11.639 14.220 1.00 98.25 295 ALA A O 1
ATOM 2293 N N . VAL A 1 296 ? -3.607 12.566 12.160 1.00 98.75 296 VAL A N 1
ATOM 2294 C CA . VAL A 1 296 ? -4.482 13.698 12.476 1.00 98.75 296 VAL A CA 1
ATOM 2295 C C . VAL A 1 296 ? -5.781 13.583 11.667 1.00 98.75 296 VAL A C 1
ATOM 2297 O O . VAL A 1 296 ? -5.765 13.128 10.526 1.00 98.75 296 VAL A O 1
ATOM 2300 N N . ASP A 1 297 ? -6.912 13.942 12.271 1.00 98.62 297 ASP A N 1
ATOM 2301 C CA . ASP A 1 297 ? -8.221 14.118 11.622 1.00 98.62 297 ASP A CA 1
ATOM 2302 C C . ASP A 1 297 ? -8.665 12.926 10.752 1.00 98.62 297 ASP A C 1
ATOM 2304 O O . ASP A 1 297 ? -9.083 13.062 9.604 1.00 98.62 297 ASP A O 1
ATOM 2308 N N . THR A 1 298 ? -8.558 11.708 11.293 1.00 98.81 298 THR A N 1
ATOM 2309 C CA . THR A 1 298 ? -9.069 10.510 10.611 1.00 98.81 298 THR A CA 1
ATOM 2310 C C . THR A 1 298 ? -10.546 10.281 10.923 1.00 98.81 298 THR A C 1
ATOM 2312 O O . THR A 1 298 ? -10.935 10.172 12.086 1.00 98.81 298 THR A O 1
ATOM 2315 N N . LEU A 1 299 ? -11.366 10.111 9.887 1.00 98.88 299 LEU A N 1
ATOM 2316 C CA . LEU A 1 299 ? -12.749 9.659 10.022 1.00 98.88 299 LEU A CA 1
ATOM 2317 C C . LEU A 1 299 ? -12.825 8.132 9.918 1.00 98.88 299 LEU A C 1
ATOM 2319 O O . LEU A 1 299 ? -12.561 7.569 8.858 1.00 98.88 299 LEU A O 1
ATOM 2323 N N . PHE A 1 300 ? -13.282 7.472 10.980 1.00 98.88 300 PHE A N 1
ATOM 2324 C CA . PHE A 1 300 ? -13.668 6.063 10.972 1.00 98.88 300 PHE A CA 1
ATOM 2325 C C . PHE A 1 300 ? -15.190 5.939 10.900 1.00 98.88 300 PHE A C 1
ATOM 2327 O O . PHE A 1 300 ? -15.886 6.244 11.872 1.00 98.88 300 PHE A O 1
ATOM 2334 N N . GLU A 1 301 ? -15.724 5.456 9.780 1.00 98.81 301 GLU A N 1
ATOM 2335 C CA . GLU A 1 301 ? -17.169 5.314 9.579 1.00 98.81 301 GLU A CA 1
ATOM 2336 C C . GLU A 1 301 ? -17.566 3.901 9.126 1.00 98.81 301 GLU A C 1
ATOM 2338 O O . GLU A 1 301 ? -17.018 3.373 8.162 1.00 98.81 301 GLU A O 1
ATOM 2343 N N . ASN A 1 302 ? -18.567 3.292 9.771 1.00 98.69 302 ASN A N 1
ATOM 2344 C CA . ASN A 1 302 ? -19.159 2.010 9.359 1.00 98.69 302 ASN A CA 1
ATOM 2345 C C . ASN A 1 302 ? -18.151 0.853 9.208 1.00 98.69 302 ASN A C 1
ATOM 2347 O O . ASN A 1 302 ? -18.384 -0.067 8.424 1.00 98.69 302 ASN A O 1
ATOM 2351 N N . ASN A 1 303 ? -17.016 0.878 9.908 1.00 98.81 303 ASN A N 1
ATOM 2352 C CA . ASN A 1 303 ? -16.042 -0.207 9.821 1.00 98.81 303 ASN A CA 1
ATOM 2353 C C . ASN A 1 303 ? -16.448 -1.373 10.726 1.00 98.81 303 ASN A C 1
ATOM 2355 O O . ASN A 1 303 ? -16.949 -1.176 11.835 1.00 98.81 303 ASN A O 1
ATOM 2359 N N . LEU A 1 304 ? -16.165 -2.586 10.263 1.00 98.62 304 LEU A N 1
ATOM 2360 C CA . LEU A 1 304 ? -16.263 -3.819 11.028 1.00 98.62 304 LEU A CA 1
ATOM 2361 C C . LEU A 1 304 ? -14.847 -4.320 11.316 1.00 98.62 304 LEU A C 1
ATOM 2363 O O . LEU A 1 304 ? -14.142 -4.718 10.395 1.00 98.62 304 LEU A O 1
ATOM 2367 N N . SER A 1 305 ? -14.423 -4.317 12.578 1.00 98.56 305 SER A N 1
ATOM 2368 C CA . SER A 1 305 ? -13.133 -4.874 12.993 1.00 98.56 305 SER A CA 1
ATOM 2369 C C . SER A 1 305 ? -13.345 -5.931 14.070 1.00 98.56 305 SER A C 1
ATOM 2371 O O . SER A 1 305 ? -13.848 -5.641 15.155 1.00 98.56 305 SER A O 1
ATOM 2373 N N . ILE A 1 306 ? -13.004 -7.175 13.749 1.00 97.94 306 ILE A N 1
ATOM 2374 C CA . ILE A 1 306 ? -13.264 -8.359 14.565 1.00 97.94 306 ILE A CA 1
ATOM 2375 C C . ILE A 1 306 ? -11.936 -8.950 15.028 1.00 97.94 306 ILE A C 1
ATOM 2377 O O . ILE A 1 306 ? -11.072 -9.273 14.217 1.00 97.94 306 ILE A O 1
ATOM 2381 N N . ALA A 1 307 ? -11.815 -9.154 16.332 1.00 97.75 307 ALA A N 1
ATOM 2382 C CA . ALA A 1 307 ? -10.721 -9.844 16.996 1.00 97.75 307 ALA A CA 1
ATOM 2383 C C . ALA A 1 307 ? -11.284 -10.942 17.902 1.00 97.75 307 ALA A C 1
ATOM 2385 O O . ALA A 1 307 ? -11.345 -10.810 19.124 1.00 97.75 307 ALA A O 1
ATOM 2386 N N . ALA A 1 308 ? -11.769 -12.013 17.271 1.00 96.19 308 ALA A N 1
ATOM 2387 C CA . ALA A 1 308 ? -12.357 -13.160 17.959 1.00 96.19 308 ALA A CA 1
ATOM 2388 C C . ALA A 1 308 ? -11.316 -14.234 18.321 1.00 96.19 308 ALA A C 1
ATOM 2390 O O . ALA A 1 308 ? -11.603 -15.129 19.117 1.00 96.19 308 ALA A O 1
ATOM 2391 N N . GLU A 1 309 ? -10.121 -14.158 17.735 1.00 96.25 309 GLU A N 1
ATOM 2392 C CA . GLU A 1 309 ? -9.028 -15.102 17.958 1.00 96.25 309 GLU A CA 1
ATOM 2393 C C . GLU A 1 309 ? -7.981 -14.561 18.937 1.00 96.25 309 GLU A C 1
ATOM 2395 O O . GLU A 1 309 ? -7.790 -13.353 19.096 1.00 96.25 309 GLU A O 1
ATOM 2400 N N . ALA A 1 310 ? -7.259 -15.471 19.593 1.00 95.56 310 ALA A N 1
ATOM 2401 C CA . ALA A 1 310 ? -6.185 -15.101 20.506 1.00 95.56 310 ALA A CA 1
ATOM 2402 C C . ALA A 1 310 ? -5.082 -14.305 19.785 1.00 95.56 310 ALA A C 1
ATOM 2404 O O . ALA A 1 310 ? -4.706 -14.623 18.660 1.00 95.56 310 ALA A O 1
ATOM 2405 N N . ASN A 1 311 ? -4.496 -13.324 20.476 1.00 95.12 311 ASN A N 1
ATOM 2406 C CA . ASN A 1 311 ? -3.441 -12.442 19.953 1.00 95.12 311 ASN A CA 1
ATOM 2407 C C . ASN A 1 311 ? -3.863 -11.545 18.774 1.00 95.12 311 ASN A C 1
ATOM 2409 O O . ASN A 1 311 ? -2.993 -11.057 18.049 1.00 95.12 311 ASN A O 1
ATOM 2413 N N . THR A 1 312 ? -5.164 -11.314 18.597 1.00 97.94 312 THR A N 1
ATOM 2414 C CA . THR A 1 312 ? -5.713 -10.341 17.643 1.00 97.94 312 THR A CA 1
ATOM 2415 C C . THR A 1 312 ? -6.297 -9.141 18.389 1.00 97.94 312 THR A C 1
ATOM 2417 O O . THR A 1 312 ? -6.646 -9.247 19.563 1.00 97.94 312 THR A O 1
ATOM 2420 N N . ASN A 1 313 ? -6.383 -7.985 17.731 1.00 98.38 313 ASN A N 1
ATOM 2421 C CA . ASN A 1 313 ? -7.088 -6.807 18.250 1.00 98.38 313 ASN A CA 1
ATOM 2422 C C . ASN A 1 313 ? -7.901 -6.155 17.134 1.00 98.38 313 ASN A C 1
ATOM 2424 O O . ASN A 1 313 ? -7.510 -6.179 15.968 1.00 98.38 313 ASN A O 1
ATOM 2428 N N . ALA A 1 314 ? -9.049 -5.594 17.502 1.00 98.38 314 ALA A N 1
ATOM 2429 C CA . ALA A 1 314 ? -9.902 -4.852 16.588 1.00 98.38 314 ALA A CA 1
ATOM 2430 C C . ALA A 1 314 ? -9.308 -3.462 16.323 1.00 98.38 314 ALA A C 1
ATOM 2432 O O . ALA A 1 314 ? -9.330 -2.967 15.192 1.00 98.38 314 ALA A O 1
ATOM 2433 N N . PHE A 1 315 ? -8.736 -2.857 17.362 1.00 98.50 315 PHE A N 1
ATOM 2434 C CA . PHE A 1 315 ? -8.111 -1.547 17.300 1.00 98.50 315 PHE A CA 1
ATOM 2435 C C . PHE A 1 315 ? -6.929 -1.470 18.265 1.00 98.50 315 PHE A C 1
ATOM 2437 O O . PHE A 1 315 ? -6.998 -1.982 19.385 1.00 98.50 315 PHE A O 1
ATOM 2444 N N . ARG A 1 316 ? -5.861 -0.790 17.852 1.00 96.94 316 ARG A N 1
ATOM 2445 C CA . ARG A 1 316 ? -4.700 -0.525 18.694 1.00 96.94 316 ARG A CA 1
ATOM 2446 C C . ARG A 1 316 ? -4.069 0.823 18.378 1.00 96.94 316 ARG A C 1
ATOM 2448 O O . ARG A 1 316 ? -3.722 1.095 17.233 1.00 96.94 316 ARG A O 1
ATOM 2455 N N . GLN A 1 317 ? -3.807 1.608 19.411 1.00 94.88 317 GLN A N 1
ATOM 2456 C CA . GLN A 1 317 ? -2.859 2.719 19.383 1.00 94.88 317 GLN A CA 1
ATOM 2457 C C . GLN A 1 317 ? -2.015 2.716 20.663 1.00 94.88 317 GLN A C 1
ATOM 2459 O O . GLN A 1 317 ? -2.285 1.940 21.580 1.00 94.88 317 GLN A O 1
ATOM 2464 N N . PHE A 1 318 ? -0.971 3.542 20.717 1.00 92.50 318 PHE A N 1
ATOM 2465 C CA . PHE A 1 318 ? -0.070 3.601 21.869 1.00 92.50 318 PHE A CA 1
ATOM 2466 C C . PHE A 1 318 ? -0.230 4.899 22.649 1.00 92.50 318 PHE A C 1
ATOM 2468 O O . PHE A 1 318 ? -0.494 5.954 22.074 1.00 92.50 318 PHE A O 1
ATOM 2475 N N . ASP A 1 319 ? 0.016 4.807 23.953 1.00 86.81 319 ASP A N 1
ATOM 2476 C CA . ASP A 1 319 ? 0.048 5.960 24.842 1.00 86.81 319 ASP A CA 1
ATOM 2477 C C . ASP A 1 319 ? 1.201 6.923 24.512 1.00 86.81 319 ASP A C 1
ATOM 2479 O O . ASP A 1 319 ? 2.239 6.554 23.948 1.00 86.81 319 ASP A O 1
ATOM 2483 N N . GLY A 1 320 ? 1.029 8.171 24.949 1.00 86.31 320 GLY A N 1
ATOM 2484 C CA . GLY A 1 320 ? 1.969 9.268 24.745 1.00 86.31 320 GLY A CA 1
ATOM 2485 C C . GLY A 1 320 ? 1.559 10.181 23.592 1.00 86.31 320 GLY A C 1
ATOM 2486 O O . GLY A 1 320 ? 1.112 9.730 22.540 1.00 86.31 320 GLY A O 1
ATOM 2487 N N . GLU A 1 321 ? 1.753 11.486 23.785 1.00 85.19 321 GLU A N 1
ATOM 2488 C CA . GLU A 1 321 ? 1.260 12.535 22.875 1.00 85.19 321 GLU A CA 1
ATOM 2489 C C . GLU A 1 321 ? 1.715 12.350 21.420 1.00 85.19 321 GLU A C 1
ATOM 2491 O O . GLU A 1 321 ? 0.978 12.657 20.494 1.00 85.19 321 GLU A O 1
ATOM 2496 N N . LYS A 1 322 ? 2.899 11.768 21.200 1.00 90.56 322 LYS A N 1
ATOM 2497 C CA . LYS A 1 322 ? 3.448 11.520 19.857 1.00 90.56 322 LYS A CA 1
ATOM 2498 C C . LYS A 1 322 ? 2.888 10.292 19.124 1.00 90.56 322 LYS A C 1
ATOM 2500 O O . LYS A 1 322 ? 3.240 10.080 17.966 1.00 90.56 322 LYS A O 1
ATOM 2505 N N . PHE A 1 323 ? 2.089 9.452 19.788 1.00 94.06 323 PHE A N 1
ATOM 2506 C CA . PHE A 1 323 ? 1.551 8.203 19.223 1.00 94.06 323 PHE A CA 1
ATOM 2507 C C . PHE A 1 323 ? 0.025 8.079 19.319 1.00 94.06 323 PHE A C 1
ATOM 2509 O O . PHE A 1 323 ? -0.557 7.224 18.649 1.00 94.06 323 PHE A O 1
ATOM 2516 N N . LYS A 1 324 ? -0.627 8.942 20.102 1.00 95.12 324 LYS A N 1
ATOM 2517 C CA . LYS A 1 324 ? -2.085 9.019 20.194 1.00 95.12 324 LYS A CA 1
ATOM 2518 C C . LYS A 1 324 ? -2.640 9.875 19.054 1.00 95.12 324 LYS A C 1
ATOM 2520 O O . LYS A 1 324 ? -2.269 11.035 18.936 1.00 95.12 324 LYS A O 1
ATOM 2525 N N . MET A 1 325 ? -3.527 9.317 18.230 1.00 96.00 325 MET A N 1
ATOM 2526 C CA . MET A 1 325 ? -4.137 10.056 17.116 1.00 96.00 325 MET A CA 1
ATOM 2527 C C . MET A 1 325 ? -4.892 11.299 17.599 1.00 96.00 325 MET A C 1
ATOM 2529 O O . MET A 1 325 ? -5.504 11.290 18.669 1.00 96.00 325 MET A O 1
ATOM 2533 N N . VAL A 1 326 ? -4.852 12.360 16.795 1.00 96.38 326 VAL A N 1
ATOM 2534 C CA . VAL A 1 326 ? -5.445 13.666 17.116 1.00 96.38 326 VAL A CA 1
ATOM 2535 C C . VAL A 1 326 ? -6.672 13.893 16.236 1.00 96.38 326 VAL A C 1
ATOM 2537 O O . VAL A 1 326 ? -6.649 13.553 15.059 1.00 96.38 326 VAL A O 1
ATOM 2540 N N . GLY A 1 327 ? -7.761 14.414 16.808 1.00 96.56 327 GLY A N 1
ATOM 2541 C CA . GLY A 1 327 ? -8.948 14.845 16.050 1.00 96.56 327 GLY A CA 1
ATOM 2542 C C . GLY A 1 327 ? -9.741 13.740 15.339 1.00 96.56 327 GLY A C 1
ATOM 2543 O O . GLY A 1 327 ? -10.611 14.032 14.528 1.00 96.56 327 GLY A O 1
ATOM 2544 N N . SER A 1 328 ? -9.471 12.461 15.626 1.00 97.25 328 SER A N 1
ATOM 2545 C CA . SER A 1 328 ? -10.165 11.357 14.951 1.00 97.25 328 SER A CA 1
ATOM 2546 C C . SER A 1 328 ? -11.633 11.239 15.371 1.00 97.25 328 SER A C 1
ATOM 2548 O O . SER A 1 328 ? -11.959 11.295 16.558 1.00 97.25 328 SER A O 1
ATOM 2550 N N . GLU A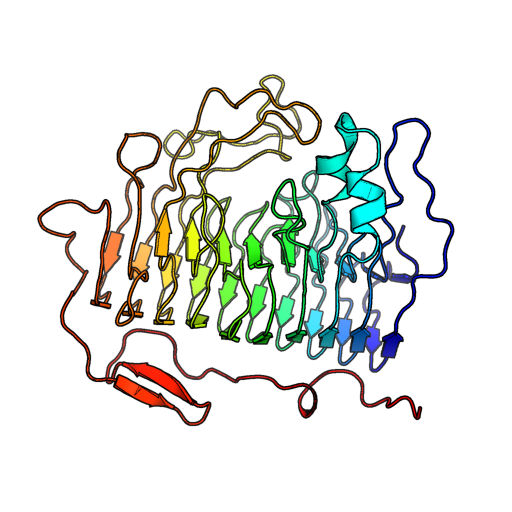 1 329 ? -12.511 11.006 14.396 1.00 98.44 329 GLU A N 1
ATOM 2551 C CA . GLU A 1 329 ? -13.952 10.837 14.592 1.00 98.44 329 GLU A CA 1
ATOM 2552 C C . GLU A 1 329 ? -14.377 9.384 14.361 1.00 98.44 329 GLU A C 1
ATOM 2554 O O . GLU A 1 329 ? -13.918 8.730 13.424 1.00 98.44 329 GLU A O 1
ATOM 2559 N N . PHE A 1 330 ? -15.323 8.893 15.165 1.00 98.69 330 PHE A N 1
ATOM 2560 C CA . PHE A 1 330 ? -15.879 7.546 15.036 1.00 98.69 330 PHE A CA 1
ATOM 2561 C C . PHE A 1 330 ? -17.393 7.612 14.818 1.00 98.69 330 PHE A C 1
ATOM 2563 O O . PHE A 1 330 ? -18.121 8.259 15.569 1.00 98.69 330 PHE A O 1
ATOM 2570 N N . LYS A 1 331 ? -17.888 6.943 13.773 1.00 98.62 331 LYS A N 1
ATOM 2571 C CA . LYS A 1 331 ? -19.309 6.913 13.406 1.00 98.62 331 LYS A CA 1
ATOM 2572 C C . LYS A 1 331 ? -19.730 5.494 13.034 1.00 98.62 331 LYS A C 1
ATOM 2574 O O . LYS A 1 331 ? -19.282 4.953 12.031 1.00 98.62 331 LYS A O 1
ATOM 2579 N N . ASN A 1 332 ? -20.626 4.907 13.827 1.00 97.88 332 ASN A N 1
ATOM 2580 C CA . ASN A 1 332 ? -21.262 3.618 13.529 1.00 97.88 332 ASN A CA 1
ATOM 2581 C C . ASN A 1 332 ? -20.269 2.467 13.232 1.00 97.88 332 ASN A C 1
ATOM 2583 O O . ASN A 1 332 ? -20.480 1.663 12.332 1.00 97.88 332 ASN A O 1
ATOM 2587 N N . ASN A 1 333 ? -19.161 2.390 13.968 1.00 98.56 333 ASN A N 1
ATOM 2588 C CA . ASN A 1 333 ? -18.200 1.293 13.855 1.00 98.56 333 ASN A CA 1
ATOM 2589 C C . ASN A 1 333 ? -18.566 0.145 14.801 1.00 98.56 333 ASN A C 1
ATOM 2591 O O . ASN A 1 333 ? -19.072 0.378 15.900 1.00 98.56 333 ASN A O 1
ATOM 2595 N N . ILE A 1 334 ? -18.224 -1.083 14.414 1.00 98.19 334 ILE A N 1
ATOM 2596 C CA . ILE A 1 334 ? -18.234 -2.247 15.305 1.00 98.19 334 ILE A CA 1
ATOM 2597 C C . ILE A 1 334 ? -16.799 -2.735 15.474 1.00 98.19 334 ILE A C 1
ATOM 2599 O O . ILE A 1 334 ? -16.215 -3.282 14.538 1.00 98.19 334 ILE A O 1
ATOM 2603 N N . PHE A 1 335 ? -16.246 -2.558 16.673 1.00 98.19 335 PHE A N 1
ATOM 2604 C CA . PHE A 1 335 ? -14.939 -3.071 17.077 1.00 98.19 335 PHE A CA 1
ATOM 2605 C C . PHE A 1 335 ? -15.147 -4.152 18.137 1.00 98.19 335 PHE A C 1
ATOM 2607 O O . PHE A 1 335 ? -15.267 -3.873 19.326 1.00 98.19 335 PHE A O 1
ATOM 2614 N N . TYR A 1 336 ? -15.228 -5.404 17.692 1.00 97.62 336 TYR A N 1
ATOM 2615 C CA . TYR A 1 336 ? -15.477 -6.545 18.567 1.00 97.62 336 TYR A CA 1
ATOM 2616 C C . TYR A 1 336 ? -14.166 -7.247 18.933 1.00 97.62 336 TYR A C 1
ATOM 2618 O O . TYR A 1 336 ? -13.438 -7.689 18.047 1.00 97.62 336 TYR A O 1
ATOM 2626 N N . GLY A 1 337 ? -13.893 -7.405 20.230 1.00 97.44 337 GLY A N 1
ATOM 2627 C CA . GLY A 1 337 ? -12.681 -8.044 20.752 1.00 97.44 337 GLY A CA 1
ATOM 2628 C C . GLY A 1 337 ? -11.758 -7.055 21.462 1.00 97.44 337 GLY A C 1
ATOM 2629 O O . GLY A 1 337 ? -12.219 -6.074 22.040 1.00 97.44 337 GLY A O 1
ATOM 2630 N N . GLN A 1 338 ? -10.452 -7.326 21.452 1.00 97.75 338 GLN A N 1
ATOM 2631 C CA . GLN A 1 338 ? -9.465 -6.486 22.136 1.00 97.75 338 GLN A CA 1
ATOM 2632 C C . GLN A 1 338 ? -9.333 -5.109 21.465 1.00 97.75 338 GLN A C 1
ATOM 2634 O O . GLN A 1 338 ? -9.148 -5.018 20.250 1.00 97.75 338 GLN A O 1
ATOM 2639 N N . ILE A 1 339 ? -9.398 -4.050 22.274 1.00 97.69 339 ILE A N 1
ATOM 2640 C CA . ILE A 1 339 ? -9.177 -2.650 21.893 1.00 97.69 339 ILE A CA 1
ATOM 2641 C C . ILE A 1 339 ? -8.090 -2.092 22.814 1.00 97.69 339 ILE A C 1
ATOM 2643 O O . ILE A 1 339 ? -8.153 -2.284 24.025 1.00 97.69 339 ILE A O 1
ATOM 2647 N N . GLU A 1 340 ? -7.089 -1.418 22.251 1.00 96.06 340 GLU A N 1
ATOM 2648 C CA . GLU A 1 340 ? -5.961 -0.860 23.003 1.00 96.06 340 GLU A CA 1
ATOM 2649 C C . GLU A 1 340 ? -5.745 0.626 22.694 1.00 96.06 340 GLU A C 1
ATOM 2651 O O . GLU A 1 340 ? -5.718 1.033 21.530 1.00 96.06 340 GLU A O 1
ATOM 2656 N N . GLY A 1 341 ? -5.520 1.422 23.743 1.00 94.31 341 GLY A N 1
ATOM 2657 C CA . GLY A 1 341 ? -5.060 2.811 23.651 1.00 94.31 341 GLY A CA 1
ATOM 2658 C C . GLY A 1 341 ? -6.135 3.855 23.341 1.00 94.31 341 GLY A C 1
ATOM 2659 O O . GLY A 1 341 ? -5.800 5.033 23.236 1.00 94.31 341 GLY A O 1
ATOM 2660 N N . LEU A 1 342 ? -7.403 3.466 23.176 1.00 94.25 342 LEU A N 1
ATOM 2661 C CA . LEU A 1 342 ? -8.521 4.418 23.138 1.00 94.25 342 LEU A CA 1
ATOM 2662 C C . LEU A 1 342 ? -8.897 4.880 24.551 1.00 94.25 342 LEU A C 1
ATOM 2664 O O . LEU A 1 342 ? -8.575 4.216 25.534 1.00 94.25 342 LEU A O 1
ATOM 2668 N N . ASP A 1 343 ? -9.556 6.036 24.631 1.00 91.19 343 ASP A N 1
ATOM 2669 C CA . ASP A 1 343 ? -10.004 6.606 25.901 1.00 91.19 343 ASP A CA 1
ATOM 2670 C C . ASP A 1 343 ? -11.076 5.739 26.573 1.00 91.19 343 ASP A C 1
ATOM 2672 O O . ASP A 1 343 ? -11.824 5.027 25.904 1.00 91.19 343 ASP A O 1
ATOM 2676 N N . GLU A 1 344 ? -11.150 5.832 27.902 1.00 89.75 344 GLU A N 1
ATOM 2677 C CA . GLU A 1 344 ? -12.191 5.210 28.718 1.00 89.75 344 GLU A CA 1
ATOM 2678 C C . GLU A 1 344 ? -13.069 6.305 29.354 1.00 89.75 344 GLU A C 1
ATOM 2680 O O . GLU A 1 344 ? -12.543 7.147 30.093 1.00 89.75 344 GLU A O 1
ATOM 2685 N N . PRO A 1 345 ? -14.395 6.325 29.106 1.00 92.94 345 PRO A N 1
ATOM 2686 C CA . PRO A 1 345 ? -15.148 5.403 28.248 1.00 92.94 345 PRO A CA 1
ATOM 2687 C C . PRO A 1 345 ? -14.799 5.554 26.759 1.00 92.94 345 PRO A C 1
ATOM 2689 O O . PRO A 1 345 ? -14.403 6.636 26.321 1.00 92.94 345 PRO A O 1
ATOM 2692 N N . LEU A 1 346 ? -15.009 4.479 25.987 1.00 95.94 346 LEU A N 1
ATOM 2693 C CA . LEU A 1 346 ? -14.748 4.466 24.543 1.00 95.94 346 LEU A CA 1
ATOM 2694 C C . LEU A 1 346 ? -15.435 5.635 23.810 1.00 95.94 346 LEU A C 1
ATOM 2696 O O . LEU A 1 346 ? -16.579 5.976 24.138 1.00 95.94 346 LEU A O 1
ATOM 2700 N N . PRO A 1 347 ? -14.785 6.210 22.776 1.00 95.56 347 PRO A N 1
ATOM 2701 C CA . PRO A 1 347 ? -15.382 7.245 21.942 1.00 95.56 347 PRO A CA 1
ATOM 2702 C C . PRO A 1 347 ? -16.762 6.854 21.399 1.00 95.56 347 PRO A C 1
ATOM 2704 O O . PRO A 1 347 ? -16.993 5.716 20.979 1.00 95.56 347 PRO A O 1
ATOM 2707 N N . GLN A 1 348 ? -17.678 7.826 21.358 1.00 96.94 348 GLN A N 1
ATOM 2708 C CA . GLN A 1 348 ? -18.996 7.636 20.756 1.00 96.94 348 GLN A CA 1
ATOM 2709 C C . GLN A 1 348 ? -18.861 7.164 19.301 1.00 96.94 348 GLN A C 1
ATOM 2711 O O . GLN A 1 348 ? -17.988 7.619 18.571 1.00 96.94 348 GLN A O 1
ATOM 2716 N N . GLY A 1 349 ? -19.755 6.268 18.874 1.00 97.44 349 GLY A N 1
ATOM 2717 C CA . GLY A 1 349 ? -19.741 5.715 17.519 1.00 97.44 349 GLY A CA 1
ATOM 2718 C C . GLY A 1 349 ? -18.897 4.449 17.367 1.00 97.44 349 GLY A C 1
ATOM 2719 O O . GLY A 1 349 ? -18.725 3.990 16.240 1.00 97.44 349 GLY A O 1
ATOM 2720 N N . ILE A 1 350 ? -18.415 3.873 18.472 1.00 98.19 350 ILE A N 1
ATOM 2721 C CA . ILE A 1 350 ? -17.840 2.526 18.539 1.00 98.19 350 ILE A CA 1
ATOM 2722 C C . ILE A 1 350 ? -18.790 1.626 19.336 1.00 98.19 350 ILE A C 1
ATOM 2724 O O . ILE A 1 350 ? -19.070 1.888 20.503 1.00 98.19 350 ILE A O 1
ATOM 2728 N N . SER A 1 351 ? -19.269 0.552 18.713 1.00 97.06 351 SER A N 1
ATOM 2729 C CA . SER A 1 351 ? -19.924 -0.563 19.399 1.00 97.06 351 SER A CA 1
ATOM 2730 C C . SER A 1 351 ? -18.931 -1.702 19.611 1.00 97.06 351 SER A C 1
ATOM 2732 O O . SER A 1 351 ? -18.160 -2.033 18.709 1.00 97.06 351 SER A O 1
ATOM 2734 N N . THR A 1 352 ? -18.972 -2.322 20.789 1.00 97.00 352 THR A N 1
ATOM 2735 C CA . THR A 1 352 ? -18.198 -3.528 21.130 1.00 97.00 352 THR A CA 1
ATOM 2736 C C . THR A 1 352 ? -19.063 -4.785 21.182 1.00 97.00 352 THR A C 1
ATOM 2738 O O . THR A 1 352 ? -18.579 -5.866 21.526 1.00 97.00 352 THR A O 1
ATOM 2741 N N . GLU A 1 353 ? -20.347 -4.671 20.836 1.00 95.00 353 GLU A N 1
ATOM 2742 C CA . GLU A 1 353 ? -21.251 -5.812 20.789 1.00 95.00 353 GLU A CA 1
ATOM 2743 C C . GLU A 1 353 ? -20.857 -6.762 19.660 1.00 95.00 353 GLU A C 1
ATOM 2745 O O . GLU A 1 353 ? -20.513 -6.345 18.553 1.00 95.00 353 GLU A O 1
ATOM 2750 N N . LYS A 1 354 ? -20.922 -8.067 19.935 1.00 93.25 354 LYS A N 1
ATOM 2751 C CA . LYS A 1 354 ? -20.671 -9.084 18.917 1.00 93.25 354 LYS A CA 1
ATOM 2752 C C . LYS A 1 354 ? -21.776 -9.013 17.854 1.00 93.25 354 LYS A C 1
ATOM 2754 O O . LYS A 1 354 ? -22.921 -9.325 18.188 1.00 93.25 354 LYS A O 1
ATOM 2759 N N . PRO A 1 355 ? -21.469 -8.692 16.587 1.00 93.06 355 PRO A N 1
ATOM 2760 C CA . PRO A 1 355 ? -22.486 -8.693 15.549 1.00 93.06 355 PRO A CA 1
ATOM 2761 C C . PRO A 1 355 ? -22.872 -10.130 15.177 1.00 93.06 355 PRO A C 1
ATOM 2763 O O . PRO A 1 355 ? -22.064 -11.061 15.279 1.00 93.06 355 PRO A O 1
ATOM 2766 N N . ALA A 1 356 ? -24.098 -10.314 14.685 1.00 94.38 356 ALA A N 1
ATOM 2767 C CA . ALA A 1 356 ? -24.420 -11.500 13.900 1.00 94.38 356 ALA A CA 1
ATOM 2768 C C . ALA A 1 356 ? -23.592 -11.466 12.606 1.00 94.38 356 ALA A C 1
ATOM 2770 O O . ALA A 1 356 ? -23.467 -10.413 11.982 1.00 94.38 356 ALA A O 1
ATOM 2771 N N . MET A 1 357 ? -23.008 -12.598 12.218 1.00 93.50 357 MET A N 1
ATOM 2772 C CA . MET A 1 357 ? -22.114 -12.693 11.063 1.00 93.50 357 MET A CA 1
ATOM 2773 C C . MET A 1 357 ? -22.509 -13.860 10.167 1.00 93.50 357 MET A C 1
ATOM 2775 O O . MET A 1 357 ? -22.927 -14.908 10.658 1.00 93.50 357 MET A O 1
ATOM 2779 N N . GLU A 1 358 ? -22.308 -13.689 8.867 1.00 95.06 358 GLU A N 1
ATOM 2780 C CA . GLU A 1 358 ? -22.475 -14.725 7.850 1.00 95.06 358 GLU A CA 1
ATOM 2781 C C . GLU A 1 358 ? -21.308 -14.682 6.855 1.00 95.06 358 GLU A C 1
ATOM 2783 O O . GLU A 1 358 ? -20.511 -13.741 6.867 1.00 95.06 358 GLU A O 1
ATOM 2788 N N . ARG A 1 359 ? -21.183 -15.709 6.009 1.00 95.75 359 ARG A N 1
ATOM 2789 C CA . ARG A 1 359 ? -20.275 -15.674 4.856 1.00 95.75 359 ARG A CA 1
ATOM 2790 C C . ARG A 1 359 ? -21.071 -15.350 3.598 1.00 95.75 359 ARG A C 1
ATOM 2792 O O . ARG A 1 359 ? -22.175 -15.866 3.435 1.00 95.75 359 ARG A O 1
ATOM 2799 N N . ASP A 1 360 ? -2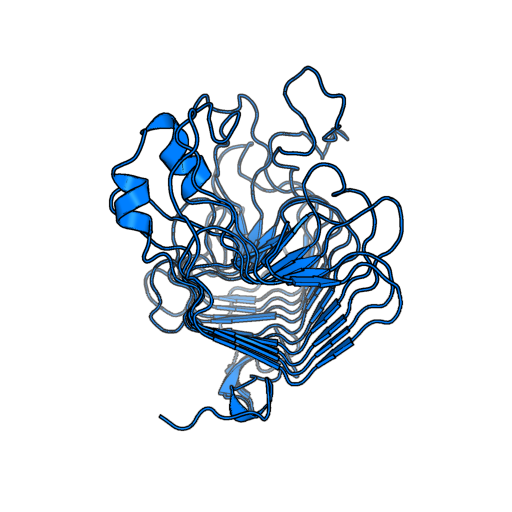0.533 -14.489 2.745 1.00 94.50 360 ASP A N 1
ATOM 2800 C CA . ASP A 1 360 ? -21.111 -14.227 1.427 1.00 94.50 360 ASP A CA 1
ATOM 2801 C C . ASP A 1 360 ? -20.776 -15.339 0.414 1.00 94.50 360 ASP A C 1
ATOM 2803 O O . ASP A 1 360 ? -20.154 -16.351 0.745 1.00 94.50 360 ASP A O 1
ATOM 2807 N N . GLU A 1 361 ? -21.210 -15.160 -0.834 1.00 95.44 361 GLU A N 1
ATOM 2808 C CA . GLU A 1 361 ? -20.968 -16.105 -1.932 1.00 95.44 361 GLU A CA 1
ATOM 2809 C C . GLU A 1 361 ? -19.486 -16.261 -2.308 1.00 95.44 361 GLU A C 1
ATOM 2811 O O . GLU A 1 361 ? -19.098 -17.292 -2.853 1.00 95.44 361 GLU A O 1
ATOM 2816 N N . GLN A 1 362 ? -18.652 -15.270 -1.977 1.00 96.12 362 GLN A N 1
ATOM 2817 C CA . GLN A 1 362 ? -17.198 -15.317 -2.138 1.00 96.12 362 GLN A CA 1
ATOM 2818 C C . GLN A 1 362 ? -16.515 -16.000 -0.937 1.00 96.12 362 GLN A C 1
ATOM 2820 O O . GLN A 1 362 ? -15.300 -16.202 -0.930 1.00 96.12 362 GLN A O 1
ATOM 2825 N N . GLY A 1 363 ? -17.287 -16.355 0.096 1.00 96.06 363 GLY A N 1
ATOM 2826 C CA . GLY A 1 363 ? -16.802 -16.931 1.342 1.00 96.06 363 GLY A CA 1
ATOM 2827 C C . GLY A 1 363 ? -16.271 -15.903 2.343 1.00 96.06 363 GLY A C 1
ATOM 2828 O O . GLY A 1 363 ? -15.709 -16.315 3.359 1.00 96.06 363 GLY A O 1
ATOM 2829 N N . LEU A 1 364 ? -16.444 -14.599 2.112 1.00 97.44 364 LEU A N 1
ATOM 2830 C CA . LEU A 1 364 ? -15.961 -13.530 2.991 1.00 97.44 364 LEU A CA 1
ATOM 2831 C C . LEU A 1 364 ? -16.919 -13.308 4.164 1.00 97.44 364 LEU A C 1
ATOM 2833 O O . LEU A 1 364 ? -18.137 -13.388 4.006 1.00 97.44 364 LEU A O 1
ATOM 2837 N N . ILE A 1 365 ? -16.383 -13.031 5.355 1.00 95.56 365 ILE A N 1
ATOM 2838 C CA . ILE A 1 365 ? -17.195 -12.767 6.550 1.00 95.56 365 ILE A CA 1
ATOM 2839 C C . ILE A 1 365 ? -17.817 -11.371 6.460 1.00 95.56 365 ILE A C 1
ATOM 2841 O O . ILE A 1 365 ? -17.132 -10.377 6.258 1.00 95.56 365 ILE A O 1
ATOM 2845 N N . LYS A 1 366 ? -19.114 -11.257 6.716 1.00 92.88 366 LYS A N 1
ATOM 2846 C CA . LYS A 1 366 ? -19.793 -9.962 6.836 1.00 92.88 366 LYS A CA 1
ATOM 2847 C C . LYS A 1 366 ? -20.705 -9.937 8.050 1.00 92.88 366 LYS A C 1
ATOM 2849 O O . LYS A 1 366 ? -21.231 -10.971 8.467 1.00 92.88 366 LYS A O 1
ATOM 2854 N N . ALA A 1 367 ? -20.894 -8.751 8.620 1.00 90.81 367 ALA A N 1
ATOM 2855 C CA . ALA A 1 367 ? -21.929 -8.540 9.620 1.00 90.81 367 ALA A CA 1
ATOM 2856 C C . ALA A 1 367 ? -23.309 -8.538 8.944 1.00 90.81 367 ALA A C 1
ATOM 2858 O O . ALA A 1 367 ? -23.479 -7.996 7.852 1.00 90.81 367 ALA A O 1
ATOM 2859 N N . VAL A 1 368 ? -24.310 -9.109 9.610 1.00 85.75 368 VAL A N 1
ATOM 2860 C CA . VAL A 1 368 ? -25.715 -8.964 9.219 1.00 85.75 368 VAL A CA 1
ATOM 2861 C C . VAL A 1 368 ? -26.132 -7.529 9.568 1.00 85.75 368 VAL A C 1
ATOM 2863 O O . VAL A 1 368 ? -26.411 -7.226 10.725 1.00 85.75 368 VAL A O 1
ATOM 2866 N N . GLY A 1 369 ? -26.088 -6.617 8.591 1.00 82.00 369 GLY A N 1
ATOM 2867 C CA . GLY A 1 369 ? -26.321 -5.184 8.797 1.00 82.00 369 GLY A CA 1
ATOM 2868 C C . GLY A 1 369 ? -25.678 -4.307 7.719 1.00 82.00 369 GLY A C 1
ATOM 2869 O O . GLY A 1 369 ? -25.488 -4.748 6.589 1.00 82.00 369 GLY A O 1
ATOM 2870 N N . THR A 1 370 ? -25.360 -3.054 8.066 1.00 81.06 370 THR A N 1
ATOM 2871 C CA . THR A 1 370 ? -24.855 -2.027 7.128 1.00 81.06 370 THR A CA 1
ATOM 2872 C C . THR A 1 370 ? -23.407 -1.595 7.389 1.00 81.06 370 THR A C 1
ATOM 2874 O O . THR A 1 370 ? -22.992 -0.550 6.890 1.00 81.06 370 THR A O 1
ATOM 2877 N N . VAL A 1 371 ? -22.653 -2.336 8.207 1.00 94.94 371 VAL A N 1
ATOM 2878 C CA . VAL A 1 371 ? -21.237 -2.047 8.495 1.00 94.94 371 VAL A CA 1
ATOM 2879 C C . VAL A 1 371 ? -20.326 -3.070 7.833 1.00 94.94 371 VAL A C 1
ATOM 2881 O O . VAL A 1 371 ? -20.698 -4.232 7.661 1.00 94.94 371 VAL A O 1
ATOM 2884 N N . GLY A 1 372 ? -19.104 -2.644 7.541 1.00 97.50 372 GLY A N 1
ATOM 2885 C CA . GLY A 1 372 ? -18.105 -3.458 6.872 1.00 97.50 372 GLY A CA 1
ATOM 2886 C C . GLY A 1 372 ? -18.260 -3.483 5.355 1.00 97.50 372 GLY A C 1
ATOM 2887 O O . GLY A 1 372 ? -19.155 -2.866 4.773 1.00 97.50 372 GLY A O 1
ATOM 2888 N N . ALA A 1 373 ? -17.327 -4.189 4.728 1.00 97.88 373 ALA A N 1
ATOM 2889 C CA . ALA A 1 373 ? -17.210 -4.279 3.290 1.00 97.88 373 ALA A CA 1
ATOM 2890 C C . ALA A 1 373 ? -18.272 -5.206 2.696 1.00 97.88 373 ALA A C 1
ATOM 2892 O O . ALA A 1 373 ? -18.636 -6.225 3.287 1.00 97.88 373 ALA A O 1
ATOM 2893 N N . THR A 1 374 ? -18.758 -4.856 1.508 1.00 95.88 374 THR A N 1
ATOM 2894 C CA . THR A 1 374 ? -19.797 -5.601 0.783 1.00 95.88 374 THR A CA 1
ATOM 2895 C C . THR A 1 374 ? -19.509 -5.621 -0.716 1.00 95.88 374 THR A C 1
ATOM 2897 O O . THR A 1 374 ? -18.753 -4.788 -1.215 1.00 95.88 374 THR A O 1
ATOM 2900 N N . ASN A 1 375 ? -20.142 -6.547 -1.445 1.00 95.38 375 ASN A N 1
ATOM 2901 C CA . ASN A 1 375 ? -20.079 -6.640 -2.911 1.00 95.38 375 ASN A CA 1
ATOM 2902 C C . ASN A 1 375 ? -18.646 -6.742 -3.462 1.00 95.38 375 ASN A C 1
ATOM 2904 O O . ASN A 1 375 ? -18.300 -6.091 -4.447 1.00 95.38 375 ASN A O 1
ATOM 2908 N N . LEU A 1 376 ? -17.807 -7.540 -2.802 1.00 97.88 376 LEU A N 1
ATOM 2909 C CA . LEU A 1 376 ? -16.432 -7.773 -3.228 1.00 97.88 376 LEU A CA 1
ATOM 2910 C C . LEU A 1 376 ? -16.337 -8.966 -4.172 1.00 97.88 376 LEU A C 1
ATOM 2912 O O . LEU A 1 376 ? -17.226 -9.808 -4.234 1.00 97.88 376 LEU A O 1
ATOM 2916 N N . THR A 1 377 ? -15.235 -9.040 -4.910 1.00 98.12 377 THR A N 1
ATOM 2917 C CA . THR A 1 377 ? -14.886 -10.187 -5.751 1.00 98.12 377 THR A CA 1
ATOM 2918 C C . THR A 1 377 ? -13.502 -10.673 -5.353 1.00 98.12 377 THR A C 1
ATOM 2920 O O . THR A 1 377 ? -12.558 -9.885 -5.309 1.00 98.12 377 THR A O 1
ATOM 2923 N N . VAL A 1 378 ? -13.373 -11.967 -5.065 1.00 98.50 378 VAL A N 1
ATOM 2924 C CA . VAL A 1 378 ? -12.077 -12.600 -4.812 1.00 98.50 378 VAL A CA 1
ATOM 2925 C C . VAL A 1 378 ? -11.545 -13.110 -6.144 1.00 98.50 378 VAL A C 1
ATOM 2927 O O . VAL A 1 378 ? -12.033 -14.103 -6.673 1.00 98.50 378 VAL A O 1
ATOM 2930 N N . LEU A 1 379 ? -10.549 -12.422 -6.696 1.00 98.50 379 LEU A N 1
ATOM 2931 C CA . LEU A 1 379 ? -9.911 -12.825 -7.946 1.00 98.50 379 LEU A CA 1
ATOM 2932 C C . LEU A 1 379 ? -9.029 -14.055 -7.734 1.00 98.50 379 LEU A C 1
ATOM 2934 O O . LEU A 1 379 ? -8.382 -14.219 -6.695 1.00 98.50 379 LEU A O 1
ATOM 2938 N N . THR A 1 380 ? -8.958 -14.879 -8.768 1.00 96.94 380 THR A N 1
ATOM 2939 C CA . THR A 1 380 ? -8.101 -16.061 -8.865 1.00 96.94 380 THR A CA 1
ATOM 2940 C C . THR A 1 380 ? -7.281 -16.013 -10.156 1.00 96.94 380 THR A C 1
ATOM 2942 O O . THR A 1 380 ? -7.549 -15.205 -11.048 1.00 96.94 380 THR A O 1
ATOM 2945 N N . GLU A 1 381 ? -6.253 -16.860 -10.263 1.00 94.06 381 GLU A N 1
ATOM 2946 C CA . GLU A 1 381 ? -5.355 -16.890 -11.430 1.00 94.06 381 GLU A CA 1
ATOM 2947 C C . GLU A 1 381 ? -6.070 -17.237 -12.745 1.00 94.06 381 GLU A C 1
ATOM 2949 O O . GLU A 1 381 ? -5.613 -16.830 -13.802 1.00 94.06 381 GLU A O 1
ATOM 2954 N N . ASP A 1 382 ? -7.200 -17.943 -12.707 1.00 94.38 382 ASP A N 1
ATOM 2955 C CA . ASP A 1 382 ? -8.005 -18.274 -13.890 1.00 94.38 382 ASP A CA 1
ATOM 2956 C C . ASP A 1 382 ? -8.927 -17.130 -14.352 1.00 94.38 382 ASP A C 1
ATOM 2958 O O . ASP A 1 382 ? -9.447 -17.169 -15.467 1.00 94.38 382 ASP A O 1
ATOM 2962 N N . MET A 1 383 ? -9.123 -16.094 -13.528 1.00 97.25 383 MET A N 1
ATOM 2963 C CA . MET A 1 383 ? -9.975 -14.943 -13.860 1.00 97.25 383 MET A CA 1
ATOM 2964 C C . MET A 1 383 ? -9.220 -13.810 -14.566 1.00 97.25 383 MET A C 1
ATOM 2966 O O . MET A 1 383 ? -9.837 -12.974 -15.230 1.00 97.25 383 MET A O 1
ATOM 2970 N N . VAL A 1 384 ? -7.903 -13.728 -14.374 1.00 98.06 384 VAL A N 1
ATOM 2971 C CA . VAL A 1 384 ? -7.055 -12.611 -14.815 1.00 98.06 384 VAL A CA 1
ATOM 2972 C C . VAL A 1 384 ? -5.708 -13.120 -15.334 1.00 98.06 384 VAL A C 1
ATOM 2974 O O . VAL A 1 384 ? -5.452 -14.313 -15.375 1.00 98.06 384 VAL A O 1
ATOM 2977 N N . GLY A 1 385 ? -4.822 -12.216 -15.742 1.00 97.38 385 GLY A N 1
ATOM 2978 C CA . GLY A 1 385 ? -3.511 -12.557 -16.280 1.00 97.38 385 GLY A CA 1
ATOM 2979 C C . GLY A 1 385 ? -3.536 -12.867 -17.771 1.00 97.38 385 GLY A C 1
ATOM 2980 O O . GLY A 1 385 ? -4.498 -12.567 -18.482 1.00 97.38 385 GLY A O 1
ATOM 2981 N N . SER A 1 386 ? -2.417 -13.404 -18.252 1.00 97.00 386 SER A N 1
ATOM 2982 C CA . SER A 1 386 ? -2.266 -13.784 -19.652 1.00 97.00 386 SER A CA 1
ATOM 2983 C C . SER A 1 386 ? -2.931 -15.127 -19.937 1.00 97.00 386 SER A C 1
ATOM 2985 O O . SER A 1 386 ? -2.808 -16.073 -19.173 1.00 97.00 386 SER A O 1
ATOM 2987 N N . SER A 1 387 ? -3.550 -15.225 -21.110 1.00 95.94 387 SER A N 1
ATOM 2988 C CA . SER A 1 387 ? -4.021 -16.486 -21.700 1.00 95.94 387 SER A CA 1
ATOM 2989 C C . SER A 1 387 ? -2.893 -17.373 -22.254 1.00 95.94 387 SER A C 1
ATOM 2991 O O . SER A 1 387 ? -3.160 -18.450 -22.784 1.00 95.94 387 SER A O 1
ATOM 2993 N N . ILE A 1 388 ? -1.637 -16.913 -22.205 1.00 92.88 388 ILE A N 1
ATOM 2994 C CA . ILE A 1 388 ? -0.480 -17.673 -22.678 1.00 92.88 388 ILE A CA 1
ATOM 2995 C C . ILE A 1 388 ? -0.019 -18.619 -21.569 1.00 92.88 388 ILE A C 1
ATOM 2997 O O . ILE A 1 388 ? 0.470 -18.182 -20.531 1.00 92.88 388 ILE A O 1
ATOM 3001 N N . GLU A 1 389 ? -0.091 -19.918 -21.840 1.00 82.12 389 GLU A N 1
ATOM 3002 C CA . GLU A 1 389 ? 0.449 -20.962 -20.971 1.00 82.12 389 GLU A CA 1
ATOM 3003 C C . GLU A 1 389 ? 1.790 -21.475 -21.512 1.00 82.12 389 GLU A C 1
ATOM 3005 O O . GLU A 1 389 ? 1.903 -21.872 -22.678 1.00 82.12 389 GLU A O 1
ATOM 3010 N N . PHE A 1 390 ? 2.819 -21.511 -20.662 1.00 80.81 390 PHE A N 1
ATOM 3011 C CA . PHE A 1 390 ? 4.058 -22.214 -20.984 1.00 80.81 390 PHE A CA 1
ATOM 3012 C C . PHE A 1 390 ? 3.883 -23.709 -20.714 1.00 80.81 390 PHE A C 1
ATOM 3014 O O . PHE A 1 390 ? 3.554 -24.111 -19.601 1.00 80.81 390 PHE A O 1
ATOM 3021 N N . LYS A 1 391 ? 4.138 -24.549 -21.721 1.00 78.56 391 LYS A N 1
ATOM 3022 C CA . LYS A 1 391 ? 4.234 -26.000 -21.522 1.00 78.56 391 LYS A CA 1
ATOM 3023 C C . LYS A 1 391 ? 5.620 -26.325 -20.973 1.00 78.56 391 LYS A C 1
ATOM 3025 O O . LYS A 1 391 ? 6.612 -25.891 -21.559 1.00 78.56 391 LYS A O 1
ATOM 3030 N N . SER A 1 392 ? 5.666 -27.039 -19.849 1.00 56.16 392 SER A N 1
ATOM 3031 C CA . SER A 1 392 ? 6.906 -27.531 -19.235 1.00 56.16 392 SER A CA 1
ATOM 3032 C C . SER A 1 392 ? 7.556 -28.646 -20.033 1.00 56.16 392 SER A C 1
ATOM 3034 O O . SER A 1 392 ? 6.781 -29.454 -20.599 1.00 56.16 392 SER A O 1
#

InterPro domains:
  IPR006626 Parallel beta-helix repeat [SM00710] (8-41)
  IPR006626 Parallel beta-helix repeat [SM00710] (44-66)
  IPR006626 Parallel beta-helix repeat [SM00710] (154-175)
  IPR006626 Parallel beta-helix repeat [SM00710] (176-200)
  IPR006626 Parallel beta-helix repeat [SM00710] (201-228)
  IPR006626 Parallel beta-helix repeat [SM00710] (255-276)
  IPR011050 Pectin lyase fold/virulence factor [SSF51126] (2-336)
  IPR012334 Pectin lyase fold [G3DSA:2.160.20.10] (1-384)
  IPR039513 PL-6 family [PF14592] (9-365)

Radius of gyration: 20.09 Å; chains: 1; bounding box: 58×51×54 Å

Sequence (392 aa):
MGVFGIFGKNNTLNNSVIYKFNDYDYEPDAKGKYPNIRWVTVGGENNKITNNTFEGKYKRGAMLVVATSDKLEKTLIEGNIFKDLTALDIELIENSDPKMVRTNRNDRQAIRIGDSHNSLFESQSVVKNNYFDNISGYVGKNGSGEIELISVKASDVTFDGNTIRNSTSMISLRHGHNNTVTNNVILPGNTANSGGIRIYDENHRIENNYIEGTLGKGTYRGGLVLNTGIIDVANGEVLSKDSTEGKTLQKQWTPKDVIVKNNTLVNNTQGIFGSNAVHRVSLTDDTRAETIFPAVDTLFENNLSIAAEANTNAFRQFDGEKFKMVGSEFKNNIFYGQIEGLDEPLPQGISTEKPAMERDEQGLIKAVGTVGATNLTVLTEDMVGSSIEFKS